Protein AF-0000000084335409 (afdb_homodimer)

Solvent-accessible surface area (backbone atoms only — not comparable to full-atom values): 30725 Å² total; per-residue (Å²): 128,88,89,72,87,45,55,23,45,42,48,82,32,67,42,32,34,40,67,50,47,65,33,80,93,35,37,66,49,40,38,50,54,50,33,44,72,39,67,74,79,45,81,64,87,48,74,41,82,46,79,36,68,43,73,34,49,28,96,52,26,40,71,42,73,46,77,36,30,32,31,35,84,83,51,32,33,39,36,43,38,78,40,65,65,82,55,97,25,49,68,44,44,53,52,40,55,53,17,44,56,52,41,64,69,45,41,42,75,59,68,69,78,70,56,77,71,61,34,40,34,40,39,34,44,26,58,36,74,66,89,85,56,58,86,81,62,26,72,45,47,32,29,34,17,24,73,84,79,66,42,79,70,41,89,46,44,39,36,36,41,32,24,53,70,55,61,75,73,51,83,90,64,53,82,48,71,49,44,48,50,54,45,44,58,74,40,38,33,74,35,88,64,84,57,76,90,53,73,42,72,66,48,46,48,51,51,54,75,30,21,51,87,68,44,51,74,68,52,44,53,50,39,52,50,29,49,49,52,51,50,52,48,52,49,51,50,52,50,51,49,50,51,51,50,49,51,49,35,49,52,50,42,45,54,42,48,74,75,66,54,52,61,69,56,43,20,68,74,55,71,47,52,58,68,62,54,69,70,94,127,89,88,72,87,45,54,22,44,41,46,81,31,69,42,31,34,42,66,48,48,66,32,80,94,36,37,65,50,40,38,51,52,50,32,44,71,39,68,74,79,43,80,65,88,47,74,42,82,46,80,33,68,43,77,34,50,29,96,52,28,38,69,43,75,48,77,36,30,33,30,35,84,83,54,33,32,39,37,42,38,76,40,65,66,82,56,97,24,50,67,43,44,53,51,38,55,53,18,44,56,52,42,65,68,46,41,43,77,59,68,68,78,70,57,77,70,62,34,42,35,41,37,35,46,23,55,36,72,65,88,85,56,58,86,80,63,26,73,44,48,32,29,34,18,25,72,83,77,65,42,80,71,42,88,46,44,41,37,37,42,33,22,52,69,54,60,76,71,49,82,90,64,53,81,47,71,50,44,47,50,54,45,43,58,75,39,37,33,74,35,88,63,84,55,75,88,52,72,42,73,63,48,47,50,51,51,54,74,32,21,51,89,68,44,50,72,68,53,44,52,47,39,52,50,29,48,50,52,50,49,52,48,53,49,51,49,52,48,51,50,49,51,50,49,51,50,49,34,50,52,52,43,45,54,43,48,72,74,66,52,52,61,70,56,42,20,68,74,55,69,46,52,59,69,62,54,70,69,95

pLDDT: mean 91.29, std 9.23, range [48.56, 98.56]

Sequence (560 aa):
MEHKIGRFIDPLSDFGFKHLFGNEPNKDILIDFLNQLFKGQKEIADLVYSPTEHAGDNDELKKVFFDLLCTGVNGEQFIIEMQRAEQRNFRDRAIFYTSRLINEQLPKGASRWNIELQEVYLIAILEFSFKDSNAGSYLHNVALTNTDTHEIFYNKLGFKFLELVKFVKTEAELETDLDRWFYLLKNMSHLEKIPAVLDKRVFQKVFKIGEVSNLSKEEKEMYDSSLKAKWDYENSIAYAEEKAEHKKALAIAAELKKEGLSNEFIAKTTKLTIEEIEKLMEHKIGRFIDPLSDFGFKHLFGNEPNKDILIDFLNQLFKGQKEIADLVYSPTEHAGDNDELKKVFFDLLCTGVNGEQFIIEMQRAEQRNFRDRAIFYTSRLINEQLPKGASRWNIELQEVYLIAILEFSFKDSNAGSYLHNVALTNTDTHEIFYNKLGFKFLELVKFVKTEAELETDLDRWFYLLKNMSHLEKIPAVLDKRVFQKVFKIGEVSNLSKEEKEMYDSSLKAKWDYENSIAYAEEKAEHKKALAIAAELKKEGLSNEFIAKTTKLTIEEIEKL

Organism: NCBI:txid1302689

Radius of gyration: 30.37 Å; Cα contacts (8 Å, |Δi|>4): 876; chains: 2; bounding box: 89×83×61 Å

Foldseek 3Di:
DPDDFFQFFQCLFLLNVCLQCVDPVNVVLVQVLVCQLCVPVDHFPDKDWDAQWDDPPDVPDDIGGASTWIAGPQGEIEGEEEEEDDDPCVVVVVVVVQVSVQVVQADPPPDDPPDDTAAYEYEYEYCDDDPPDDQLDFKDKDACADPVVRHHPDDRYIYIGGNLNRLDDDLVRQDGVNNVVSCCNVCVRPDNDDDPSQPDPSSVVSRQSRGLVNDDPVSNVVSVVSVVVVVVVVVVVVVVVVVVLVVVLLVVLVVVVVVPDDLVVSCVVSVDDSVSSVVD/DPDDFFQFFQCLFLLNVCLQPVDPVNVVLVQVLVCQVCVPVDHFPDKDWDAQWDDPPDVPDDIGGASTWIAGPQGEIEGEEEEEDDDPCVVVVVVVVQVRVQVVQDDPPPPDPPDDTAAYEYEYEYCADDPPDDQLDFKDKDACADPVVRHHPDDRYIYIGGNLNRLDDDLVRQDGVNNVVSVCNVCVRPDNDDDPSQPDPSSVVSRQSRGLVNDDPVSNVVSVVSVVVVVVVVVVVVVVVVVVLVVVLLVVLVVVVVVPDDLVVSCVVSVDDSVSSVVD

InterPro domains:
  IPR010106 Recombination-promoting nuclease RpnA [TIGR01784] (14-280)

Nearest PDB structures (foldseek):
  6ntv-assembly3_C  TM=3.069E-01  e=2.458E-02  Severe fever with thrombocytopenia syndrome virus
  8r6u-assembly1_A  TM=3.081E-01  e=1.067E-01  SFTS virus AH12
  8as7-assembly1_A  TM=3.036E-01  e=1.090E+00  SFTS virus AH12
  6n1d-assembly1_AL13  TM=2.599E-01  e=3.486E+00  Thermus thermophilus HB27
  7lhv-assembly1_B  TM=2.662E-01  e=3.486E+00  Arabidopsis thaliana

Secondary structure (DSSP, 8-state):
------SB--TTSHHHHHHHHS-GGGHHHHHHHHHHHTTTS-----EEEE-SEE--SSTTBPPEE-SEEEEETTS-EEEEEEE-S--TTHHHHHHHHHHHHHHTTSBTT--SS-PPPPPEEEEEEESS--TTSPTT--EEEEEEEETTT--EEEEEEEEEEEEGGG----GGG--SHHHHHHHHHHHGGG-SS--GGG-SHHHHHHHHHHBGGGS-HHHHHHHHHHHHHHHHHHHHHHHHHHHHHHHHHHHHHHHHHHTT--HHHHHHHH---HHHHHT-/------SB--TTSHHHHHHHHS-GGGHHHHHHHHHHHTTTS-----EEEE-SEE--SSTTBPPEE-SEEEEETTS-EEEEEEE-S--TTHHHHHHHHHHHHHHTTSBTT--SS-PPPPPEEEEEEESS--TTSPTT--EEEEEEEETTT--EEEEEEEEEEEEGGG----GGG--SHHHHHHHHHHHGGG-SS--GGG-SHHHHHHHHHHBGGGS-HHHHHHHHHHHHHHHHHHHHHHHHHHHHHHHHHHHHHHHHHHTT--HHHHHHHH---HHHHHT-

Structure (mmCIF, N/CA/C/O backbone):
data_AF-0000000084335409-model_v1
#
loop_
_entity.id
_entity.type
_entity.pdbx_description
1 polymer 'Transposase (putative) YhgA-like domain-containing protein'
#
loop_
_atom_site.group_PDB
_atom_site.id
_atom_site.type_symbol
_atom_site.label_atom_id
_atom_site.label_alt_id
_atom_site.label_comp_id
_atom_site.label_asym_id
_atom_site.label_entity_id
_atom_site.label_seq_id
_atom_site.pdbx_PDB_ins_code
_atom_site.Cartn_x
_atom_site.Cartn_y
_atom_site.Cartn_z
_atom_site.occupancy
_atom_site.B_iso_or_equiv
_atom_site.auth_seq_id
_atom_site.auth_comp_id
_atom_site.auth_asym_id
_atom_site.auth_atom_id
_atom_site.pdbx_PDB_model_num
ATOM 1 N N . MET A 1 1 ? 10.391 -36.062 -17.656 1 49.25 1 MET A N 1
ATOM 2 C CA . MET A 1 1 ? 9.148 -36.469 -17.016 1 49.25 1 MET A CA 1
ATOM 3 C C . MET A 1 1 ? 8.016 -36.562 -18.031 1 49.25 1 MET A C 1
ATOM 5 O O . MET A 1 1 ? 7.867 -35.688 -18.891 1 49.25 1 MET A O 1
ATOM 9 N N . GLU A 1 2 ? 7.605 -37.688 -18.344 1 59.22 2 GLU A N 1
ATOM 10 C CA . GLU A 1 2 ? 6.543 -37.938 -19.328 1 59.22 2 GLU A CA 1
ATOM 11 C C . GLU A 1 2 ? 5.266 -37.188 -18.938 1 59.22 2 GLU A C 1
ATOM 13 O O . GLU A 1 2 ? 4.777 -37.312 -17.812 1 59.22 2 GLU A O 1
ATOM 18 N N . HIS A 1 3 ? 4.875 -36 -19.641 1 72.62 3 HIS A N 1
ATOM 19 C CA . HIS A 1 3 ? 3.664 -35.219 -19.438 1 72.62 3 HIS A CA 1
ATOM 20 C C . HIS A 1 3 ? 2.426 -35.969 -19.891 1 72.62 3 HIS A C 1
ATOM 22 O O . HIS A 1 3 ? 2.389 -36.531 -21 1 72.62 3 HIS A O 1
ATOM 28 N N . LYS A 1 4 ? 1.722 -36.5 -18.922 1 82.25 4 LYS A N 1
ATOM 29 C CA . LYS A 1 4 ? 0.458 -37.188 -19.203 1 82.25 4 LYS A CA 1
ATOM 30 C C . LYS A 1 4 ? -0.731 -36.312 -18.781 1 82.25 4 LYS A C 1
ATOM 32 O O . LYS A 1 4 ? -0.696 -35.656 -17.734 1 82.25 4 LYS A O 1
ATOM 37 N N . ILE A 1 5 ? -1.689 -36.344 -19.781 1 89.38 5 ILE A N 1
ATOM 38 C CA . ILE A 1 5 ? -2.918 -35.625 -19.469 1 89.38 5 ILE A CA 1
ATOM 39 C C . ILE A 1 5 ? -3.797 -36.469 -18.547 1 89.38 5 ILE A C 1
ATOM 41 O O . ILE A 1 5 ? -4.113 -37.625 -18.875 1 89.38 5 ILE A O 1
ATOM 45 N N . GLY A 1 6 ? -4.184 -35.969 -17.406 1 93 6 GLY A N 1
ATOM 46 C CA . GLY A 1 6 ? -4.988 -36.688 -16.422 1 93 6 GLY A CA 1
ATOM 47 C C . GLY A 1 6 ? -6.48 -36.594 -16.703 1 93 6 GLY A C 1
ATOM 48 O O . GLY A 1 6 ? -6.895 -36.062 -17.734 1 93 6 GLY A O 1
ATOM 49 N N . ARG A 1 7 ? -7.211 -37.219 -15.828 1 97.38 7 ARG A N 1
ATOM 50 C CA . ARG A 1 7 ? -8.664 -37.25 -15.938 1 97.38 7 ARG A CA 1
ATOM 51 C C . ARG A 1 7 ? -9.25 -35.844 -15.797 1 97.38 7 ARG A C 1
ATOM 53 O O . ARG A 1 7 ? -10.203 -35.5 -16.5 1 97.38 7 ARG A O 1
ATOM 60 N N . PHE A 1 8 ? -8.664 -35.094 -14.945 1 98.31 8 PHE A N 1
ATOM 61 C CA . PHE A 1 8 ? -9.133 -33.719 -14.688 1 98.31 8 PHE A CA 1
ATOM 62 C C . PHE A 1 8 ? -8.109 -32.688 -15.172 1 98.31 8 PHE A C 1
ATOM 64 O O . PHE A 1 8 ? -6.914 -33 -15.211 1 98.31 8 PHE A O 1
ATOM 71 N N . ILE A 1 9 ? -8.594 -31.562 -15.477 1 98 9 ILE A N 1
ATOM 72 C CA . ILE A 1 9 ? -7.723 -30.5 -15.969 1 98 9 ILE A CA 1
ATOM 73 C C . ILE A 1 9 ? -6.805 -30.016 -14.844 1 98 9 ILE A C 1
ATOM 75 O O . ILE A 1 9 ? -7.078 -30.266 -13.664 1 98 9 ILE A O 1
ATOM 79 N N . ASP A 1 10 ? -5.676 -29.359 -15.219 1 96.81 10 ASP A N 1
ATOM 80 C CA . ASP A 1 10 ? -4.793 -28.656 -14.289 1 96.81 10 ASP A CA 1
ATOM 81 C C . ASP A 1 10 ? -5.293 -27.25 -14 1 96.81 10 ASP A C 1
ATOM 83 O O . ASP A 1 10 ? -5.227 -26.375 -14.859 1 96.81 10 ASP A O 1
ATOM 87 N N . PRO A 1 11 ? -5.77 -27.047 -12.758 1 96.81 11 PRO A N 1
ATOM 88 C CA . PRO A 1 11 ? -6.289 -25.703 -12.453 1 96.81 11 PRO A CA 1
ATOM 89 C C . PRO A 1 11 ? -5.227 -24.609 -12.57 1 96.81 11 PRO A C 1
ATOM 91 O O . PRO A 1 11 ? -5.559 -23.438 -12.648 1 96.81 11 PRO A O 1
ATOM 94 N N . LEU A 1 12 ? -3.973 -25.031 -12.594 1 94.19 12 LEU A N 1
ATOM 95 C CA . LEU A 1 12 ? -2.885 -24.062 -12.555 1 94.19 12 LEU A CA 1
ATOM 96 C C . LEU A 1 12 ? -2.363 -23.781 -13.961 1 94.19 12 LEU A C 1
ATOM 98 O O . LEU A 1 12 ? -1.426 -23 -14.133 1 94.19 12 LEU A O 1
ATOM 102 N N . SER A 1 13 ? -2.938 -24.453 -14.977 1 93.69 13 SER A N 1
ATOM 103 C CA . SER A 1 13 ? -2.705 -24.016 -16.359 1 93.69 13 SER A CA 1
ATOM 104 C C . SER A 1 13 ? -3.529 -22.781 -16.688 1 93.69 13 SER A C 1
ATOM 106 O O . SER A 1 13 ? -4.539 -22.5 -16.047 1 93.69 13 SER A O 1
ATOM 108 N N . ASP A 1 14 ? -3.104 -22.078 -17.719 1 92.81 14 ASP A N 1
ATOM 109 C CA . ASP A 1 14 ? -3.842 -20.891 -18.141 1 92.81 14 ASP A CA 1
ATOM 110 C C . ASP A 1 14 ? -5.293 -21.234 -18.469 1 92.81 14 ASP A C 1
ATOM 112 O O . ASP A 1 14 ? -6.219 -20.578 -17.984 1 92.81 14 ASP A O 1
ATOM 116 N N . PHE A 1 15 ? -5.465 -22.234 -19.203 1 95.12 15 PHE A N 1
ATOM 117 C CA . PHE A 1 15 ? -6.812 -22.672 -19.547 1 95.12 15 PHE A CA 1
ATOM 118 C C . PHE A 1 15 ? -7.59 -23.094 -18.312 1 95.12 15 PHE A C 1
ATOM 120 O O . PHE A 1 15 ? -8.727 -22.656 -18.109 1 95.12 15 PHE A O 1
ATOM 127 N N . GLY A 1 16 ? -6.973 -23.953 -17.531 1 96.25 16 GLY A N 1
ATOM 128 C CA . GLY A 1 16 ? -7.656 -24.484 -16.359 1 96.25 16 GLY A CA 1
ATOM 129 C C . GLY A 1 16 ? -8.117 -23.422 -15.391 1 96.25 16 GLY A C 1
ATOM 130 O O . GLY A 1 16 ? -9.25 -23.453 -14.906 1 96.25 16 GLY A O 1
ATOM 131 N N . PHE A 1 17 ? -7.207 -22.5 -15.133 1 95.94 17 PHE A N 1
ATOM 132 C CA . PHE A 1 17 ? -7.508 -21.406 -14.211 1 95.94 17 PHE A CA 1
ATOM 133 C C . PHE A 1 17 ? -8.695 -20.594 -14.703 1 95.94 17 PHE A C 1
ATOM 135 O O . PHE A 1 17 ? -9.656 -20.375 -13.969 1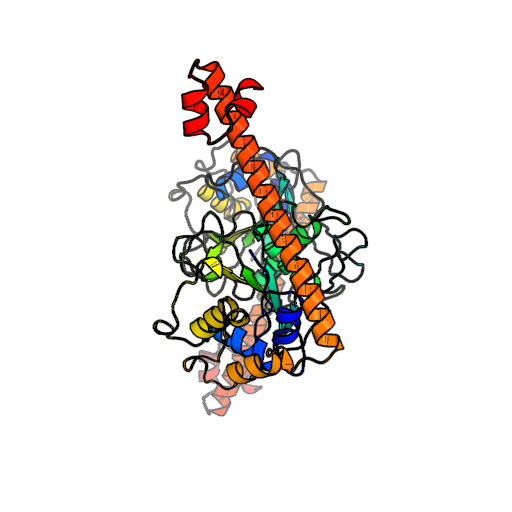 95.94 17 PHE A O 1
ATOM 142 N N . LYS A 1 18 ? -8.68 -20.219 -15.945 1 94.25 18 LYS A N 1
ATOM 143 C CA . LYS A 1 18 ? -9.734 -19.391 -16.531 1 94.25 18 LYS A CA 1
ATOM 144 C C . LYS A 1 18 ? -11.039 -20.172 -16.641 1 94.25 18 LYS A C 1
ATOM 146 O O . LYS A 1 18 ? -12.117 -19.609 -16.453 1 94.25 18 LYS A O 1
ATOM 151 N N . HIS A 1 19 ? -10.898 -21.406 -16.969 1 96.31 19 HIS A N 1
ATOM 152 C CA . HIS A 1 19 ? -12.062 -22.281 -17.141 1 96.31 19 HIS A CA 1
ATOM 153 C C . HIS A 1 19 ? -12.82 -22.438 -15.828 1 96.31 19 HIS A C 1
ATOM 155 O O . HIS A 1 19 ? -14.055 -22.391 -15.812 1 96.31 19 HIS A O 1
ATOM 161 N N . LEU A 1 20 ? -12.078 -22.547 -14.773 1 97.25 20 LEU A N 1
ATOM 162 C CA . LEU A 1 20 ? -12.695 -22.781 -13.469 1 97.25 20 LEU A CA 1
ATOM 163 C C . LEU A 1 20 ? -13.148 -21.469 -12.836 1 97.25 20 LEU A C 1
ATOM 165 O O . LEU A 1 20 ? -14.242 -21.391 -12.273 1 97.25 20 LEU A O 1
ATOM 169 N N . PHE A 1 21 ? -12.305 -20.438 -12.953 1 97.19 21 PHE A N 1
ATOM 170 C CA . PHE A 1 21 ? -12.508 -19.25 -12.109 1 97.19 21 PHE A CA 1
ATOM 171 C C . PHE A 1 21 ? -12.922 -18.062 -12.953 1 97.19 21 PHE A C 1
ATOM 173 O O . PHE A 1 21 ? -13.406 -17.062 -12.422 1 97.19 21 PHE A O 1
ATOM 180 N N . GLY A 1 22 ? -12.828 -18.125 -14.234 1 95 22 GLY A N 1
ATOM 181 C CA . GLY A 1 22 ? -12.867 -16.922 -15.047 1 95 22 GLY A CA 1
ATOM 182 C C . GLY A 1 22 ? -14.148 -16.766 -15.844 1 95 22 GLY A C 1
ATOM 183 O O . GLY A 1 22 ? -14.242 -15.922 -16.734 1 95 22 GLY A O 1
ATOM 184 N N . ASN A 1 23 ? -15.164 -17.625 -15.562 1 92.25 23 ASN A N 1
ATOM 185 C CA . ASN A 1 23 ? -16.375 -17.578 -16.375 1 92.25 23 ASN A CA 1
ATOM 186 C C . ASN A 1 23 ? -17.609 -17.312 -15.508 1 92.25 23 ASN A C 1
ATOM 188 O O . ASN A 1 23 ? -17.719 -17.828 -14.391 1 92.25 23 ASN A O 1
ATOM 192 N N . GLU A 1 24 ? -18.547 -16.578 -16.125 1 93.38 24 GLU A N 1
ATOM 193 C CA . GLU A 1 24 ? -19.75 -16.125 -15.438 1 93.38 24 GLU A CA 1
ATOM 194 C C . GLU A 1 24 ? -20.562 -17.312 -14.93 1 93.38 24 GLU A C 1
ATOM 196 O O . GLU A 1 24 ? -20.984 -17.344 -13.773 1 93.38 24 GLU A O 1
ATOM 201 N N . PRO A 1 25 ? -20.703 -18.328 -15.688 1 94 25 PRO A N 1
ATOM 202 C CA . PRO A 1 25 ? -21.516 -19.453 -15.227 1 94 25 PRO A CA 1
ATOM 203 C C . PRO A 1 25 ? -20.922 -20.156 -14.008 1 94 25 PRO A C 1
ATOM 205 O O . PRO A 1 25 ? -21.641 -20.828 -13.266 1 94 25 PRO A O 1
ATOM 208 N N . ASN A 1 26 ? -19.609 -19.969 -13.875 1 95.06 26 ASN A N 1
ATOM 209 C CA . ASN A 1 26 ? -18.938 -20.688 -12.805 1 95.06 26 ASN A CA 1
ATOM 210 C C . ASN A 1 26 ? -18.422 -19.719 -11.727 1 95.06 26 ASN A C 1
ATOM 212 O O . ASN A 1 26 ? -17.562 -20.078 -10.93 1 95.06 26 ASN A O 1
ATOM 216 N N . LYS A 1 27 ? -18.969 -18.484 -11.688 1 96.5 27 LYS A N 1
ATOM 217 C CA . LYS A 1 27 ? -18.422 -17.469 -10.797 1 96.5 27 LYS A CA 1
ATOM 218 C C . LYS A 1 27 ? -18.594 -17.875 -9.328 1 96.5 27 LYS A C 1
ATOM 220 O O . LYS A 1 27 ? -17.875 -17.375 -8.461 1 96.5 27 LYS A O 1
ATOM 225 N N . ASP A 1 28 ? -19.594 -18.766 -9.047 1 97.19 28 ASP A N 1
ATOM 226 C CA . ASP A 1 28 ? -19.797 -19.25 -7.684 1 97.19 28 ASP A CA 1
ATOM 227 C C . ASP A 1 28 ? -18.562 -20.016 -7.188 1 97.19 28 ASP A C 1
ATOM 229 O O . ASP A 1 28 ? -18.312 -20.078 -5.98 1 97.19 28 ASP A O 1
ATOM 233 N N . ILE A 1 29 ? -17.766 -20.609 -8.102 1 98 29 ILE A N 1
ATOM 234 C CA . ILE A 1 29 ? -16.531 -21.297 -7.746 1 98 29 ILE A CA 1
ATOM 235 C C . ILE A 1 29 ? -15.531 -20.312 -7.156 1 98 29 ILE A C 1
ATOM 237 O O . ILE A 1 29 ? -15.039 -20.516 -6.043 1 98 29 ILE A O 1
ATOM 241 N N . LEU A 1 30 ? -15.32 -19.219 -7.895 1 97.94 30 LEU A N 1
ATOM 242 C CA . LEU A 1 30 ? -14.398 -18.203 -7.395 1 97.94 30 LEU A CA 1
ATOM 243 C C . LEU A 1 30 ? -14.93 -17.562 -6.113 1 97.94 30 LEU A C 1
ATOM 245 O O . LEU A 1 30 ? -14.164 -17.312 -5.18 1 97.94 30 LEU A O 1
ATOM 249 N N . ILE A 1 31 ? -16.203 -17.344 -6.055 1 97.75 31 ILE A N 1
ATOM 250 C CA . ILE A 1 31 ? -16.828 -16.75 -4.875 1 97.75 31 ILE A CA 1
ATOM 251 C C . ILE A 1 31 ? -16.562 -17.625 -3.654 1 97.75 31 ILE A C 1
ATOM 253 O O . ILE A 1 31 ? -16.172 -17.125 -2.594 1 97.75 31 ILE A O 1
ATOM 257 N N . ASP A 1 32 ? -16.75 -18.906 -3.787 1 97.69 32 ASP A N 1
ATOM 258 C CA . ASP A 1 32 ? -16.516 -19.812 -2.666 1 97.69 32 ASP A CA 1
ATOM 259 C C . ASP A 1 32 ? -15.055 -19.812 -2.23 1 97.69 32 ASP A C 1
ATOM 261 O O . ASP A 1 32 ? -14.758 -19.719 -1.036 1 97.69 32 ASP A O 1
ATOM 265 N N . PHE A 1 33 ? -14.164 -19.859 -3.162 1 98.06 33 PHE A N 1
ATOM 266 C CA . PHE A 1 33 ? -12.734 -19.828 -2.863 1 98.06 33 PHE A CA 1
ATOM 267 C C . PHE A 1 33 ? -12.375 -18.562 -2.084 1 98.06 33 PHE A C 1
ATOM 269 O O . PHE A 1 33 ? -11.734 -18.641 -1.034 1 98.06 33 PHE A O 1
ATOM 276 N N . LEU A 1 34 ? -12.812 -17.406 -2.584 1 97.81 34 LEU A N 1
ATOM 277 C CA . LEU A 1 34 ? -12.523 -16.125 -1.949 1 97.81 34 LEU A CA 1
ATOM 278 C C . LEU A 1 34 ? -13.117 -16.062 -0.549 1 97.81 34 LEU A C 1
ATOM 280 O O . LEU A 1 34 ? -12.477 -15.594 0.387 1 97.81 34 LEU A O 1
ATOM 284 N N . ASN A 1 35 ? -14.32 -16.562 -0.432 1 97.44 35 ASN A N 1
ATOM 285 C CA . ASN A 1 35 ? -14.961 -16.516 0.877 1 97.44 35 ASN A CA 1
ATOM 286 C C . ASN A 1 35 ? -14.219 -17.375 1.896 1 97.44 35 ASN A C 1
ATOM 288 O O . ASN A 1 35 ? -14.172 -17.031 3.082 1 97.44 35 ASN A O 1
ATOM 292 N N . GLN A 1 36 ? -13.664 -18.469 1.414 1 96.88 36 GLN A N 1
ATOM 293 C CA . GLN A 1 36 ? -12.852 -19.281 2.314 1 96.88 36 GLN A CA 1
ATOM 294 C C . GLN A 1 36 ? -11.539 -18.578 2.664 1 96.88 36 GLN A C 1
ATOM 296 O O . GLN A 1 36 ? -11.07 -18.656 3.801 1 96.88 36 GLN A O 1
ATOM 301 N N . LEU A 1 37 ? -10.977 -17.906 1.722 1 96.75 37 LEU A N 1
ATOM 302 C CA . LEU A 1 37 ? -9.727 -17.188 1.93 1 96.75 37 LEU A CA 1
ATOM 303 C C . LEU A 1 37 ? -9.906 -16.062 2.939 1 96.75 37 LEU A C 1
ATOM 305 O O . LEU A 1 37 ? -9.039 -15.82 3.777 1 96.75 37 LEU A O 1
ATOM 309 N N . PHE A 1 38 ? -11.008 -15.352 2.861 1 95.31 38 PHE A N 1
ATOM 310 C CA . PHE A 1 38 ? -11.234 -14.172 3.695 1 95.31 38 PHE A CA 1
ATOM 311 C C . PHE A 1 38 ? -11.836 -14.57 5.035 1 95.31 38 PHE A C 1
ATOM 313 O O . PHE A 1 38 ? -11.984 -13.734 5.93 1 95.31 38 PHE A O 1
ATOM 320 N N . LYS A 1 39 ? -12.039 -15.805 5.363 1 84.5 39 LYS A N 1
ATOM 321 C CA . LYS A 1 39 ? -12.406 -16.453 6.625 1 84.5 39 LYS A CA 1
ATOM 322 C C . LYS A 1 39 ? -13.289 -15.531 7.469 1 84.5 39 LYS A C 1
ATOM 324 O O . LYS A 1 39 ? -12.977 -15.25 8.625 1 84.5 39 LYS A O 1
ATOM 329 N N . GLY A 1 40 ? -14.375 -14.977 6.941 1 82.62 40 GLY A N 1
ATOM 330 C CA . GLY A 1 40 ? -15.273 -14.172 7.758 1 82.62 40 GLY A CA 1
ATOM 331 C C . GLY A 1 40 ? -14.945 -12.688 7.719 1 82.62 40 GLY A C 1
ATOM 332 O O . GLY A 1 40 ? -15.773 -11.859 8.102 1 82.62 40 GLY A O 1
ATOM 333 N N . GLN A 1 41 ? -13.711 -12.32 7.367 1 85.88 41 GLN A N 1
ATOM 334 C CA . GLN A 1 41 ? -13.367 -10.914 7.207 1 85.88 41 GLN A CA 1
ATOM 335 C C . GLN A 1 41 ? -14.281 -10.234 6.195 1 85.88 41 GLN A C 1
ATOM 337 O O . GLN A 1 41 ? -14.656 -9.07 6.367 1 85.88 41 GLN A O 1
ATOM 342 N N . LYS A 1 42 ? -14.609 -10.977 5.199 1 88.81 42 LYS A N 1
ATOM 343 C CA . LYS A 1 42 ? -15.492 -10.492 4.141 1 88.81 42 LYS A CA 1
ATOM 344 C C . LYS A 1 42 ? -16.391 -11.617 3.629 1 88.81 42 LYS A C 1
ATOM 346 O O . LYS A 1 42 ? -16.016 -12.789 3.668 1 88.81 42 LYS A O 1
ATOM 351 N N . GLU A 1 43 ? -17.547 -11.195 3.264 1 92.56 43 GLU A N 1
ATOM 352 C CA . GLU A 1 43 ? -18.453 -12.109 2.582 1 92.56 43 GLU A CA 1
ATOM 353 C C . GLU A 1 43 ? -18.797 -11.602 1.185 1 92.56 43 GLU A C 1
ATOM 355 O O . GLU A 1 43 ? -19.516 -10.602 1.038 1 92.56 43 GLU A O 1
ATOM 360 N N . ILE A 1 44 ? -18.297 -12.234 0.235 1 94.81 44 ILE A N 1
ATOM 361 C CA . ILE A 1 44 ? -18.516 -11.859 -1.159 1 94.81 44 ILE A CA 1
ATOM 362 C C . ILE A 1 44 ? -19.781 -12.555 -1.687 1 94.81 44 ILE A C 1
ATOM 364 O O . ILE A 1 44 ? -19.812 -13.781 -1.809 1 94.81 44 ILE A O 1
ATOM 368 N N . ALA A 1 45 ? -20.766 -11.812 -2.01 1 93.81 45 ALA A N 1
ATOM 369 C CA . ALA A 1 45 ? -22.062 -12.359 -2.43 1 93.81 45 ALA A CA 1
ATOM 370 C C . ALA A 1 45 ? -22.094 -12.586 -3.939 1 93.81 45 ALA A C 1
ATOM 372 O O . ALA A 1 45 ? -22.719 -13.531 -4.418 1 93.81 45 ALA A O 1
ATOM 373 N N . ASP A 1 46 ? -21.438 -11.648 -4.641 1 95.06 46 ASP A N 1
ATOM 374 C CA . ASP A 1 46 ? -21.422 -11.703 -6.098 1 95.06 46 ASP A CA 1
ATOM 375 C C . ASP A 1 46 ? -20.188 -10.992 -6.66 1 95.06 46 ASP A C 1
ATOM 377 O O . ASP A 1 46 ? -19.531 -10.242 -5.949 1 95.06 46 ASP A O 1
ATOM 381 N N . LEU A 1 47 ? -19.859 -11.359 -7.922 1 95.81 47 LEU A N 1
ATOM 382 C CA . LEU A 1 47 ? -18.703 -10.789 -8.617 1 95.81 47 LEU A CA 1
ATOM 383 C C . LEU A 1 47 ? -19.062 -10.43 -10.055 1 95.81 47 LEU A C 1
ATOM 385 O O . LEU A 1 47 ? -19.891 -11.102 -10.68 1 95.81 47 LEU A O 1
ATOM 389 N N . VAL A 1 48 ? -18.469 -9.43 -10.492 1 95.75 48 VAL A N 1
ATOM 390 C CA . VAL A 1 48 ? -18.5 -9.086 -11.914 1 95.75 48 VAL A CA 1
ATOM 391 C C . VAL A 1 48 ? -17.078 -9.109 -12.477 1 95.75 48 VAL A C 1
ATOM 393 O O . VAL A 1 48 ? -16.188 -8.461 -11.93 1 95.75 48 VAL A O 1
ATOM 396 N N . TYR A 1 49 ? -16.969 -9.891 -13.516 1 95.25 49 TYR A N 1
ATOM 397 C CA . TYR A 1 49 ? -15.648 -9.961 -14.141 1 95.25 49 TYR A CA 1
ATOM 398 C C . TYR A 1 49 ? -15.328 -8.68 -14.898 1 95.25 49 TYR A C 1
ATOM 400 O O . TYR A 1 49 ? -16.203 -8.109 -15.555 1 95.25 49 TYR A O 1
ATOM 408 N N . SER A 1 50 ? -14.094 -8.234 -14.742 1 92 50 SER A N 1
ATOM 409 C CA . SER A 1 50 ? -13.609 -7.043 -15.43 1 92 50 SER A CA 1
ATOM 410 C C . SER A 1 50 ? -12.547 -7.398 -16.469 1 92 50 SER A C 1
ATOM 412 O O . SER A 1 50 ? -11.945 -8.469 -16.406 1 92 50 SER A O 1
ATOM 414 N N . PRO A 1 51 ? -12.422 -6.504 -17.5 1 86.12 51 PRO A N 1
ATOM 415 C CA . PRO A 1 51 ? -11.297 -6.727 -18.422 1 86.12 51 PRO A CA 1
ATOM 416 C C . PRO A 1 51 ? -9.961 -6.863 -17.703 1 86.12 51 PRO A C 1
ATOM 418 O O . PRO A 1 51 ? -9.719 -6.18 -16.703 1 86.12 51 PRO A O 1
ATOM 421 N N . THR A 1 52 ? -9.117 -7.73 -18.25 1 85.75 52 THR A N 1
ATOM 422 C CA . THR A 1 52 ? -7.848 -8.008 -17.578 1 85.75 52 THR A CA 1
ATOM 423 C C . THR A 1 52 ? -6.762 -7.051 -18.062 1 85.75 52 THR A C 1
ATOM 425 O O . THR A 1 52 ? -5.711 -6.934 -17.422 1 85.75 52 THR A O 1
ATOM 428 N N . GLU A 1 53 ? -7.086 -6.496 -19.172 1 81.12 53 GLU A N 1
ATOM 429 C CA . GLU A 1 53 ? -6.129 -5.523 -19.688 1 81.12 53 GLU A CA 1
ATOM 430 C C . GLU A 1 53 ? -6.398 -4.129 -19.141 1 81.12 53 GLU A C 1
ATOM 432 O O . GLU A 1 53 ? -7.527 -3.641 -19.188 1 81.12 53 GLU A O 1
ATOM 437 N N . HIS A 1 54 ? -5.41 -3.594 -18.531 1 74.81 54 HIS A N 1
ATOM 438 C CA . HIS A 1 54 ? -5.52 -2.238 -18 1 74.81 54 HIS A CA 1
ATOM 439 C C . HIS A 1 54 ? -4.371 -1.362 -18.5 1 74.81 54 HIS A C 1
ATOM 441 O O . HIS A 1 54 ? -3.209 -1.617 -18.188 1 74.81 54 HIS A O 1
ATOM 447 N N . ALA A 1 55 ? -4.812 -0.462 -19.406 1 60.47 55 ALA A N 1
ATOM 448 C CA . ALA A 1 55 ? -3.85 0.424 -20.047 1 60.47 55 ALA A CA 1
ATOM 449 C C . ALA A 1 55 ? -3.344 1.486 -19.078 1 60.47 55 ALA A C 1
ATOM 451 O O . ALA A 1 55 ? -4.016 1.812 -18.109 1 60.47 55 ALA A O 1
ATOM 452 N N . GLY A 1 56 ? -2.018 1.831 -19.156 1 57.56 56 GLY A N 1
ATOM 453 C CA . GLY A 1 56 ? -1.542 2.996 -18.438 1 57.56 56 GLY A CA 1
ATOM 454 C C . GLY A 1 56 ? -2.264 4.273 -18.812 1 57.56 56 GLY A C 1
ATOM 455 O O . GLY A 1 56 ? -3.012 4.301 -19.797 1 57.56 56 GLY A O 1
ATOM 456 N N . ASP A 1 57 ? -2.287 5.25 -17.875 1 54.31 57 ASP A N 1
ATOM 457 C CA . ASP A 1 57 ? -3.006 6.512 -18.047 1 54.31 57 ASP A CA 1
ATOM 458 C C . ASP A 1 57 ? -2.643 7.184 -19.359 1 54.31 57 ASP A C 1
ATOM 460 O O . ASP A 1 57 ? -3.445 7.93 -19.922 1 54.31 57 ASP A O 1
ATOM 464 N N . ASN A 1 58 ? -1.399 7.059 -19.703 1 56.88 58 ASN A N 1
ATOM 465 C CA . ASN A 1 58 ? -0.899 7.598 -20.969 1 56.88 58 ASN A CA 1
ATOM 466 C C . ASN A 1 58 ? -0.129 6.551 -21.75 1 56.88 58 ASN A C 1
ATOM 468 O O . ASN A 1 58 ? 0.239 5.504 -21.219 1 56.88 58 ASN A O 1
ATOM 472 N N . ASP A 1 59 ? -0.192 6.75 -23.047 1 61.56 59 ASP A N 1
ATOM 473 C CA . ASP A 1 59 ? 0.502 5.859 -23.969 1 61.56 59 ASP A CA 1
ATOM 474 C C . ASP A 1 59 ? 1.933 5.594 -23.5 1 61.56 59 ASP A C 1
ATOM 476 O O . ASP A 1 59 ? 2.627 4.746 -24.062 1 61.56 59 ASP A O 1
ATOM 480 N N . GLU A 1 60 ? 2.188 6.293 -22.328 1 64.69 60 GLU A N 1
ATOM 481 C CA . GLU A 1 60 ? 3.584 6.199 -21.906 1 64.69 60 GLU A CA 1
ATOM 482 C C . GLU A 1 60 ? 3.758 5.203 -20.766 1 64.69 60 GLU A C 1
ATOM 484 O O . GLU A 1 60 ? 4.883 4.816 -20.438 1 64.69 60 GLU A O 1
ATOM 489 N N . LEU A 1 61 ? 2.598 4.742 -20.234 1 67.69 61 LEU A N 1
ATOM 490 C CA . LEU A 1 61 ? 2.729 3.869 -19.078 1 67.69 61 LEU A CA 1
AT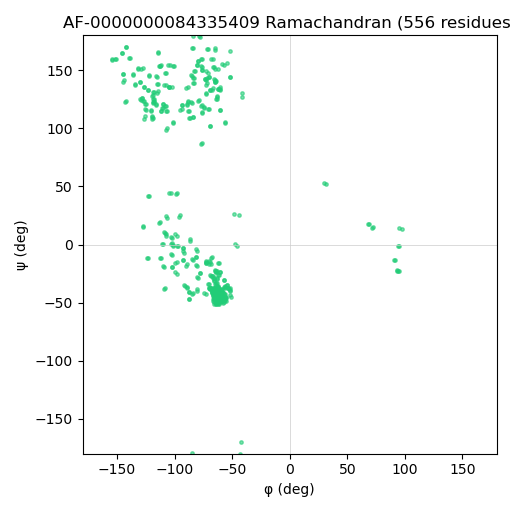OM 491 C C . LEU A 1 61 ? 2.584 2.404 -19.469 1 67.69 61 LEU A C 1
ATOM 493 O O . LEU A 1 61 ? 1.914 2.088 -20.453 1 67.69 61 LEU A O 1
ATOM 497 N N . LYS A 1 62 ? 3.184 1.518 -18.703 1 72.19 62 LYS A N 1
ATOM 498 C CA . LYS A 1 62 ? 3.182 0.08 -18.969 1 72.19 62 LYS A CA 1
ATOM 499 C C . LYS A 1 62 ? 1.767 -0.488 -18.906 1 72.19 62 LYS A C 1
ATOM 501 O O . LYS A 1 62 ? 1.019 -0.197 -17.969 1 72.19 62 LYS A O 1
ATOM 506 N N . LYS A 1 63 ? 1.45 -1.153 -19.953 1 77.44 63 LYS A N 1
ATOM 507 C CA . LYS A 1 63 ? 0.203 -1.913 -19.953 1 77.44 63 LYS A CA 1
ATOM 508 C C . LYS A 1 63 ? 0.291 -3.111 -19 1 77.44 63 LYS A C 1
ATOM 510 O O . LYS A 1 63 ? 1.313 -3.797 -18.953 1 77.44 63 LYS A O 1
ATOM 515 N N . VAL A 1 64 ? -0.838 -3.232 -18.156 1 78.56 64 VAL A N 1
ATOM 516 C CA . VAL A 1 64 ? -0.879 -4.34 -17.203 1 78.56 64 VAL A CA 1
ATOM 517 C C . VAL A 1 64 ? -1.927 -5.359 -17.656 1 78.56 64 VAL A C 1
ATOM 519 O O . VAL A 1 64 ? -2.984 -4.988 -18.156 1 78.56 64 VAL A O 1
ATOM 522 N N . PHE A 1 65 ? -1.554 -6.613 -17.547 1 79.31 65 PHE A N 1
ATOM 523 C CA . PHE A 1 65 ? -2.475 -7.715 -17.797 1 79.31 65 PHE A CA 1
ATOM 524 C C . PHE A 1 65 ? -2.643 -8.578 -16.547 1 79.31 65 PHE A C 1
ATOM 526 O O . PHE A 1 65 ? -1.707 -9.266 -16.125 1 79.31 65 PHE A O 1
ATOM 533 N N . PHE A 1 66 ? -3.852 -8.477 -15.992 1 86 66 PHE A N 1
ATOM 534 C CA . PHE A 1 66 ? -4.164 -9.328 -14.852 1 86 66 PHE A CA 1
ATOM 535 C C . PHE A 1 66 ? -4.609 -10.711 -15.32 1 86 66 PHE A C 1
ATOM 537 O O . PHE A 1 66 ? -5.223 -10.844 -16.391 1 86 66 PHE A O 1
ATOM 544 N N . ASP A 1 67 ? -4.34 -11.711 -14.523 1 91.75 67 ASP A N 1
ATOM 545 C CA . ASP A 1 67 ? -4.938 -13.016 -14.812 1 91.75 67 ASP A CA 1
ATOM 546 C C . ASP A 1 67 ? -6.457 -12.961 -14.695 1 91.75 67 ASP A C 1
ATOM 548 O O . ASP A 1 67 ? -7.168 -13.43 -15.586 1 91.75 67 ASP A O 1
ATOM 552 N N . LEU A 1 68 ? -6.957 -12.469 -13.641 1 95.38 68 LEU A N 1
ATOM 553 C CA . LEU A 1 68 ? -8.383 -12.211 -13.445 1 95.38 68 LEU A CA 1
ATOM 554 C C . LEU A 1 68 ? -8.594 -10.93 -12.633 1 95.38 68 LEU A C 1
ATOM 556 O O . LEU A 1 68 ? -7.82 -10.641 -11.711 1 95.38 68 LEU A O 1
ATOM 560 N N . LEU A 1 69 ? -9.547 -10.172 -12.953 1 96.12 69 LEU A N 1
ATOM 561 C CA . LEU A 1 69 ? -10.016 -9.016 -12.203 1 96.12 69 LEU A CA 1
ATOM 562 C C . LEU A 1 69 ? -11.523 -9.07 -12 1 96.12 69 LEU A C 1
ATOM 564 O O . LEU A 1 69 ? -12.273 -9.25 -12.961 1 96.12 69 LEU A O 1
ATOM 568 N N . CYS A 1 70 ? -11.906 -8.984 -10.781 1 96.62 70 CYS A N 1
ATOM 569 C CA . CYS A 1 70 ? -13.32 -9.055 -10.438 1 96.62 70 CYS A CA 1
ATOM 570 C C . CYS A 1 70 ? -13.711 -7.934 -9.484 1 96.62 70 CYS A C 1
ATOM 572 O O . CYS A 1 70 ? -12.883 -7.453 -8.711 1 96.62 70 CYS A O 1
ATOM 574 N N . THR A 1 71 ? -14.945 -7.547 -9.562 1 96.56 71 THR A N 1
ATOM 575 C CA . THR A 1 71 ? -15.492 -6.531 -8.672 1 96.56 71 THR A CA 1
ATOM 576 C C . THR A 1 71 ? -16.656 -7.094 -7.859 1 96.56 71 THR A C 1
ATOM 578 O O . THR A 1 71 ? -17.562 -7.719 -8.414 1 96.56 71 THR A O 1
ATOM 581 N N . GLY A 1 72 ? -16.562 -6.918 -6.555 1 95.75 72 GLY A N 1
ATOM 582 C CA . GLY A 1 72 ? -17.641 -7.34 -5.676 1 95.75 72 GLY A CA 1
ATOM 583 C C . GLY A 1 72 ? -18.812 -6.379 -5.66 1 95.75 72 GLY A C 1
ATOM 584 O O . GLY A 1 72 ? -18.797 -5.348 -6.34 1 95.75 72 GLY A O 1
ATOM 585 N N . VAL A 1 73 ? -19.859 -6.707 -4.891 1 94 73 VAL A N 1
ATOM 586 C CA . VAL A 1 73 ? -21.125 -5.977 -4.871 1 94 73 VAL A CA 1
ATOM 587 C C . VAL A 1 73 ? -20.906 -4.598 -4.242 1 94 73 VAL A C 1
ATOM 589 O O . VAL A 1 73 ? -21.625 -3.645 -4.57 1 94 73 VAL A O 1
ATOM 592 N N . ASN A 1 74 ? -19.922 -4.484 -3.389 1 91.12 74 ASN A N 1
ATOM 593 C CA . ASN A 1 74 ? -19.656 -3.227 -2.699 1 91.12 74 ASN A CA 1
ATOM 594 C C . ASN A 1 74 ? -18.547 -2.432 -3.369 1 91.12 74 ASN A C 1
ATOM 596 O O . ASN A 1 74 ? -18.016 -1.489 -2.783 1 91.12 74 ASN A O 1
ATOM 600 N N . GLY A 1 75 ? -18.141 -2.918 -4.508 1 93.81 75 GLY A N 1
ATOM 601 C CA . GLY A 1 75 ? -17.141 -2.188 -5.27 1 93.81 75 GLY A CA 1
ATOM 602 C C . GLY A 1 75 ? -15.727 -2.668 -5.012 1 93.81 75 GLY A C 1
ATOM 603 O O . GLY A 1 75 ? -14.773 -2.17 -5.613 1 93.81 75 GLY A O 1
ATOM 604 N N . GLU A 1 76 ? -15.562 -3.672 -4.098 1 96.44 76 GLU A N 1
ATOM 605 C CA . GLU A 1 76 ? -14.234 -4.227 -3.848 1 96.44 76 GLU A CA 1
ATOM 606 C C . GLU A 1 76 ? -13.656 -4.871 -5.105 1 96.44 76 GLU A C 1
ATOM 608 O O . GLU A 1 76 ? -14.359 -5.598 -5.812 1 96.44 76 GLU A O 1
ATOM 613 N N . GLN A 1 77 ? -12.445 -4.59 -5.391 1 97.44 77 GLN A N 1
ATOM 614 C CA . GLN A 1 77 ? -11.789 -5.195 -6.543 1 97.44 77 GLN A CA 1
ATOM 615 C C . GLN A 1 77 ? -10.812 -6.281 -6.109 1 97.44 77 GLN A C 1
ATOM 617 O O . GLN A 1 77 ? -10.094 -6.121 -5.117 1 97.44 77 GLN A O 1
ATOM 622 N N . PHE A 1 78 ? -10.852 -7.41 -6.812 1 97.81 78 PHE A N 1
ATOM 623 C CA . PHE A 1 78 ? -10 -8.562 -6.551 1 97.81 78 PHE A CA 1
ATOM 624 C C . PHE A 1 78 ? -9.148 -8.898 -7.773 1 97.81 78 PHE A C 1
ATOM 626 O O . PHE A 1 78 ? -9.688 -9.195 -8.844 1 97.81 78 PHE A O 1
ATOM 633 N N . ILE A 1 79 ? -7.844 -8.742 -7.621 1 97.75 79 ILE A N 1
ATOM 634 C CA . ILE A 1 79 ? -6.906 -9.273 -8.609 1 97.75 79 ILE A CA 1
ATOM 635 C C . ILE A 1 79 ? -6.535 -10.711 -8.242 1 97.75 79 ILE A C 1
ATOM 637 O O . ILE A 1 79 ? -6.031 -10.969 -7.145 1 97.75 79 ILE A O 1
ATOM 641 N N . ILE A 1 80 ? -6.797 -11.641 -9.094 1 97.5 80 ILE A N 1
ATOM 642 C CA . ILE A 1 80 ? -6.367 -13.023 -8.891 1 97.5 80 ILE A CA 1
ATOM 643 C C . ILE A 1 80 ? -5.219 -13.352 -9.836 1 97.5 80 ILE A C 1
ATOM 645 O O . ILE A 1 80 ? -5.391 -13.336 -11.062 1 97.5 80 ILE A O 1
ATOM 649 N N . GLU A 1 81 ? -4.055 -13.609 -9.242 1 95.5 81 GLU A N 1
ATOM 650 C CA . GLU A 1 81 ? -2.84 -13.883 -10 1 95.5 81 GLU A CA 1
ATOM 651 C C . GLU A 1 81 ? -2.355 -15.312 -9.773 1 95.5 81 GLU A C 1
ATOM 653 O O . GLU A 1 81 ? -2.49 -15.852 -8.672 1 95.5 81 GLU A O 1
ATOM 658 N N . MET A 1 82 ? -1.949 -15.93 -10.812 1 93.44 82 MET A N 1
ATOM 659 C CA . MET A 1 82 ? -1.294 -17.234 -10.727 1 93.44 82 MET A CA 1
ATOM 660 C C . MET A 1 82 ? 0.129 -17.156 -11.273 1 93.44 82 MET A C 1
ATOM 662 O O . MET A 1 82 ? 0.349 -16.688 -12.391 1 93.44 82 MET A O 1
ATOM 666 N N . GLN A 1 83 ? 1.09 -17.531 -10.43 1 89.44 83 GLN A N 1
ATOM 667 C CA . GLN A 1 83 ? 2.494 -17.438 -10.82 1 89.44 83 GLN A CA 1
ATOM 668 C C . GLN A 1 83 ? 3.199 -18.781 -10.648 1 89.44 83 GLN A C 1
ATOM 670 O O . GLN A 1 83 ? 3.344 -19.266 -9.523 1 89.44 83 GLN A O 1
ATOM 675 N N . ARG A 1 84 ? 3.748 -19.312 -11.719 1 87.75 84 ARG A N 1
ATOM 676 C CA . ARG A 1 84 ? 4.348 -20.641 -11.711 1 87.75 84 ARG A CA 1
ATOM 677 C C . ARG A 1 84 ? 5.812 -20.578 -11.297 1 87.75 84 ARG A C 1
ATOM 679 O O . ARG A 1 84 ? 6.258 -21.375 -10.461 1 87.75 84 ARG A O 1
ATOM 686 N N . ALA A 1 85 ? 6.484 -19.641 -11.906 1 84.94 85 ALA A N 1
ATOM 687 C CA . ALA A 1 85 ? 7.918 -19.531 -11.641 1 84.94 85 ALA A CA 1
ATOM 688 C C . ALA A 1 85 ? 8.234 -18.312 -10.789 1 84.94 85 ALA A C 1
ATOM 690 O O . ALA A 1 85 ? 7.559 -17.281 -10.891 1 84.94 85 ALA A O 1
ATOM 691 N N . GLU A 1 86 ? 9.25 -18.578 -10.039 1 84.38 86 GLU A N 1
ATOM 692 C CA . GLU A 1 86 ? 9.703 -17.453 -9.211 1 84.38 86 GLU A CA 1
ATOM 693 C C . GLU A 1 86 ? 10.148 -16.281 -10.078 1 84.38 86 GLU A C 1
ATOM 695 O O . GLU A 1 86 ? 10.812 -16.484 -11.102 1 84.38 86 GLU A O 1
ATOM 700 N N . GLN A 1 87 ? 9.695 -15.164 -9.688 1 81.56 87 GLN A N 1
ATOM 701 C CA . GLN A 1 87 ? 10.125 -13.914 -10.297 1 81.56 87 GLN A CA 1
ATOM 702 C C . GLN A 1 87 ? 10.805 -13.008 -9.273 1 81.56 87 GLN A C 1
ATOM 704 O O . GLN A 1 87 ? 10.344 -12.891 -8.133 1 81.56 87 GLN A O 1
ATOM 709 N N . ARG A 1 88 ? 11.977 -12.438 -9.555 1 80.69 88 ARG A N 1
ATOM 710 C CA . ARG A 1 88 ? 12.82 -11.648 -8.664 1 80.69 88 ARG A CA 1
ATOM 711 C C . ARG A 1 88 ? 12.031 -10.5 -8.039 1 80.69 88 ARG A C 1
ATOM 713 O O . ARG A 1 88 ? 12.18 -10.219 -6.848 1 80.69 88 ARG A O 1
ATOM 720 N N . ASN A 1 89 ? 11.156 -9.836 -8.633 1 88.88 89 ASN A N 1
ATOM 721 C CA . ASN A 1 89 ? 10.469 -8.641 -8.148 1 88.88 89 ASN A CA 1
ATOM 722 C C . ASN A 1 89 ? 8.953 -8.836 -8.133 1 88.88 89 ASN A C 1
ATOM 724 O O . ASN A 1 89 ? 8.203 -7.918 -8.469 1 88.88 89 ASN A O 1
ATOM 728 N N . PHE A 1 90 ? 8.617 -10.055 -7.672 1 91.88 90 PHE A N 1
ATOM 729 C CA . PHE A 1 90 ? 7.191 -10.336 -7.723 1 91.88 90 PHE A CA 1
ATOM 730 C C . PHE A 1 90 ? 6.426 -9.422 -6.77 1 91.88 90 PHE A C 1
ATOM 732 O O . PHE A 1 90 ? 5.305 -9 -7.074 1 91.88 90 PHE A O 1
ATOM 739 N N . ARG A 1 91 ? 6.992 -9.117 -5.574 1 94.69 91 ARG A N 1
ATOM 740 C CA . ARG A 1 91 ? 6.332 -8.219 -4.641 1 94.69 91 ARG A CA 1
ATOM 741 C C . ARG A 1 91 ? 6.164 -6.828 -5.246 1 94.69 91 ARG A C 1
ATOM 743 O O . ARG A 1 91 ? 5.105 -6.211 -5.109 1 94.69 91 ARG A O 1
ATOM 750 N N . ASP A 1 92 ? 7.18 -6.367 -5.941 1 94.81 92 ASP A N 1
ATOM 751 C CA . ASP A 1 92 ? 7.082 -5.09 -6.641 1 94.81 92 ASP A CA 1
ATOM 752 C C . ASP A 1 92 ? 5.934 -5.098 -7.645 1 94.81 92 ASP A C 1
ATOM 754 O O . ASP A 1 92 ? 5.172 -4.133 -7.734 1 94.81 92 ASP A O 1
ATOM 758 N N . ARG A 1 93 ? 5.777 -6.191 -8.328 1 92.44 93 ARG A N 1
ATOM 759 C CA . ARG A 1 93 ? 4.707 -6.324 -9.312 1 92.44 93 ARG A CA 1
ATOM 760 C C . ARG A 1 93 ? 3.338 -6.27 -8.641 1 92.44 93 ARG A C 1
ATOM 762 O O . ARG A 1 93 ? 2.432 -5.59 -9.125 1 92.44 93 ARG A O 1
ATOM 769 N N . ALA A 1 94 ? 3.252 -6.984 -7.566 1 95.31 94 ALA A N 1
ATOM 770 C CA . ALA A 1 94 ? 1.99 -6.992 -6.832 1 95.31 94 ALA A CA 1
ATOM 771 C C . ALA A 1 94 ? 1.607 -5.582 -6.387 1 95.31 94 ALA A C 1
ATOM 773 O O . ALA A 1 94 ? 0.453 -5.172 -6.531 1 95.31 94 ALA A O 1
ATOM 774 N N . ILE A 1 95 ? 2.582 -4.848 -5.891 1 96.88 95 ILE A N 1
ATOM 775 C CA . ILE A 1 95 ? 2.348 -3.484 -5.426 1 96.88 95 ILE A CA 1
ATOM 776 C C . ILE A 1 95 ? 1.988 -2.588 -6.609 1 96.88 95 ILE A C 1
ATOM 778 O O . ILE A 1 95 ? 1.066 -1.773 -6.523 1 96.88 95 ILE A O 1
ATOM 782 N N . PHE A 1 96 ? 2.623 -2.76 -7.699 1 94.75 96 PHE A N 1
ATOM 783 C CA . PHE A 1 96 ? 2.332 -1.979 -8.898 1 94.75 96 PHE A CA 1
ATOM 784 C C . PHE A 1 96 ? 0.91 -2.236 -9.383 1 94.75 96 PHE A C 1
ATOM 786 O O . PHE A 1 96 ? 0.18 -1.299 -9.703 1 94.75 96 PHE A O 1
ATOM 793 N N . TYR A 1 97 ? 0.546 -3.508 -9.414 1 94.81 97 TYR A N 1
ATOM 794 C CA . TYR A 1 97 ? -0.775 -3.898 -9.898 1 94.81 97 TYR A CA 1
ATOM 795 C C . TYR A 1 97 ? -1.873 -3.242 -9.07 1 94.81 97 TYR A C 1
ATOM 797 O O . TYR A 1 97 ? -2.805 -2.648 -9.617 1 94.81 97 TYR A O 1
ATOM 805 N N . THR A 1 98 ? -1.754 -3.318 -7.781 1 97.38 98 THR A N 1
ATOM 806 C CA . THR A 1 98 ? -2.773 -2.73 -6.918 1 97.38 98 THR A CA 1
ATOM 807 C C . THR A 1 98 ? -2.756 -1.208 -7.016 1 97.38 98 THR A C 1
ATOM 809 O O . THR A 1 98 ? -3.809 -0.567 -6.988 1 97.38 98 THR A O 1
ATOM 812 N N . SER A 1 99 ? -1.568 -0.596 -7.133 1 95.62 99 SER A N 1
ATOM 813 C CA . SER A 1 99 ? -1.448 0.853 -7.262 1 95.62 99 SER A CA 1
ATOM 814 C C . SER A 1 99 ? -2.123 1.351 -8.539 1 95.62 99 SER A C 1
ATOM 816 O O . SER A 1 99 ? -2.721 2.43 -8.547 1 95.62 99 SER A O 1
ATOM 818 N N . ARG A 1 100 ? -1.998 0.58 -9.617 1 92.69 100 ARG A N 1
ATOM 819 C CA . ARG A 1 100 ? -2.662 0.921 -10.867 1 92.69 100 ARG A CA 1
ATOM 820 C C . ARG A 1 100 ? -4.172 1.011 -10.68 1 92.69 100 ARG A C 1
ATOM 822 O O . ARG A 1 100 ? -4.801 1.982 -11.109 1 92.69 100 ARG A O 1
ATOM 829 N N . LEU A 1 101 ? -4.758 0.042 -10.039 1 94.38 101 LEU A N 1
ATOM 830 C CA . LEU A 1 101 ? -6.203 0.027 -9.836 1 94.38 101 LEU A CA 1
ATOM 831 C C . LEU A 1 101 ? -6.637 1.176 -8.93 1 94.38 101 LEU A C 1
ATOM 833 O O . LEU A 1 101 ? -7.652 1.825 -9.188 1 94.38 101 LEU A O 1
ATOM 837 N N . ILE A 1 102 ? -5.883 1.4 -7.871 1 95.19 102 ILE A N 1
ATOM 838 C CA . ILE A 1 102 ? -6.203 2.48 -6.945 1 95.19 102 ILE A CA 1
ATOM 839 C C . ILE A 1 102 ? -6.141 3.82 -7.676 1 95.19 102 ILE A C 1
ATOM 841 O O . ILE A 1 102 ? -7.035 4.656 -7.531 1 95.19 102 ILE A O 1
ATOM 845 N N . ASN A 1 103 ? -5.094 4.004 -8.438 1 91.06 103 ASN A N 1
ATOM 846 C CA . ASN A 1 103 ? -4.914 5.23 -9.203 1 91.06 103 ASN A CA 1
ATOM 847 C C . ASN A 1 103 ? -6.094 5.484 -10.141 1 91.06 103 ASN A C 1
ATOM 849 O O . ASN A 1 103 ? -6.477 6.637 -10.367 1 91.06 103 ASN A O 1
ATOM 853 N N . GLU A 1 104 ? -6.723 4.484 -10.617 1 89.25 104 GLU A N 1
ATOM 854 C CA . GLU A 1 104 ? -7.801 4.578 -11.594 1 89.25 104 GLU A CA 1
ATOM 855 C C . GLU A 1 104 ? -9.125 4.922 -10.922 1 89.25 104 GLU A C 1
ATOM 857 O O . GLU A 1 104 ? -10.109 5.246 -11.602 1 89.25 104 GLU A O 1
ATOM 862 N N . GLN A 1 105 ? -9.211 4.887 -9.625 1 89.94 105 GLN A N 1
ATOM 863 C CA . GLN A 1 105 ? -10.484 5.039 -8.93 1 89.94 105 GLN A CA 1
ATOM 864 C C . GLN A 1 105 ? -10.914 6.504 -8.883 1 89.94 105 GLN A C 1
ATOM 866 O O . GLN A 1 105 ? -12.078 6.809 -8.617 1 89.94 105 GLN A O 1
ATOM 871 N N . LEU A 1 106 ? -9.984 7.461 -8.977 1 83.06 106 LEU A N 1
ATOM 872 C CA . LEU A 1 106 ? -10.375 8.867 -8.891 1 83.06 106 LEU A CA 1
ATOM 873 C C . LEU A 1 106 ? -10.273 9.539 -10.258 1 83.06 106 LEU A C 1
ATOM 875 O O . LEU A 1 106 ? -9.18 9.867 -10.711 1 83.06 106 LEU A O 1
ATOM 879 N N . PRO A 1 107 ? -11.406 9.641 -10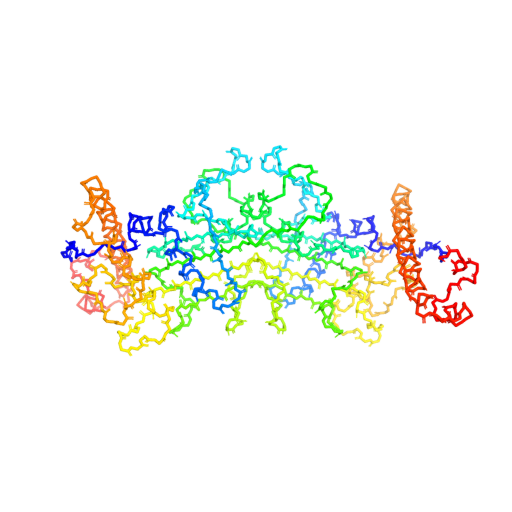.898 1 72.12 107 PRO A N 1
ATOM 880 C CA . PRO A 1 107 ? -11.414 10.289 -12.211 1 72.12 107 PRO A CA 1
ATOM 881 C C . PRO A 1 107 ? -11.188 11.797 -12.125 1 72.12 107 PRO A C 1
ATOM 883 O O . PRO A 1 107 ? -11.305 12.391 -11.047 1 72.12 107 PRO A O 1
ATOM 886 N N . LYS A 1 108 ? -10.953 12.266 -13.375 1 68.5 108 LYS A N 1
ATOM 887 C CA . LYS A 1 108 ? -10.781 13.711 -13.508 1 68.5 108 LYS A CA 1
ATOM 888 C C . LYS A 1 108 ? -12.031 14.461 -13.047 1 68.5 108 LYS A C 1
ATOM 890 O O . LYS A 1 108 ? -13.156 14.047 -13.352 1 68.5 108 LYS A O 1
ATOM 895 N N . GLY A 1 109 ? -11.828 15.469 -12.281 1 62.34 109 GLY A N 1
ATOM 896 C CA . GLY A 1 109 ? -12.938 16.312 -11.867 1 62.34 109 GLY A CA 1
ATOM 897 C C . GLY A 1 109 ? -13.516 15.93 -10.523 1 62.34 109 GLY A C 1
ATOM 898 O O . GLY A 1 109 ? -14.375 16.625 -9.984 1 62.34 109 GLY A O 1
ATOM 899 N N . ALA A 1 110 ? -13.227 14.57 -10.219 1 60.91 110 ALA A N 1
ATOM 900 C CA . ALA A 1 110 ? -13.742 14.227 -8.898 1 60.91 110 ALA A CA 1
ATOM 901 C C . ALA A 1 110 ? -13.492 15.352 -7.898 1 60.91 110 ALA A C 1
ATOM 903 O O . ALA A 1 110 ? -12.469 16.031 -7.965 1 60.91 110 ALA A O 1
ATOM 904 N N . SER A 1 111 ? -14.633 15.711 -7.285 1 57.94 111 SER A N 1
ATOM 905 C CA . SER A 1 111 ? -14.578 16.766 -6.277 1 57.94 111 SER A CA 1
ATOM 906 C C . SER A 1 111 ? -13.367 16.594 -5.363 1 57.94 111 SER A C 1
ATOM 908 O O . SER A 1 111 ? -12.711 15.547 -5.387 1 57.94 111 SER A O 1
ATOM 910 N N . ARG A 1 112 ? -13.352 17.344 -4.348 1 59.56 112 ARG A N 1
ATOM 911 C CA . ARG A 1 112 ? -12.281 17.5 -3.369 1 59.56 112 ARG A CA 1
ATOM 912 C C . ARG A 1 112 ? -11.883 16.141 -2.766 1 59.56 112 ARG A C 1
ATOM 914 O O . ARG A 1 112 ? -12.539 15.133 -3.021 1 59.56 112 ARG A O 1
ATOM 921 N N . TRP A 1 113 ? -10.828 15.961 -2.301 1 63.12 113 TRP A N 1
ATOM 922 C CA . TRP A 1 113 ? -10.102 14.859 -1.663 1 63.12 113 TRP A CA 1
ATOM 923 C C . TRP A 1 113 ? -10.992 14.141 -0.656 1 63.12 113 TRP A C 1
ATOM 925 O O . TRP A 1 113 ? -10.523 13.258 0.068 1 63.12 113 TRP A O 1
ATOM 935 N N . ASN A 1 114 ? -12.32 14.242 -0.905 1 69.5 114 ASN A N 1
ATOM 936 C CA . ASN A 1 114 ? -13.156 13.547 0.064 1 69.5 114 ASN A CA 1
ATOM 937 C C . ASN A 1 114 ? -13.75 12.266 -0.524 1 69.5 114 ASN A C 1
ATOM 939 O O . ASN A 1 114 ? -14.797 11.797 -0.078 1 69.5 114 ASN A O 1
ATOM 943 N N . ILE A 1 115 ? -13.117 11.797 -1.487 1 74.19 115 ILE A N 1
ATOM 944 C CA . ILE A 1 115 ? -13.641 10.57 -2.074 1 74.19 115 ILE A CA 1
ATOM 945 C C . ILE A 1 115 ? -13.062 9.359 -1.35 1 74.19 115 ILE A C 1
ATOM 947 O O . ILE A 1 115 ? -11.859 9.328 -1.053 1 74.19 115 ILE A O 1
ATOM 951 N N . GLU A 1 116 ? -13.977 8.398 -1.055 1 88.5 116 GLU A N 1
ATOM 952 C CA . GLU A 1 116 ? -13.633 7.137 -0.4 1 88.5 116 GLU A CA 1
ATOM 953 C C . GLU A 1 116 ? -13.164 6.098 -1.412 1 88.5 116 GLU A C 1
ATOM 955 O O . GLU A 1 116 ? -13.867 5.801 -2.379 1 88.5 116 GLU A O 1
ATOM 960 N N . LEU A 1 117 ? -11.969 5.586 -1.248 1 93.69 117 LEU A N 1
ATOM 961 C CA . LEU A 1 117 ? -11.445 4.543 -2.123 1 93.69 117 LEU A CA 1
ATOM 962 C C . LEU A 1 117 ? -12.172 3.223 -1.885 1 93.69 117 LEU A C 1
ATOM 964 O O . LEU A 1 117 ? -12.562 2.92 -0.755 1 93.69 117 LEU A O 1
ATOM 968 N N . GLN A 1 118 ? -12.352 2.498 -2.951 1 94.94 118 GLN A N 1
ATOM 969 C CA . GLN A 1 118 ? -12.844 1.129 -2.84 1 94.94 118 GLN A CA 1
ATOM 970 C C . GLN A 1 118 ? -11.719 0.168 -2.463 1 94.94 118 GLN A C 1
ATOM 972 O O . GLN A 1 118 ? -10.547 0.448 -2.717 1 94.94 118 GLN A O 1
ATOM 977 N N . GLU A 1 119 ? -12.164 -0.955 -1.815 1 97.38 119 GLU A N 1
ATOM 978 C CA . GLU A 1 119 ? -11.18 -1.954 -1.403 1 97.38 119 GLU A CA 1
ATOM 979 C C . GLU A 1 119 ? -10.5 -2.59 -2.613 1 97.38 119 GLU A C 1
ATOM 981 O O . GLU A 1 119 ? -11.148 -2.838 -3.635 1 97.38 119 GLU A O 1
ATOM 986 N N . VAL A 1 120 ? -9.234 -2.83 -2.527 1 98.31 120 VAL A N 1
ATOM 987 C CA . VAL A 1 120 ? -8.469 -3.541 -3.543 1 98.31 120 VAL A CA 1
ATOM 988 C C . VAL A 1 120 ? -7.676 -4.672 -2.893 1 98.31 120 VAL A C 1
ATOM 990 O O . VAL A 1 120 ? -6.902 -4.438 -1.958 1 98.31 120 VAL A O 1
ATOM 993 N N . TYR A 1 121 ? -7.82 -5.902 -3.379 1 98.19 121 TYR A N 1
ATOM 994 C CA . TYR A 1 121 ? -7.098 -7.07 -2.893 1 98.19 121 TYR A CA 1
ATOM 995 C C . TYR A 1 121 ? -6.391 -7.789 -4.035 1 98.19 121 TYR A C 1
ATOM 997 O O . TYR A 1 121 ? -6.949 -7.93 -5.129 1 98.19 121 TYR A O 1
ATOM 1005 N N . LEU A 1 122 ? -5.191 -8.156 -3.801 1 98.56 122 LEU A N 1
ATOM 1006 C CA . LEU A 1 122 ? -4.5 -9.055 -4.719 1 98.56 122 LEU A CA 1
ATOM 1007 C C . LEU A 1 122 ? -4.305 -10.43 -4.086 1 98.56 122 LEU A C 1
ATOM 1009 O O . LEU A 1 122 ? -3.752 -10.539 -2.988 1 98.56 122 LEU A O 1
ATOM 1013 N N . ILE A 1 123 ? -4.82 -11.406 -4.695 1 98.31 123 ILE A N 1
ATOM 1014 C CA . ILE A 1 123 ? -4.664 -12.805 -4.301 1 98.31 123 ILE A CA 1
ATOM 1015 C C . ILE A 1 123 ? -3.744 -13.516 -5.289 1 98.31 123 ILE A C 1
ATOM 1017 O O . ILE A 1 123 ? -4.035 -13.578 -6.484 1 98.31 123 ILE A O 1
ATOM 1021 N N . ALA A 1 124 ? -2.658 -14.016 -4.789 1 97.75 124 ALA A N 1
ATOM 1022 C CA . ALA A 1 124 ? -1.695 -14.688 -5.664 1 97.75 124 ALA A CA 1
ATOM 1023 C C . ALA A 1 124 ? -1.524 -16.156 -5.27 1 97.75 124 ALA A C 1
ATOM 1025 O O . ALA A 1 124 ? -1.279 -16.453 -4.102 1 97.75 124 ALA A O 1
ATOM 1026 N N . ILE A 1 125 ? -1.756 -17.031 -6.215 1 97.25 125 ILE A N 1
ATOM 1027 C CA . ILE A 1 125 ? -1.453 -18.438 -6.078 1 97.25 125 ILE A CA 1
ATOM 1028 C C . ILE A 1 125 ? -0.079 -18.734 -6.676 1 97.25 125 ILE A C 1
ATOM 1030 O O . ILE A 1 125 ? 0.118 -18.609 -7.887 1 97.25 125 ILE A O 1
ATOM 1034 N N . LEU A 1 126 ? 0.835 -19.156 -5.848 1 95.94 126 LEU A N 1
ATOM 1035 C CA . LEU A 1 126 ? 2.236 -19.266 -6.242 1 95.94 126 LEU A CA 1
ATOM 1036 C C . LEU A 1 126 ? 2.693 -20.719 -6.246 1 95.94 126 LEU A C 1
ATOM 1038 O O . LEU A 1 126 ? 2.488 -21.438 -5.27 1 95.94 126 LEU A O 1
ATOM 1042 N N . GLU A 1 127 ? 3.355 -21.125 -7.336 1 93.25 127 GLU A N 1
ATOM 1043 C CA . GLU A 1 127 ? 3.98 -22.453 -7.406 1 93.25 127 GLU A CA 1
ATOM 1044 C C . GLU A 1 127 ? 5.465 -22.375 -7.051 1 93.25 127 GLU A C 1
ATOM 1046 O O . GLU A 1 127 ? 6.273 -23.141 -7.594 1 93.25 127 GLU A O 1
ATOM 1051 N N . PHE A 1 128 ? 5.824 -21.359 -6.305 1 91.06 128 PHE A N 1
ATOM 1052 C CA . PHE A 1 128 ? 7.148 -21.172 -5.723 1 91.06 128 PHE A CA 1
ATOM 1053 C C . PHE A 1 128 ? 7.043 -20.578 -4.32 1 91.06 128 PHE A C 1
ATOM 1055 O O . PHE A 1 128 ? 5.949 -20.25 -3.865 1 91.06 128 PHE A O 1
ATOM 1062 N N . SER A 1 129 ? 8.133 -20.562 -3.662 1 92.31 129 SER A N 1
ATOM 1063 C CA . SER A 1 129 ? 8.156 -19.984 -2.32 1 92.31 129 SER A CA 1
ATOM 1064 C C . SER A 1 129 ? 9.039 -18.75 -2.264 1 92.31 129 SER A C 1
ATOM 1066 O O . SER A 1 129 ? 10.047 -18.672 -2.965 1 92.31 129 SER A O 1
ATOM 1068 N N . PHE A 1 130 ? 8.617 -17.781 -1.453 1 90.94 130 PHE A N 1
ATOM 1069 C CA . PHE A 1 130 ? 9.508 -16.656 -1.147 1 90.94 130 PHE A CA 1
ATOM 1070 C C . PHE A 1 130 ? 10.727 -17.125 -0.363 1 90.94 130 PHE A C 1
ATOM 1072 O O . PHE A 1 130 ? 10.602 -17.969 0.529 1 90.94 130 PHE A O 1
ATOM 1079 N N . LYS A 1 131 ? 11.805 -16.562 -0.667 1 86.69 131 LYS A N 1
ATOM 1080 C CA . LYS A 1 131 ? 13.047 -16.969 -0.032 1 86.69 131 LYS A CA 1
ATOM 1081 C C . LYS A 1 131 ? 13.039 -16.656 1.46 1 86.69 131 LYS A C 1
ATOM 1083 O O . LYS A 1 131 ? 13.625 -17.391 2.262 1 86.69 131 LYS A O 1
ATOM 1088 N N . ASP A 1 132 ? 12.328 -15.656 1.849 1 87.88 132 ASP A N 1
ATOM 1089 C CA . ASP A 1 132 ? 12.391 -15.18 3.227 1 87.88 132 ASP A CA 1
ATOM 1090 C C . ASP A 1 132 ? 11.172 -15.641 4.023 1 87.88 132 ASP A C 1
ATOM 1092 O O . ASP A 1 132 ? 10.961 -15.195 5.152 1 87.88 132 ASP A O 1
ATOM 1096 N N . SER A 1 133 ? 10.359 -16.469 3.416 1 87.88 133 SER A N 1
ATOM 1097 C CA . SER A 1 133 ? 9.188 -16.938 4.152 1 87.88 133 SER A CA 1
ATOM 1098 C C . SER A 1 133 ? 9.523 -18.141 5.023 1 87.88 133 SER A C 1
ATOM 1100 O O . SER A 1 133 ? 10.406 -18.938 4.684 1 87.88 133 SER A O 1
ATOM 1102 N N . ASN A 1 134 ? 8.906 -18.219 6.145 1 85.38 134 ASN A N 1
ATOM 1103 C CA . ASN A 1 134 ? 9.133 -19.312 7.09 1 85.38 134 ASN A CA 1
ATOM 1104 C C . ASN A 1 134 ? 8.656 -20.656 6.527 1 85.38 134 ASN A C 1
ATOM 1106 O O . ASN A 1 134 ? 7.699 -20.703 5.758 1 85.38 134 ASN A O 1
ATOM 1110 N N . ALA A 1 135 ? 9.391 -21.609 7.094 1 80.62 135 ALA A N 1
ATOM 1111 C CA . ALA A 1 135 ? 9 -22.953 6.691 1 80.62 135 ALA A CA 1
ATOM 1112 C C . ALA A 1 135 ? 7.602 -23.297 7.203 1 80.62 135 ALA A C 1
ATOM 1114 O O . ALA A 1 135 ? 7.242 -22.953 8.328 1 80.62 135 ALA A O 1
ATOM 1115 N N . GLY A 1 136 ? 6.828 -23.812 6.484 1 83.25 136 GLY A N 1
ATOM 1116 C CA . GLY A 1 136 ? 5.508 -24.266 6.883 1 83.25 136 GLY A CA 1
ATOM 1117 C C . GLY A 1 136 ? 4.43 -23.219 6.711 1 83.25 136 GLY A C 1
ATOM 1118 O O . GLY A 1 136 ? 3.242 -23.5 6.879 1 83.25 136 GLY A O 1
ATOM 1119 N N . SER A 1 137 ? 4.855 -21.969 6.496 1 90.31 137 SER A N 1
ATOM 1120 C CA . SER A 1 137 ? 3.896 -20.891 6.242 1 90.31 137 SER A CA 1
ATOM 1121 C C . SER A 1 137 ? 3.557 -20.797 4.758 1 90.31 137 SER A C 1
ATOM 1123 O O . SER A 1 137 ? 4.41 -20.438 3.945 1 90.31 137 SER A O 1
ATOM 1125 N N . TYR A 1 138 ? 2.311 -21.203 4.488 1 95.38 138 TYR A N 1
ATOM 1126 C CA . TYR A 1 138 ? 1.991 -21.219 3.064 1 95.38 138 TYR A CA 1
ATOM 1127 C C . TYR A 1 138 ? 0.998 -20.125 2.709 1 95.38 138 TYR A C 1
ATOM 1129 O O . TYR A 1 138 ? 0.821 -19.797 1.534 1 95.38 138 TYR A O 1
ATOM 1137 N N . LEU A 1 139 ? 0.301 -19.594 3.668 1 96.69 139 LEU A N 1
ATOM 1138 C CA . LEU A 1 139 ? -0.624 -18.5 3.396 1 96.69 139 LEU A CA 1
ATOM 1139 C C . LEU A 1 139 ? -0.186 -17.219 4.113 1 96.69 139 LEU A C 1
ATOM 1141 O O . LEU A 1 139 ? -0.036 -17.219 5.336 1 96.69 139 LEU A O 1
ATOM 1145 N N . HIS A 1 140 ? 0.068 -16.172 3.375 1 97.12 140 HIS A N 1
ATOM 1146 C CA . HIS A 1 140 ? 0.488 -14.875 3.912 1 97.12 140 HIS A CA 1
ATOM 1147 C C . HIS A 1 140 ? -0.596 -13.82 3.723 1 97.12 140 HIS A C 1
ATOM 1149 O O . HIS A 1 140 ? -0.979 -13.516 2.59 1 97.12 140 HIS A O 1
ATOM 1155 N N . ASN A 1 141 ? -1.147 -13.336 4.84 1 97.12 141 ASN A N 1
ATOM 1156 C CA . ASN A 1 141 ? -2.049 -12.188 4.832 1 97.12 141 ASN A CA 1
ATOM 1157 C C . ASN A 1 141 ? -1.299 -10.891 5.094 1 97.12 141 ASN A C 1
ATOM 1159 O O . ASN A 1 141 ? -0.636 -10.742 6.125 1 97.12 141 ASN A O 1
ATOM 1163 N N . VAL A 1 142 ? -1.374 -9.992 4.141 1 98.12 142 VAL A N 1
ATOM 1164 C CA . VAL A 1 142 ? -0.579 -8.766 4.227 1 98.12 142 VAL A CA 1
ATOM 1165 C C . VAL A 1 142 ? -1.495 -7.547 4.164 1 98.12 142 VAL A C 1
ATOM 1167 O O . VAL A 1 142 ? -2.42 -7.5 3.35 1 98.12 142 VAL A O 1
ATOM 1170 N N . ALA A 1 143 ? -1.345 -6.566 5.027 1 98.25 143 ALA A N 1
ATOM 1171 C CA . ALA A 1 143 ? -2.08 -5.305 5.078 1 98.25 143 ALA A CA 1
ATOM 1172 C C . ALA A 1 143 ? -1.188 -4.168 5.566 1 98.25 143 ALA A C 1
ATOM 1174 O O . ALA A 1 143 ? -0.07 -4.406 6.031 1 98.25 143 ALA A O 1
ATOM 1175 N N . LEU A 1 144 ? -1.617 -2.967 5.363 1 98.56 144 LEU A N 1
ATOM 1176 C CA . LEU A 1 144 ? -0.958 -1.817 5.977 1 98.56 144 LEU A CA 1
ATOM 1177 C C . LEU A 1 144 ? -1.202 -1.788 7.48 1 98.56 144 LEU A C 1
ATOM 1179 O O . LEU A 1 144 ? -2.346 -1.675 7.926 1 98.56 144 LEU A O 1
ATOM 1183 N N . THR A 1 145 ? -0.109 -1.917 8.219 1 98.19 145 THR A N 1
ATOM 1184 C CA . THR A 1 145 ? -0.174 -2.064 9.664 1 98.19 145 THR A CA 1
ATOM 1185 C C . THR A 1 145 ? 0.772 -1.084 10.352 1 98.19 145 THR A C 1
ATOM 1187 O O . THR A 1 145 ? 1.842 -0.772 9.828 1 98.19 145 THR A O 1
ATOM 1190 N N . ASN A 1 146 ? 0.254 -0.504 11.484 1 97.19 146 ASN A N 1
ATOM 1191 C CA . ASN A 1 146 ? 1.188 0.203 12.352 1 97.19 146 ASN A CA 1
ATOM 1192 C C . ASN A 1 146 ? 2.27 -0.729 12.891 1 97.19 146 ASN A C 1
ATOM 1194 O O . ASN A 1 146 ? 1.971 -1.689 13.602 1 97.19 146 ASN A O 1
ATOM 1198 N N . THR A 1 147 ? 3.512 -0.488 12.516 1 96 147 THR A N 1
ATOM 1199 C CA . THR A 1 147 ? 4.578 -1.441 12.797 1 96 147 THR A CA 1
ATOM 1200 C C . THR A 1 147 ? 4.938 -1.431 14.281 1 96 147 THR A C 1
ATOM 1202 O O . THR A 1 147 ? 5.57 -2.365 14.781 1 96 147 THR A O 1
ATOM 1205 N N . ASP A 1 148 ? 4.477 -0.392 15.031 1 93.38 148 ASP A N 1
ATOM 1206 C CA . ASP A 1 148 ? 4.746 -0.307 16.469 1 93.38 148 ASP A CA 1
ATOM 1207 C C . ASP A 1 148 ? 3.686 -1.054 17.266 1 93.38 148 ASP A C 1
ATOM 1209 O O . ASP A 1 148 ? 4.008 -1.788 18.203 1 93.38 148 ASP A O 1
ATOM 1213 N N . THR A 1 149 ? 2.428 -0.933 16.859 1 94.25 149 THR A N 1
ATOM 1214 C CA . THR A 1 149 ? 1.333 -1.496 17.641 1 94.25 149 THR A CA 1
ATOM 1215 C C . THR A 1 149 ? 0.835 -2.797 17.016 1 94.25 149 THR A C 1
ATOM 1217 O O . THR A 1 149 ? 0.107 -3.559 17.656 1 94.25 149 THR A O 1
ATOM 1220 N N . HIS A 1 150 ? 1.125 -3.025 15.727 1 95.81 150 HIS A N 1
ATOM 1221 C CA . HIS A 1 150 ? 0.735 -4.199 14.953 1 95.81 150 HIS A CA 1
ATOM 1222 C C . HIS A 1 150 ? -0.758 -4.188 14.648 1 95.81 150 HIS A C 1
ATOM 1224 O O . HIS A 1 150 ? -1.317 -5.199 14.219 1 95.81 150 HIS A O 1
ATOM 1230 N N . GLU A 1 151 ? -1.36 -3.008 14.852 1 95.31 151 GLU A N 1
ATOM 1231 C CA . GLU A 1 151 ? -2.764 -2.85 14.484 1 95.31 151 GLU A CA 1
ATOM 1232 C C . GLU A 1 151 ? -2.91 -2.51 13 1 95.31 151 GLU A C 1
ATOM 1234 O O . GLU A 1 151 ? -2.094 -1.772 12.445 1 95.31 151 GLU A O 1
ATOM 1239 N N . ILE A 1 152 ? -3.975 -3.086 12.43 1 96.25 152 ILE A N 1
ATOM 1240 C CA . ILE A 1 152 ? -4.25 -2.748 11.039 1 96.25 152 ILE A CA 1
ATOM 1241 C C . ILE A 1 152 ? -4.57 -1.26 10.922 1 96.25 152 ILE A C 1
ATOM 1243 O O . ILE A 1 152 ? -5.43 -0.745 11.641 1 96.25 152 ILE A O 1
ATOM 1247 N N . PHE A 1 153 ? -3.844 -0.541 10.07 1 96.12 153 PHE A N 1
ATOM 1248 C CA . PHE A 1 153 ? -3.99 0.898 9.883 1 96.12 153 PHE A CA 1
ATOM 1249 C C . PHE A 1 153 ? -4.988 1.202 8.773 1 96.12 153 PHE A C 1
ATOM 1251 O O . PHE A 1 153 ? -5.719 2.193 8.836 1 96.12 153 PHE A O 1
ATOM 1258 N N . TYR A 1 154 ? -5 0.388 7.785 1 96 154 TYR A N 1
ATOM 1259 C CA . TYR A 1 154 ? -5.824 0.556 6.598 1 96 154 TYR A CA 1
ATOM 1260 C C . TYR A 1 154 ? -6.344 -0.788 6.098 1 96 154 TYR A C 1
ATOM 1262 O O . TYR A 1 154 ? -5.559 -1.69 5.797 1 96 154 TYR A O 1
ATOM 1270 N N . ASN A 1 155 ? -7.641 -0.89 6.016 1 94.12 155 ASN A N 1
ATOM 1271 C CA . ASN A 1 155 ? -8.227 -2.207 5.777 1 94.12 155 ASN A CA 1
ATOM 1272 C C . ASN A 1 155 ? -8.773 -2.33 4.355 1 94.12 155 ASN A C 1
ATOM 1274 O O . ASN A 1 155 ? -9.391 -3.338 4.012 1 94.12 155 ASN A O 1
ATOM 1278 N N . LYS A 1 156 ? -8.5 -1.344 3.49 1 96.94 156 LYS A N 1
ATOM 1279 C CA . LYS A 1 156 ? -9.07 -1.397 2.146 1 96.94 156 LYS A CA 1
ATOM 1280 C C . LYS A 1 156 ? -8.023 -1.832 1.124 1 96.94 156 LYS A C 1
ATOM 1282 O O . LYS A 1 156 ? -8.297 -1.86 -0.078 1 96.94 156 LYS A O 1
ATOM 1287 N N . LEU A 1 157 ? -6.84 -2.098 1.536 1 98.38 157 LEU A N 1
ATOM 1288 C CA . LEU A 1 157 ? -5.773 -2.646 0.703 1 98.38 157 LEU A CA 1
ATOM 1289 C C . LEU A 1 157 ? -5.184 -3.904 1.333 1 98.38 157 LEU A C 1
ATOM 1291 O O . LEU A 1 157 ? -4.707 -3.867 2.469 1 98.38 157 LEU A O 1
ATOM 1295 N N . GLY A 1 158 ? -5.223 -4.953 0.589 1 97.94 158 GLY A N 1
ATOM 1296 C CA . GLY A 1 158 ? -4.723 -6.195 1.154 1 97.94 158 GLY A CA 1
ATOM 1297 C C . GLY A 1 158 ? -4.156 -7.141 0.112 1 97.94 158 GLY A C 1
ATOM 1298 O O . GLY A 1 158 ? -4.43 -6.992 -1.081 1 97.94 158 GLY A O 1
ATOM 1299 N N . PHE A 1 159 ? -3.336 -8.047 0.608 1 98.5 159 PHE A N 1
ATOM 1300 C CA . PHE A 1 159 ? -2.709 -9.07 -0.221 1 98.5 159 PHE A CA 1
ATOM 1301 C C . PHE A 1 159 ? -2.803 -10.438 0.445 1 98.5 159 PHE A C 1
ATOM 1303 O O . PHE A 1 159 ? -2.637 -10.555 1.661 1 98.5 159 PHE A O 1
ATOM 1310 N N . LYS A 1 160 ? -3.082 -11.375 -0.313 1 98.06 160 LYS A N 1
ATOM 1311 C CA . LYS A 1 160 ? -3.01 -12.773 0.103 1 98.06 160 LYS A CA 1
ATOM 1312 C C . LYS A 1 160 ? -2.125 -13.586 -0.84 1 98.06 160 LYS A C 1
ATOM 1314 O O . LYS A 1 160 ? -2.418 -13.695 -2.031 1 98.06 160 LYS A O 1
ATOM 1319 N N . PHE A 1 161 ? -1.042 -14.102 -0.309 1 97.69 161 PHE A N 1
ATOM 1320 C CA . PHE A 1 161 ? -0.11 -14.914 -1.077 1 97.69 161 PHE A CA 1
ATOM 1321 C C . PHE A 1 161 ? -0.158 -16.375 -0.617 1 97.69 161 PHE A C 1
ATOM 1323 O O . PHE A 1 161 ? 0.143 -16.672 0.541 1 97.69 161 PHE A O 1
ATOM 1330 N N . LEU A 1 162 ? -0.553 -17.219 -1.521 1 97.44 162 LEU A N 1
ATOM 1331 C CA . LEU A 1 162 ? -0.549 -18.656 -1.243 1 97.44 162 LEU A CA 1
ATOM 1332 C C . LEU A 1 162 ? 0.662 -19.328 -1.881 1 97.44 162 LEU A C 1
ATOM 1334 O O . LEU A 1 162 ? 0.708 -19.5 -3.102 1 97.44 162 LEU A O 1
ATOM 1338 N N . GLU A 1 163 ? 1.637 -19.656 -1.092 1 96.94 163 GLU A N 1
ATOM 1339 C CA . GLU A 1 163 ? 2.715 -20.531 -1.559 1 96.94 163 GLU A CA 1
ATOM 1340 C C . GLU A 1 163 ? 2.266 -21.984 -1.624 1 96.94 163 GLU A C 1
ATOM 1342 O O . GLU A 1 163 ? 2.553 -22.766 -0.719 1 96.94 163 GLU A O 1
ATOM 1347 N N . LEU A 1 164 ? 1.69 -22.359 -2.73 1 96.56 164 LEU A N 1
ATOM 1348 C CA . LEU A 1 164 ? 1.035 -23.656 -2.861 1 96.56 164 LEU A CA 1
ATOM 1349 C C . LEU A 1 164 ? 2.039 -24.781 -2.697 1 96.56 164 LEU A C 1
ATOM 1351 O O . LEU A 1 164 ? 1.701 -25.844 -2.17 1 96.56 164 LEU A O 1
ATOM 1355 N N . VAL A 1 165 ? 3.277 -24.547 -3.049 1 93.25 165 VAL A N 1
ATOM 1356 C CA . VAL A 1 165 ? 4.324 -25.562 -2.982 1 93.25 165 VAL A CA 1
ATOM 1357 C C . VAL A 1 165 ? 4.555 -25.969 -1.53 1 93.25 165 VAL A C 1
ATOM 1359 O O . VAL A 1 165 ? 4.957 -27.109 -1.257 1 93.25 165 VAL A O 1
ATOM 1362 N N . LYS A 1 166 ? 4.211 -25.156 -0.627 1 95.12 166 LYS A N 1
ATOM 1363 C CA . LYS A 1 166 ? 4.477 -25.406 0.785 1 95.12 166 LYS A CA 1
ATOM 1364 C C . LYS A 1 166 ? 3.289 -26.094 1.452 1 95.12 166 LYS A C 1
ATOM 1366 O O . LYS A 1 166 ? 3.391 -26.562 2.588 1 95.12 166 LYS A O 1
ATOM 1371 N N . PHE A 1 167 ? 2.182 -26.109 0.798 1 96.38 167 PHE A N 1
ATOM 1372 C CA . PHE A 1 167 ? 1.038 -26.859 1.319 1 96.38 167 PHE A CA 1
ATOM 1373 C C . PHE A 1 167 ? 1.217 -28.344 1.103 1 96.38 167 PHE A C 1
ATOM 1375 O O . PHE A 1 167 ? 1.149 -28.828 -0.03 1 96.38 167 PHE A O 1
ATOM 1382 N N . VAL A 1 168 ? 1.364 -29.125 2.189 1 95.25 168 VAL A N 1
ATOM 1383 C CA . VAL A 1 168 ? 1.743 -30.531 2.02 1 95.25 168 VAL A CA 1
ATOM 1384 C C . VAL A 1 168 ? 0.761 -31.422 2.771 1 95.25 168 VAL A C 1
ATOM 1386 O O . VAL A 1 168 ? 1.064 -32.594 3.057 1 95.25 168 VAL A O 1
ATOM 1389 N N . LYS A 1 169 ? -0.377 -30.906 3.141 1 95.56 169 LYS A N 1
ATOM 1390 C CA . LYS A 1 169 ? -1.361 -31.719 3.846 1 95.56 169 LYS A CA 1
ATOM 1391 C C . LYS A 1 169 ? -1.889 -32.844 2.953 1 95.56 169 LYS A C 1
ATOM 1393 O O . LYS A 1 169 ? -2.133 -32.625 1.764 1 95.56 169 LYS A O 1
ATOM 1398 N N . THR A 1 170 ? -2.043 -33.969 3.557 1 96.06 170 THR A N 1
ATOM 1399 C CA . THR A 1 170 ? -2.68 -35.094 2.887 1 96.06 170 THR A CA 1
ATOM 1400 C C . THR A 1 170 ? -4.199 -35 2.994 1 96.06 170 THR A C 1
ATOM 1402 O O . THR A 1 170 ? -4.723 -34.156 3.721 1 96.06 170 THR A O 1
ATOM 1405 N N . GLU A 1 171 ? -4.855 -35.844 2.225 1 96.25 171 GLU A N 1
ATOM 1406 C CA . GLU A 1 171 ? -6.312 -35.875 2.264 1 96.25 171 GLU A CA 1
ATOM 1407 C C . GLU A 1 171 ? -6.824 -36.031 3.693 1 96.25 171 GLU A C 1
ATOM 1409 O O . GLU A 1 171 ? -7.797 -35.375 4.078 1 96.25 171 GLU A O 1
ATOM 1414 N N . ALA A 1 172 ? -6.18 -36.812 4.508 1 95.94 172 ALA A N 1
ATOM 1415 C CA . ALA A 1 172 ? -6.609 -37.125 5.871 1 95.94 172 ALA A CA 1
ATOM 1416 C C . ALA A 1 172 ? -6.406 -35.938 6.801 1 95.94 172 ALA A C 1
ATOM 1418 O O . ALA A 1 172 ? -6.98 -35.875 7.887 1 95.94 172 ALA A O 1
ATOM 1419 N N . GLU A 1 173 ? -5.617 -34.969 6.383 1 97.19 173 GLU A N 1
ATOM 1420 C CA . GLU A 1 173 ? -5.238 -33.844 7.246 1 97.19 173 GLU A CA 1
ATOM 1421 C C . GLU A 1 173 ? -6.055 -32.594 6.926 1 97.19 173 GLU A C 1
ATOM 1423 O O . GLU A 1 173 ? -5.887 -31.547 7.57 1 97.19 173 GLU A O 1
ATOM 1428 N N . LEU A 1 174 ? -6.953 -32.75 5.926 1 97.38 174 LEU A N 1
ATOM 1429 C CA . LEU A 1 174 ? -7.762 -31.594 5.535 1 97.38 174 LEU A CA 1
ATOM 1430 C C . LEU A 1 174 ? -8.844 -31.312 6.574 1 97.38 174 LEU A C 1
ATOM 1432 O O . LEU A 1 174 ? -9.727 -32.156 6.793 1 97.38 174 LEU A O 1
ATOM 1436 N N . GLU A 1 175 ? -8.805 -30.109 7.215 1 95.44 175 GLU A N 1
ATOM 1437 C CA . GLU A 1 175 ? -9.734 -29.766 8.289 1 95.44 175 GLU A CA 1
ATOM 1438 C C . GLU A 1 175 ? -10.742 -28.719 7.84 1 95.44 175 GLU A C 1
ATOM 1440 O O . GLU A 1 175 ? -11.898 -28.734 8.266 1 95.44 175 GLU A O 1
ATOM 1445 N N . THR A 1 176 ? -10.352 -27.781 7.066 1 95.56 176 THR A N 1
ATOM 1446 C CA . THR A 1 176 ? -11.195 -26.656 6.664 1 95.56 176 THR A CA 1
ATOM 1447 C C . THR A 1 176 ? -11.477 -26.703 5.164 1 95.56 176 THR A C 1
ATOM 1449 O O . THR A 1 176 ? -10.812 -27.438 4.426 1 95.56 176 THR A O 1
ATOM 1452 N N . ASP A 1 177 ? -12.422 -25.969 4.727 1 96.38 177 ASP A N 1
ATOM 1453 C CA . ASP A 1 177 ? -12.703 -25.859 3.297 1 96.38 177 ASP A CA 1
ATOM 1454 C C . ASP A 1 177 ? -11.562 -25.156 2.568 1 96.38 177 ASP A C 1
ATOM 1456 O O . ASP A 1 177 ? -11.312 -25.422 1.388 1 96.38 177 ASP A O 1
ATOM 1460 N N . LEU A 1 178 ? -10.914 -24.344 3.324 1 97.12 178 LEU A N 1
ATOM 1461 C CA . LEU A 1 178 ? -9.742 -23.719 2.727 1 97.12 178 LEU A CA 1
ATOM 1462 C C . LEU A 1 178 ? -8.656 -24.75 2.441 1 97.12 178 LEU A C 1
ATOM 1464 O O . LEU A 1 178 ? -8.055 -24.734 1.368 1 97.12 178 LEU A O 1
ATOM 1468 N N . ASP A 1 179 ? -8.469 -25.672 3.33 1 97.12 179 ASP A N 1
ATOM 1469 C CA . ASP A 1 179 ? -7.57 -26.797 3.086 1 97.12 179 ASP A CA 1
ATOM 1470 C C . ASP A 1 179 ? -7.957 -27.531 1.812 1 97.12 179 ASP A C 1
ATOM 1472 O O . ASP A 1 179 ? -7.094 -27.875 1.002 1 97.12 179 ASP A O 1
ATOM 1476 N N . ARG A 1 180 ? -9.172 -27.797 1.736 1 98.12 180 ARG A N 1
ATOM 1477 C CA . ARG A 1 180 ? -9.688 -28.562 0.612 1 98.12 180 ARG A CA 1
ATOM 1478 C C . ARG A 1 180 ? -9.438 -27.844 -0.709 1 98.12 180 ARG A C 1
ATOM 1480 O O . ARG A 1 180 ? -9.062 -28.484 -1.703 1 98.12 180 ARG A O 1
ATOM 1487 N N . TRP A 1 181 ? -9.586 -26.562 -0.689 1 98.25 181 TRP A N 1
ATOM 1488 C CA . TRP A 1 181 ? -9.289 -25.766 -1.883 1 98.25 181 TRP A CA 1
ATOM 1489 C C . TRP A 1 181 ? -7.816 -25.891 -2.264 1 98.25 181 TRP A C 1
ATOM 1491 O O . TRP A 1 181 ? -7.488 -26.125 -3.43 1 98.25 181 TRP A O 1
ATOM 1501 N N . PHE A 1 182 ? -6.98 -25.734 -1.246 1 98 182 PHE A N 1
ATOM 1502 C CA . PHE A 1 182 ? -5.551 -25.797 -1.523 1 98 182 PHE A CA 1
ATOM 1503 C C . PHE A 1 182 ? -5.152 -27.172 -2.033 1 98 182 PHE A C 1
ATOM 1505 O O . PHE A 1 182 ? -4.371 -27.297 -2.979 1 98 182 PHE A O 1
ATOM 1512 N N . TYR A 1 183 ? -5.734 -28.172 -1.465 1 98.06 183 TYR A N 1
ATOM 1513 C CA . TYR A 1 183 ? -5.488 -29.547 -1.894 1 98.06 183 TYR A CA 1
ATOM 1514 C C . TYR A 1 183 ? -5.945 -29.75 -3.332 1 98.06 183 TYR A C 1
ATOM 1516 O O . TYR A 1 183 ? -5.215 -30.328 -4.145 1 98.06 183 TYR A O 1
ATOM 1524 N N . LEU A 1 184 ? -7.109 -29.312 -3.609 1 98.25 184 LEU A N 1
ATOM 1525 C CA . LEU A 1 184 ? -7.68 -29.438 -4.945 1 98.25 184 LEU A CA 1
ATOM 1526 C C . LEU A 1 184 ? -6.801 -28.734 -5.98 1 98.25 184 LEU A C 1
ATOM 1528 O O . LEU A 1 184 ? -6.438 -29.344 -6.996 1 98.25 184 LEU A O 1
ATOM 1532 N N . LEU A 1 185 ? -6.41 -27.531 -5.719 1 97.88 185 LEU A N 1
ATOM 1533 C CA . LEU A 1 185 ? -5.59 -26.75 -6.648 1 97.88 185 LEU A CA 1
ATOM 1534 C C . LEU A 1 185 ? -4.273 -27.469 -6.93 1 97.88 185 LEU A C 1
ATOM 1536 O O . LEU A 1 185 ? -3.822 -27.516 -8.078 1 97.88 185 LEU A O 1
ATOM 1540 N N . LYS A 1 186 ? -3.766 -28.047 -5.926 1 96.25 186 LYS A N 1
ATOM 1541 C CA . LYS A 1 186 ? -2.439 -28.641 -6.023 1 96.25 186 LYS A CA 1
ATOM 1542 C C . LYS A 1 186 ? -2.502 -30.016 -6.699 1 96.25 186 LYS A C 1
ATOM 1544 O O . LYS A 1 186 ? -1.575 -30.406 -7.414 1 96.25 186 LYS A O 1
ATOM 1549 N N . ASN A 1 187 ? -3.645 -30.75 -6.586 1 96.69 187 ASN A N 1
ATOM 1550 C CA . ASN A 1 187 ? -3.584 -32.188 -6.871 1 96.69 187 ASN A CA 1
ATOM 1551 C C . ASN A 1 187 ? -4.582 -32.594 -7.957 1 96.69 187 ASN A C 1
ATOM 1553 O O . ASN A 1 187 ? -4.516 -33.688 -8.492 1 96.69 187 ASN A O 1
ATOM 1557 N N . MET A 1 188 ? -5.461 -31.719 -8.289 1 97.06 188 MET A N 1
ATOM 1558 C CA . MET A 1 188 ? -6.598 -32.062 -9.133 1 97.06 188 MET A CA 1
ATOM 1559 C C . MET A 1 188 ? -6.137 -32.781 -10.406 1 97.06 188 MET A C 1
ATOM 1561 O O . MET A 1 188 ? -6.699 -33.812 -10.789 1 97.06 188 MET A O 1
ATOM 1565 N N . SER A 1 189 ? -5.121 -32.281 -11.047 1 95.88 189 SER A N 1
ATOM 1566 C CA . SER A 1 189 ? -4.691 -32.812 -12.352 1 95.88 189 SER A CA 1
ATOM 1567 C C . SER A 1 189 ? -4.137 -34.219 -12.234 1 95.88 189 SER A C 1
ATOM 1569 O O . SER A 1 189 ? -3.971 -34.906 -13.242 1 95.88 189 SER A O 1
ATOM 1571 N N . HIS A 1 190 ? -3.908 -34.656 -10.984 1 95.19 190 HIS A N 1
ATOM 1572 C CA . HIS A 1 190 ? -3.32 -35.969 -10.781 1 95.19 190 HIS A CA 1
ATOM 1573 C C . HIS A 1 190 ? -4.332 -36.938 -10.172 1 95.19 190 HIS A C 1
ATOM 1575 O O . HIS A 1 190 ? -4.027 -38.125 -9.969 1 95.19 190 HIS A O 1
ATOM 1581 N N . LEU A 1 191 ? -5.484 -36.469 -9.961 1 96.38 191 LEU A N 1
ATOM 1582 C CA . LEU A 1 191 ? -6.5 -37.312 -9.336 1 96.38 191 LEU A CA 1
ATOM 1583 C C . LEU A 1 191 ? -7.188 -38.188 -10.375 1 96.38 191 LEU A C 1
ATOM 1585 O O . LEU A 1 191 ? -7.477 -37.719 -11.484 1 96.38 191 LEU A O 1
ATOM 1589 N N . GLU A 1 192 ? -7.426 -39.406 -10.016 1 95.81 192 GLU A N 1
ATOM 1590 C CA . GLU A 1 192 ? -8.156 -40.344 -10.875 1 95.81 192 GLU A CA 1
ATOM 1591 C C . GLU A 1 192 ? -9.625 -40.438 -10.477 1 95.81 192 GLU A C 1
ATOM 1593 O O . GLU A 1 192 ? -10.461 -40.875 -11.258 1 95.81 192 GLU A O 1
ATOM 1598 N N . LYS A 1 193 ? -9.828 -40.125 -9.219 1 95.75 193 LYS A N 1
ATOM 1599 C CA . LYS A 1 193 ? -11.188 -40.062 -8.68 1 95.75 193 LYS A CA 1
ATOM 1600 C C . LYS A 1 193 ? -11.375 -38.875 -7.742 1 95.75 193 LYS A C 1
ATOM 1602 O O . LYS A 1 193 ? -10.398 -38.312 -7.262 1 95.75 193 LYS A O 1
ATOM 1607 N N . ILE A 1 194 ? -12.562 -38.531 -7.551 1 96.38 194 ILE A N 1
ATOM 1608 C CA . ILE A 1 194 ? -12.867 -37.469 -6.629 1 96.38 194 ILE A CA 1
ATOM 1609 C C . ILE A 1 194 ? -12.75 -37.969 -5.188 1 96.38 194 ILE A C 1
ATOM 1611 O O . ILE A 1 194 ? -13.492 -38.844 -4.77 1 96.38 194 ILE A O 1
ATOM 1615 N N . PRO A 1 195 ? -11.867 -37.344 -4.449 1 96.25 195 PRO A N 1
ATOM 1616 C CA . PRO A 1 195 ? -11.758 -37.781 -3.047 1 96.25 195 PRO A CA 1
ATOM 1617 C C . PRO A 1 195 ? -13.039 -37.5 -2.258 1 96.25 195 PRO A C 1
ATOM 1619 O O . PRO A 1 195 ? -13.711 -36.5 -2.471 1 96.25 195 PRO A O 1
ATOM 1622 N N . ALA A 1 196 ? -13.297 -38.312 -1.256 1 95.31 196 ALA A N 1
ATOM 1623 C CA . ALA A 1 196 ? -14.5 -38.219 -0.44 1 95.31 196 ALA A CA 1
ATOM 1624 C C . ALA A 1 196 ? -14.508 -36.906 0.35 1 95.31 196 ALA A C 1
ATOM 1626 O O . ALA A 1 196 ? -15.57 -36.312 0.59 1 95.31 196 ALA A O 1
ATOM 1627 N N . VAL A 1 197 ? -13.344 -36.469 0.676 1 95.5 197 VAL A N 1
ATOM 1628 C CA . VAL A 1 197 ? -13.211 -35.281 1.498 1 95.5 197 VAL A CA 1
ATOM 1629 C C . VAL A 1 197 ? -13.625 -34.062 0.693 1 95.5 197 VAL A C 1
ATOM 1631 O O . VAL A 1 197 ? -13.906 -33 1.262 1 95.5 197 VAL A O 1
ATOM 1634 N N . LEU A 1 198 ? -13.742 -34.188 -0.647 1 96.56 198 LEU A N 1
ATOM 1635 C CA . LEU A 1 198 ? -14.172 -33.125 -1.524 1 96.56 198 LEU A CA 1
ATOM 1636 C C . LEU A 1 198 ? -15.609 -33.312 -1.976 1 96.56 198 LEU A C 1
ATOM 1638 O O . LEU A 1 198 ? -15.922 -33.156 -3.158 1 96.56 198 LEU A O 1
ATOM 1642 N N . ASP A 1 199 ? -16.391 -33.656 -1.003 1 91.12 199 ASP A N 1
ATOM 1643 C CA . ASP A 1 199 ? -17.781 -34 -1.324 1 91.12 199 ASP A CA 1
ATOM 1644 C C . ASP A 1 199 ? -18.703 -32.812 -1.044 1 91.12 199 ASP A C 1
ATOM 1646 O O . ASP A 1 199 ? -19.672 -32.938 -0.303 1 91.12 199 ASP A O 1
ATOM 1650 N N . LYS A 1 200 ? -18.359 -31.609 -1.396 1 94.38 200 LYS A N 1
ATOM 1651 C CA . LYS A 1 200 ? -19.188 -30.422 -1.365 1 94.38 200 LYS A CA 1
ATOM 1652 C C . LYS A 1 200 ? -19.656 -30.031 -2.768 1 94.38 200 LYS A C 1
ATOM 1654 O O . LYS A 1 200 ? -18.984 -30.344 -3.754 1 94.38 200 LYS A O 1
ATOM 1659 N N . ARG A 1 201 ? -20.703 -29.391 -2.758 1 96.19 201 ARG A N 1
ATOM 1660 C CA . ARG A 1 201 ? -21.344 -29.047 -4.023 1 96.19 201 ARG A CA 1
ATOM 1661 C C . ARG A 1 201 ? -20.375 -28.281 -4.926 1 96.19 201 ARG A C 1
ATOM 1663 O O . ARG A 1 201 ? -20.266 -28.578 -6.117 1 96.19 201 ARG A O 1
ATOM 1670 N N . VAL A 1 202 ? -19.703 -27.344 -4.371 1 97.5 202 VAL A N 1
ATOM 1671 C CA . VAL A 1 202 ? -18.828 -26.5 -5.18 1 97.5 202 VAL A CA 1
ATOM 1672 C C . VAL A 1 202 ? -17.688 -27.344 -5.75 1 97.5 202 VAL A C 1
ATOM 1674 O O . VAL A 1 202 ? -17.297 -27.156 -6.906 1 97.5 202 VAL A O 1
ATOM 1677 N N . PHE A 1 203 ? -17.156 -28.25 -5 1 98 203 PHE A N 1
ATOM 1678 C CA . PHE A 1 203 ? -16.078 -29.094 -5.492 1 98 203 PHE A CA 1
ATOM 1679 C C . PHE A 1 203 ? -16.578 -30.062 -6.547 1 98 203 PHE A C 1
ATOM 1681 O O . PHE A 1 203 ? -15.891 -30.344 -7.527 1 98 203 PHE A O 1
ATOM 1688 N N . GLN A 1 204 ? -17.766 -30.547 -6.352 1 96.81 204 GLN A N 1
ATOM 1689 C CA . GLN A 1 204 ? -18.359 -31.406 -7.367 1 96.81 204 GLN A CA 1
ATOM 1690 C C . GLN A 1 204 ? -18.5 -30.672 -8.703 1 96.81 204 GLN A C 1
ATOM 1692 O O . GLN A 1 204 ? -18.234 -31.25 -9.758 1 96.81 204 GLN A O 1
ATOM 1697 N N . LYS A 1 205 ? -18.906 -29.531 -8.562 1 97.81 205 LYS A N 1
ATOM 1698 C CA . LYS A 1 205 ? -19 -28.719 -9.773 1 97.81 205 LYS A CA 1
ATOM 1699 C C . LYS A 1 205 ? -17.641 -28.547 -10.438 1 97.81 205 LYS A C 1
ATOM 1701 O O . LYS A 1 205 ? -17.516 -28.703 -11.656 1 97.81 205 LYS A O 1
ATOM 1706 N N . VAL A 1 206 ? -16.641 -28.25 -9.656 1 98.5 206 VAL A N 1
ATOM 1707 C CA . VAL A 1 206 ? -15.273 -28.062 -10.164 1 98.5 206 VAL A CA 1
ATOM 1708 C C . VAL A 1 206 ? -14.836 -29.312 -10.914 1 98.5 206 VAL A C 1
ATOM 1710 O O . VAL A 1 206 ? -14.328 -29.234 -12.039 1 98.5 206 VAL A O 1
ATOM 1713 N N . PHE A 1 207 ? -15.07 -30.469 -10.328 1 98.12 207 PHE A N 1
ATOM 1714 C CA . PHE A 1 207 ? -14.641 -31.719 -10.945 1 98.12 207 PHE A CA 1
ATOM 1715 C C . PHE A 1 207 ? -15.461 -32.031 -12.195 1 98.12 207 PHE A C 1
ATOM 1717 O O . PHE A 1 207 ? -14.938 -32.562 -13.172 1 98.12 207 PHE A O 1
ATOM 1724 N N . LYS A 1 208 ? -16.703 -31.656 -12.141 1 97.44 208 LYS A N 1
ATOM 1725 C CA . LYS A 1 208 ? -17.547 -31.906 -13.305 1 97.44 208 LYS A CA 1
ATOM 1726 C C . LYS A 1 208 ? -17.094 -31.078 -14.508 1 97.44 208 LYS A C 1
ATOM 1728 O O . LYS A 1 208 ? -16.859 -31.625 -15.586 1 97.44 208 LYS A O 1
ATOM 1733 N N . ILE A 1 209 ? -16.875 -29.844 -14.344 1 97.06 209 ILE A N 1
ATOM 1734 C CA . ILE A 1 209 ? -16.547 -28.984 -15.477 1 97.06 209 ILE A CA 1
ATOM 1735 C C . ILE A 1 209 ? -15.062 -29.125 -15.812 1 97.06 209 ILE A C 1
ATOM 1737 O O . ILE A 1 209 ? -14.625 -28.719 -16.891 1 97.06 209 ILE A O 1
ATOM 1741 N N . GLY A 1 210 ? -14.312 -29.672 -14.797 1 97.69 210 GLY A N 1
ATOM 1742 C CA . GLY A 1 210 ? -12.883 -29.844 -14.984 1 97.69 210 GLY A CA 1
ATOM 1743 C C . GLY A 1 210 ? -12.508 -31.219 -15.516 1 97.69 210 GLY A C 1
ATOM 1744 O O . GLY A 1 210 ? -11.328 -31.516 -15.719 1 97.69 210 GLY A O 1
ATOM 1745 N N . GLU A 1 211 ? -13.477 -32.062 -15.68 1 98.12 211 GLU A N 1
ATOM 1746 C CA . GLU A 1 211 ? -13.172 -33.344 -16.266 1 98.12 211 GLU A CA 1
ATOM 1747 C C . GLU A 1 211 ? -12.891 -33.219 -17.75 1 98.12 211 GLU A C 1
ATOM 1749 O O . GLU A 1 211 ? -13.703 -32.688 -18.516 1 98.12 211 GLU A O 1
ATOM 1754 N N . VAL A 1 212 ? -11.805 -33.781 -18.188 1 97.5 212 VAL A N 1
ATOM 1755 C CA . VAL A 1 212 ? -11.289 -33.594 -19.547 1 97.5 212 VAL A CA 1
ATOM 1756 C C . VAL A 1 212 ? -12.297 -34.125 -20.562 1 97.5 212 VAL A C 1
ATOM 1758 O O . VAL A 1 212 ? -12.508 -33.531 -21.609 1 97.5 212 VAL A O 1
ATOM 1761 N N . SER A 1 213 ? -12.984 -35.188 -20.25 1 97.06 213 SER A N 1
ATOM 1762 C CA . SER A 1 213 ? -13.93 -35.844 -21.172 1 97.06 213 SER A CA 1
ATOM 1763 C C . SER A 1 213 ? -15.164 -34.969 -21.375 1 97.06 213 SER A C 1
ATOM 1765 O O . SER A 1 213 ? -15.93 -35.156 -22.312 1 97.06 213 SER A O 1
ATOM 1767 N N . ASN A 1 214 ? -15.375 -33.969 -20.469 1 97.19 214 ASN A N 1
ATOM 1768 C CA . ASN A 1 214 ? -16.547 -33.094 -20.562 1 97.19 214 ASN A CA 1
ATOM 1769 C C . ASN A 1 214 ? -16.25 -31.844 -21.375 1 97.19 214 ASN A C 1
ATOM 1771 O O . ASN A 1 214 ? -17.141 -31.062 -21.656 1 97.19 214 ASN A O 1
ATOM 1775 N N . LEU A 1 215 ? -15.031 -31.625 -21.75 1 97.19 215 LEU A N 1
ATOM 1776 C CA . LEU A 1 215 ? -14.656 -30.453 -22.547 1 97.19 215 LEU A CA 1
ATOM 1777 C C . LEU A 1 215 ? -15.125 -30.594 -23.984 1 97.19 215 LEU A C 1
ATOM 1779 O O . LEU A 1 215 ? -15.086 -31.703 -24.547 1 97.19 215 LEU A O 1
ATOM 1783 N N . SER A 1 216 ? -15.555 -29.5 -24.531 1 97.12 216 SER A N 1
ATOM 1784 C CA . SER A 1 216 ? -15.805 -29.5 -25.969 1 97.12 216 SER A CA 1
ATOM 1785 C C . SER A 1 216 ? -14.508 -29.703 -26.75 1 97.12 216 SER A C 1
ATOM 1787 O O . SER A 1 216 ? -13.414 -29.594 -26.203 1 97.12 216 SER A O 1
ATOM 1789 N N . LYS A 1 217 ? -14.664 -29.969 -28.016 1 96.62 217 LYS A N 1
ATOM 1790 C CA . LYS A 1 217 ? -13.484 -30.125 -28.875 1 96.62 217 LYS A CA 1
ATOM 1791 C C . LYS A 1 217 ? -12.617 -28.875 -28.859 1 96.62 217 LYS A C 1
ATOM 1793 O O . LYS A 1 217 ? -11.391 -28.969 -28.719 1 96.62 217 LYS A O 1
ATOM 1798 N N . GLU A 1 218 ? -13.258 -27.812 -28.922 1 96.69 218 GLU A N 1
ATOM 1799 C CA . GLU A 1 218 ? -12.547 -26.531 -28.906 1 96.69 218 GLU A CA 1
ATOM 1800 C C . GLU A 1 218 ? -11.844 -26.312 -27.562 1 96.69 218 GLU A C 1
ATOM 1802 O O . GLU A 1 218 ? -10.68 -25.906 -27.531 1 96.69 218 GLU A O 1
ATOM 1807 N N . GLU A 1 219 ? -12.523 -26.578 -26.516 1 95.94 219 GLU A N 1
ATOM 1808 C CA . GLU A 1 219 ? -11.953 -26.422 -25.172 1 95.94 219 GLU A CA 1
ATOM 1809 C C . GLU A 1 219 ? -10.758 -27.344 -24.969 1 95.94 219 GLU A C 1
ATOM 1811 O O . GLU A 1 219 ? -9.758 -26.953 -24.359 1 95.94 219 GLU A O 1
ATOM 1816 N N . LYS A 1 220 ? -10.906 -28.531 -25.453 1 96.5 220 LYS A N 1
ATOM 1817 C CA . LYS A 1 220 ? -9.828 -29.516 -25.328 1 96.5 220 LYS A CA 1
ATOM 1818 C C . LYS A 1 220 ? -8.57 -29.047 -26.078 1 96.5 220 LYS A C 1
ATOM 1820 O O . LYS A 1 220 ? -7.457 -29.188 -25.562 1 96.5 220 LYS A O 1
ATOM 1825 N N . GLU A 1 221 ? -8.758 -28.531 -27.219 1 95.88 221 GLU A N 1
ATOM 1826 C CA . GLU A 1 221 ? -7.633 -28 -27.984 1 95.88 221 GLU A CA 1
ATOM 1827 C C . GLU A 1 221 ? -6.945 -26.859 -27.234 1 95.88 221 GLU A C 1
ATOM 1829 O O . GLU A 1 221 ? -5.715 -26.797 -27.188 1 95.88 221 GLU A O 1
ATOM 1834 N N . MET A 1 222 ? -7.762 -26.016 -26.688 1 96.31 222 MET A N 1
ATOM 1835 C CA . MET A 1 222 ? -7.223 -24.906 -25.922 1 96.31 222 MET A CA 1
ATOM 1836 C C . MET A 1 222 ? -6.477 -25.406 -24.688 1 96.31 222 MET A C 1
ATOM 1838 O O . MET A 1 222 ? -5.414 -24.891 -24.344 1 96.31 222 MET A O 1
ATOM 1842 N N . TYR A 1 223 ? -7.055 -26.391 -24.078 1 95.81 223 TYR A N 1
ATOM 1843 C CA . TYR A 1 223 ? -6.422 -26.984 -22.906 1 95.81 223 TYR A CA 1
ATOM 1844 C C . TYR A 1 223 ? -5.082 -27.609 -23.266 1 95.81 223 TYR A C 1
ATOM 1846 O O . TYR A 1 223 ? -4.074 -27.359 -22.609 1 95.81 223 TYR A O 1
ATOM 1854 N N . ASP A 1 224 ? -5.066 -28.375 -24.328 1 94.75 2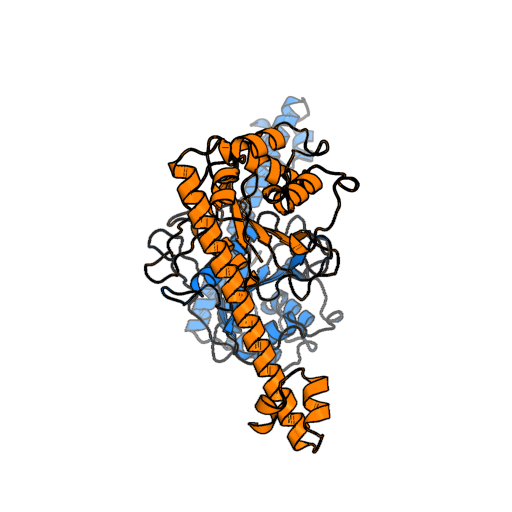24 ASP A N 1
ATOM 1855 C CA . ASP A 1 224 ? -3.842 -29.016 -24.781 1 94.75 224 ASP A CA 1
ATOM 1856 C C . ASP A 1 224 ? -2.75 -27.984 -25.062 1 94.75 224 ASP A C 1
ATOM 1858 O O . ASP A 1 224 ? -1.596 -28.188 -24.672 1 94.75 224 ASP A O 1
ATOM 1862 N N . SER A 1 225 ? -3.125 -26.984 -25.688 1 93.62 225 SER A N 1
ATOM 1863 C CA . SER A 1 225 ? -2.186 -25.906 -26 1 93.62 225 SER A CA 1
ATOM 1864 C C . SER A 1 225 ? -1.641 -25.281 -24.719 1 93.62 225 SER A C 1
ATOM 1866 O O . SER A 1 225 ? -0.445 -25 -24.625 1 93.62 225 SER A O 1
ATOM 1868 N N . SER A 1 226 ? -2.516 -25.047 -23.828 1 93.25 226 SER A N 1
ATOM 1869 C CA . SER A 1 226 ? -2.127 -24.453 -22.562 1 93.25 226 SER A CA 1
ATOM 1870 C C . SER A 1 226 ? -1.16 -25.344 -21.797 1 93.25 226 SER A C 1
ATOM 1872 O O . SER A 1 226 ? -0.203 -24.859 -21.188 1 93.25 226 SER A O 1
ATOM 1874 N N . LEU A 1 227 ? -1.385 -26.609 -21.844 1 92.88 227 LEU A N 1
ATOM 1875 C CA . LEU A 1 227 ? -0.503 -27.562 -21.172 1 92.88 227 LEU A CA 1
ATOM 1876 C C . LEU A 1 227 ? 0.874 -27.578 -21.828 1 92.88 227 LEU A C 1
ATOM 1878 O O . LEU A 1 227 ? 1.895 -27.625 -21.141 1 92.88 227 LEU A O 1
ATOM 1882 N N . LYS A 1 228 ? 0.846 -27.562 -23.109 1 90.56 228 LYS A N 1
ATOM 1883 C CA . LYS A 1 228 ? 2.115 -27.547 -23.828 1 90.56 228 LYS A CA 1
ATOM 1884 C C . LYS A 1 228 ? 2.928 -26.297 -23.469 1 90.56 228 LYS A C 1
ATOM 1886 O O . LYS A 1 228 ? 4.133 -26.391 -23.219 1 90.56 228 LYS A O 1
ATOM 1891 N N . ALA A 1 229 ? 2.246 -25.25 -23.469 1 88.75 229 ALA A N 1
ATOM 1892 C CA . ALA A 1 229 ? 2.904 -24 -23.078 1 88.75 229 ALA A CA 1
ATOM 1893 C C . ALA A 1 229 ? 3.475 -24.094 -21.656 1 88.75 229 ALA A C 1
ATOM 1895 O O . ALA A 1 229 ? 4.602 -23.656 -21.406 1 88.75 229 ALA A O 1
ATOM 1896 N N . LYS A 1 230 ? 2.717 -24.594 -20.828 1 87.62 230 LYS A N 1
ATOM 1897 C CA . LYS A 1 230 ? 3.146 -24.781 -19.453 1 87.62 230 LYS A CA 1
ATOM 1898 C C . LYS A 1 230 ? 4.379 -25.672 -19.375 1 87.62 230 LYS A C 1
ATOM 1900 O O . LYS A 1 230 ? 5.355 -25.344 -18.688 1 87.62 230 LYS A O 1
ATOM 1905 N N . TRP A 1 231 ? 4.379 -26.75 -20.062 1 87.94 231 TRP A N 1
ATOM 1906 C CA . TRP A 1 231 ? 5.484 -27.703 -20.062 1 87.94 231 TRP A CA 1
ATOM 1907 C C . TRP A 1 231 ? 6.734 -27.094 -20.688 1 87.94 231 TRP A C 1
ATOM 1909 O O . TRP A 1 231 ? 7.848 -27.297 -20.188 1 87.94 231 TRP A O 1
ATOM 1919 N N . ASP A 1 232 ? 6.531 -26.406 -21.734 1 86.75 232 ASP A N 1
ATOM 1920 C CA . ASP A 1 232 ? 7.648 -25.719 -22.359 1 86.75 232 ASP A CA 1
ATOM 1921 C C . ASP A 1 232 ? 8.297 -24.734 -21.391 1 86.75 232 ASP A C 1
ATOM 1923 O O . ASP A 1 232 ? 9.531 -24.641 -21.328 1 86.75 232 ASP A O 1
ATOM 1927 N N . TYR A 1 233 ? 7.414 -24.094 -20.797 1 84.81 233 TYR A N 1
ATOM 1928 C CA . TYR A 1 233 ? 7.906 -23.125 -19.812 1 84.81 233 TYR A CA 1
ATOM 1929 C C . TYR A 1 233 ? 8.68 -23.828 -18.703 1 84.81 233 TYR A C 1
ATOM 1931 O O . TYR A 1 233 ? 9.797 -23.422 -18.375 1 84.81 233 TYR A O 1
ATOM 1939 N N . GLU A 1 234 ? 8.125 -24.812 -18.125 1 84.75 234 GLU A N 1
ATOM 1940 C CA . GLU A 1 234 ? 8.766 -25.578 -17.062 1 84.75 234 GLU A CA 1
ATOM 1941 C C . GLU A 1 234 ? 10.109 -26.141 -17.5 1 84.75 234 GLU A C 1
ATOM 1943 O O . GLU A 1 234 ? 11.078 -26.125 -16.75 1 84.75 234 GLU A O 1
ATOM 1948 N N . ASN A 1 235 ? 10.141 -26.625 -18.656 1 85.56 235 ASN A N 1
ATOM 1949 C CA . ASN A 1 235 ? 11.375 -27.156 -19.219 1 85.56 235 ASN A CA 1
ATOM 1950 C C . ASN A 1 235 ? 12.422 -26.062 -19.391 1 85.56 235 ASN A C 1
ATOM 1952 O O . ASN A 1 235 ? 13.609 -26.281 -19.141 1 85.56 235 ASN A O 1
ATOM 1956 N N . SER A 1 236 ? 11.953 -24.984 -19.859 1 86.06 236 SER A N 1
ATOM 1957 C CA . SER A 1 236 ? 12.859 -23.844 -20.031 1 86.06 236 SER A CA 1
ATOM 1958 C C . SER A 1 236 ? 13.484 -23.438 -18.688 1 86.06 236 SER A C 1
ATOM 1960 O O . SER A 1 236 ? 14.672 -23.141 -18.625 1 86.06 236 SER A O 1
ATOM 1962 N N . ILE A 1 237 ? 12.727 -23.438 -17.719 1 85 237 ILE A N 1
ATOM 1963 C CA . ILE A 1 237 ? 13.211 -23.078 -16.391 1 85 237 ILE A CA 1
ATOM 1964 C C . ILE A 1 237 ? 14.211 -24.141 -15.914 1 85 237 ILE A C 1
ATOM 1966 O O . ILE A 1 237 ? 15.289 -23.797 -15.422 1 85 237 ILE A O 1
ATOM 1970 N N . ALA A 1 238 ? 13.867 -25.391 -16.062 1 81.44 238 ALA A N 1
ATOM 1971 C CA . ALA A 1 238 ? 14.758 -26.484 -15.672 1 81.44 238 ALA A CA 1
ATOM 1972 C C . ALA A 1 238 ? 16.094 -26.375 -16.406 1 81.44 238 ALA A C 1
ATOM 1974 O O . ALA A 1 238 ? 17.156 -26.547 -15.789 1 81.44 238 ALA A O 1
ATOM 1975 N N . TYR A 1 239 ? 16.016 -26.094 -17.562 1 85.12 239 TYR A N 1
ATOM 1976 C CA . TYR A 1 239 ? 17.219 -25.953 -18.375 1 85.12 239 TYR A CA 1
ATOM 1977 C C . TYR A 1 239 ? 18.078 -24.781 -17.875 1 85.12 239 TYR A C 1
ATOM 1979 O O . TYR A 1 239 ? 19.297 -24.906 -17.75 1 85.12 239 TYR A O 1
ATOM 1987 N N . ALA A 1 240 ? 17.406 -23.703 -17.656 1 84.88 240 ALA A N 1
ATOM 1988 C CA . ALA A 1 240 ? 18.094 -22.531 -17.156 1 84.88 240 ALA A CA 1
ATOM 1989 C C . ALA A 1 240 ? 18.766 -22.812 -15.812 1 84.88 240 ALA A C 1
ATOM 1991 O O . ALA A 1 240 ? 19.891 -22.375 -15.562 1 84.88 240 ALA A O 1
ATOM 1992 N N . GLU A 1 241 ? 18.125 -23.469 -14.977 1 85.38 241 GLU A N 1
ATOM 1993 C CA . GLU A 1 241 ? 18.672 -23.844 -13.68 1 85.38 241 GLU A CA 1
ATOM 1994 C C . GLU A 1 241 ? 19.875 -24.766 -13.844 1 85.38 241 GLU A C 1
ATOM 1996 O O . GLU A 1 241 ? 20.891 -24.594 -13.172 1 85.38 241 GLU A O 1
ATOM 2001 N N . GLU A 1 242 ? 19.688 -25.734 -14.648 1 85.12 242 GLU A N 1
ATOM 2002 C CA . GLU A 1 242 ? 20.781 -26.641 -14.93 1 85.12 242 GLU A CA 1
ATOM 2003 C C . GLU A 1 242 ? 22 -25.891 -15.477 1 85.12 242 GLU A C 1
ATOM 2005 O O . GLU A 1 242 ? 23.125 -26.125 -15.039 1 85.12 242 GLU A O 1
ATOM 2010 N N . LYS A 1 243 ? 21.734 -25.078 -16.359 1 87.06 243 LYS A N 1
ATOM 2011 C CA . LYS A 1 243 ? 22.812 -24.281 -16.922 1 87.06 243 LYS A CA 1
ATOM 2012 C C . LYS A 1 243 ? 23.484 -23.422 -15.852 1 87.06 243 LYS A C 1
ATOM 2014 O O . LYS A 1 243 ? 24.703 -23.312 -15.82 1 87.06 243 LYS A O 1
ATOM 2019 N N . ALA A 1 244 ? 22.688 -22.828 -15.023 1 87.62 244 ALA A N 1
ATOM 2020 C CA . ALA A 1 244 ? 23.219 -22 -13.938 1 87.62 244 ALA A CA 1
ATOM 2021 C C . ALA A 1 244 ? 24.047 -22.844 -12.961 1 87.62 244 ALA A C 1
ATOM 2023 O O . ALA A 1 244 ? 25.109 -22.422 -12.523 1 87.62 244 ALA A O 1
ATOM 2024 N N . GLU A 1 245 ? 23.562 -23.953 -12.633 1 88.38 245 GLU A N 1
ATOM 2025 C CA . GLU A 1 245 ? 24.281 -24.875 -11.758 1 88.38 245 GLU A CA 1
ATOM 2026 C C . GLU A 1 245 ? 25.594 -25.328 -12.398 1 88.38 245 GLU A C 1
ATOM 2028 O O . GLU A 1 245 ? 26.625 -25.406 -11.727 1 88.38 245 GLU A O 1
ATOM 2033 N N . HIS A 1 246 ? 25.484 -25.656 -13.617 1 90.12 246 HIS A N 1
ATOM 2034 C CA . HIS A 1 246 ? 26.672 -26.062 -14.344 1 90.12 246 HIS A CA 1
ATOM 2035 C C . HIS A 1 246 ? 27.703 -24.953 -14.391 1 90.12 246 HIS A C 1
ATOM 2037 O O . HIS A 1 246 ? 28.891 -25.188 -14.156 1 90.12 246 HIS A O 1
ATOM 2043 N N . LYS A 1 247 ? 27.297 -23.812 -14.641 1 90.06 247 LYS A N 1
ATOM 2044 C CA . LYS A 1 247 ? 28.188 -22.656 -14.664 1 90.06 247 LYS A CA 1
ATOM 2045 C C . LYS A 1 247 ? 28.812 -22.422 -13.297 1 90.06 247 LYS A C 1
ATOM 2047 O O . LYS A 1 247 ? 30.016 -22.125 -13.195 1 90.06 247 LYS A O 1
ATOM 2052 N N . LYS A 1 248 ? 28 -22.578 -12.328 1 90.81 248 LYS A N 1
ATOM 2053 C CA . LYS A 1 248 ? 28.516 -22.422 -10.977 1 90.81 248 LYS A CA 1
ATOM 2054 C C . LYS A 1 248 ? 29.547 -23.5 -10.656 1 90.81 248 LYS A C 1
ATOM 2056 O O . LYS A 1 248 ? 30.578 -23.219 -10.031 1 90.81 248 LYS A O 1
ATOM 2061 N N . ALA A 1 249 ? 29.188 -24.656 -11.094 1 91.06 249 ALA A N 1
ATOM 2062 C CA . ALA A 1 249 ? 30.109 -25.766 -10.891 1 91.06 249 ALA A CA 1
ATOM 2063 C C . ALA A 1 249 ? 31.438 -25.516 -11.609 1 91.06 249 ALA A C 1
ATOM 2065 O O . ALA A 1 249 ? 32.5 -25.766 -11.062 1 91.06 249 ALA A O 1
ATOM 2066 N N . LEU A 1 250 ? 31.312 -25.047 -12.711 1 92.69 250 LEU A N 1
ATOM 2067 C CA . LEU A 1 250 ? 32.5 -24.719 -13.477 1 92.69 250 LEU A CA 1
ATOM 2068 C C . LEU A 1 250 ? 33.312 -23.625 -12.781 1 92.69 250 LEU A C 1
ATOM 2070 O O . LEU A 1 250 ? 34.562 -23.719 -12.711 1 92.69 250 LEU A O 1
ATOM 2074 N N . ALA A 1 251 ? 32.719 -22.688 -12.305 1 92.81 251 ALA A N 1
ATOM 2075 C CA . ALA A 1 251 ? 33.406 -21.609 -11.602 1 92.81 251 ALA A CA 1
ATOM 2076 C C . ALA A 1 251 ? 34.094 -22.109 -10.336 1 92.81 251 ALA A C 1
ATOM 2078 O O . ALA A 1 251 ? 35.219 -21.75 -10.055 1 92.81 251 ALA A O 1
ATOM 2079 N N . ILE A 1 252 ? 33.406 -22.984 -9.625 1 93.38 252 ILE A N 1
ATOM 2080 C CA . ILE A 1 252 ? 33.969 -23.578 -8.414 1 93.38 252 ILE A CA 1
ATOM 2081 C C . ILE A 1 252 ? 35.156 -24.453 -8.781 1 93.38 252 ILE A C 1
ATOM 2083 O O . ILE A 1 252 ? 36.219 -24.375 -8.133 1 93.38 252 ILE A O 1
ATOM 2087 N N . ALA A 1 253 ? 35 -25.203 -9.82 1 92.94 253 ALA A N 1
ATOM 2088 C CA . ALA A 1 253 ? 36.062 -26.078 -10.289 1 92.94 253 ALA A CA 1
ATOM 2089 C C . ALA A 1 253 ? 37.312 -25.281 -10.664 1 92.94 253 ALA A C 1
ATOM 2091 O O . ALA A 1 253 ? 38.406 -25.672 -10.32 1 92.94 253 ALA A O 1
ATOM 2092 N N . ALA A 1 254 ? 37.062 -24.219 -11.258 1 94.69 254 ALA A N 1
ATOM 2093 C CA . ALA A 1 254 ? 38.156 -23.344 -11.656 1 94.69 254 ALA A CA 1
ATOM 2094 C C . ALA A 1 254 ? 38.906 -22.797 -10.438 1 94.69 254 ALA A C 1
ATOM 2096 O O . ALA A 1 254 ? 40.125 -22.75 -10.422 1 94.69 254 ALA A O 1
ATOM 2097 N N . GLU A 1 255 ? 38.188 -22.453 -9.492 1 94.88 255 GLU A N 1
ATOM 2098 C CA . GLU A 1 255 ? 38.781 -21.938 -8.266 1 94.88 255 GLU A CA 1
ATOM 2099 C C . GLU A 1 255 ? 39.562 -23.031 -7.535 1 94.88 255 GLU A C 1
ATOM 2101 O O . GLU A 1 255 ? 40.656 -22.797 -7 1 94.88 255 GLU A O 1
ATOM 2106 N N . LEU A 1 256 ? 38.969 -24.203 -7.508 1 94.38 256 LEU A N 1
ATOM 2107 C CA . LEU A 1 256 ? 39.625 -25.328 -6.859 1 94.38 256 LEU A CA 1
ATOM 2108 C C . LEU A 1 256 ? 40.875 -25.734 -7.609 1 94.38 256 LEU A C 1
ATOM 2110 O O . LEU A 1 256 ? 41.906 -26.078 -6.992 1 94.38 256 LEU A O 1
ATOM 2114 N N . LYS A 1 257 ? 40.875 -25.734 -8.883 1 93.56 257 LYS A N 1
ATOM 2115 C CA . LYS A 1 257 ? 42.031 -26.031 -9.711 1 93.56 257 LYS A CA 1
ATOM 2116 C C . LYS A 1 257 ? 43.188 -25.047 -9.445 1 93.56 257 LYS A C 1
ATOM 2118 O O . LYS A 1 257 ? 44.344 -25.438 -9.359 1 93.56 257 LYS A O 1
ATOM 2123 N N . LYS A 1 258 ? 42.812 -23.844 -9.266 1 94.06 258 LYS A N 1
ATOM 2124 C CA . LYS A 1 258 ? 43.781 -22.812 -8.953 1 94.06 258 LYS A CA 1
ATOM 2125 C C . LYS A 1 258 ? 44.469 -23.078 -7.621 1 94.06 258 LYS A C 1
ATOM 2127 O O . LYS A 1 258 ? 45.625 -22.719 -7.43 1 94.06 258 LYS A O 1
ATOM 2132 N N . GLU A 1 259 ? 43.719 -23.672 -6.699 1 94.56 259 GLU A N 1
ATOM 2133 C CA . GLU A 1 259 ? 44.25 -23.984 -5.375 1 94.56 259 GLU A CA 1
ATOM 2134 C C . GLU A 1 259 ? 45.062 -25.281 -5.395 1 94.56 259 GLU A C 1
ATOM 2136 O O . GLU A 1 259 ? 45.594 -25.703 -4.363 1 94.56 259 GLU A O 1
ATOM 2141 N N . GLY A 1 260 ? 45.125 -26.016 -6.566 1 92.81 260 GLY A N 1
ATOM 2142 C CA . GLY A 1 260 ? 46.031 -27.141 -6.754 1 92.81 260 GLY A CA 1
ATOM 2143 C C . GLY A 1 260 ? 45.406 -28.484 -6.461 1 92.81 260 GLY A C 1
ATOM 2144 O O . GLY A 1 260 ? 46.094 -29.484 -6.301 1 92.81 260 GLY A O 1
ATOM 2145 N N . LEU A 1 261 ? 44.125 -28.562 -6.352 1 93.88 261 LEU A N 1
ATOM 2146 C CA . LEU A 1 261 ? 43.438 -29.812 -6.078 1 93.88 261 LEU A CA 1
ATOM 2147 C C . LEU A 1 261 ? 43.375 -30.688 -7.328 1 93.88 261 LEU A C 1
ATOM 2149 O O . LEU A 1 261 ? 43.406 -30.172 -8.453 1 93.88 261 LEU A O 1
ATOM 2153 N N . SER A 1 262 ? 43.312 -31.953 -7.098 1 94.19 262 SER A N 1
ATOM 2154 C CA . SER A 1 262 ? 43.344 -32.875 -8.219 1 94.19 262 SER A CA 1
ATOM 2155 C C . SER A 1 262 ? 42.031 -32.844 -9 1 94.19 262 SER A C 1
ATOM 2157 O O . SER A 1 262 ? 40.969 -32.562 -8.43 1 94.19 262 SER A O 1
ATOM 2159 N N . ASN A 1 263 ? 42.094 -33.094 -10.336 1 94.56 263 ASN A N 1
ATOM 2160 C CA . ASN A 1 263 ? 40.906 -33.125 -11.188 1 94.56 263 ASN A CA 1
ATOM 2161 C C . ASN A 1 263 ? 39.906 -34.156 -10.68 1 94.56 263 ASN A C 1
ATOM 2163 O O . ASN A 1 263 ? 38.688 -33.969 -10.781 1 94.56 263 ASN A O 1
ATOM 2167 N N . GLU A 1 264 ? 40.469 -35.281 -10.164 1 94 264 GLU A N 1
ATOM 2168 C CA . GLU A 1 264 ? 39.594 -36.344 -9.641 1 94 264 GLU A CA 1
ATOM 2169 C C . GLU A 1 264 ? 38.781 -35.844 -8.445 1 94 264 GLU A C 1
ATOM 2171 O O . GLU A 1 264 ? 37.594 -36.094 -8.344 1 94 264 GLU A O 1
ATOM 2176 N N . PHE A 1 265 ? 39.469 -35.125 -7.594 1 94 265 PHE A N 1
ATOM 2177 C CA . PHE A 1 265 ? 38.781 -34.594 -6.426 1 94 265 PHE A CA 1
ATOM 2178 C C . PHE A 1 265 ? 37.719 -33.562 -6.84 1 94 265 PHE A C 1
ATOM 2180 O O . PHE A 1 265 ? 36.625 -33.562 -6.312 1 94 265 PHE A O 1
ATOM 2187 N N . ILE A 1 266 ? 38.125 -32.656 -7.738 1 95.5 266 ILE A N 1
ATOM 2188 C CA . ILE A 1 266 ? 37.25 -31.594 -8.211 1 95.5 266 ILE A CA 1
ATOM 2189 C C . ILE A 1 266 ? 36 -32.219 -8.875 1 95.5 266 ILE A C 1
ATOM 2191 O O . ILE A 1 266 ? 34.875 -31.797 -8.641 1 95.5 266 ILE A O 1
ATOM 2195 N N . ALA A 1 267 ? 36.219 -33.219 -9.695 1 93.62 267 ALA A N 1
ATOM 2196 C CA . ALA A 1 267 ? 35.125 -33.906 -10.367 1 93.62 267 ALA A CA 1
ATOM 2197 C C . ALA A 1 267 ? 34.156 -34.531 -9.359 1 93.62 267 ALA A C 1
ATOM 2199 O O . ALA A 1 267 ? 32.938 -34.469 -9.523 1 93.62 267 ALA A O 1
ATOM 2200 N N . LYS A 1 268 ? 34.75 -35.125 -8.367 1 92.38 268 LYS A N 1
ATOM 2201 C CA . LYS A 1 268 ? 33.938 -35.781 -7.328 1 92.38 268 LYS A CA 1
ATOM 2202 C C . LYS A 1 268 ? 33.125 -34.75 -6.562 1 92.38 268 LYS A C 1
ATOM 2204 O O . LYS A 1 268 ? 31.953 -35 -6.227 1 92.38 268 LYS A O 1
ATOM 2209 N N . THR A 1 269 ? 33.719 -33.625 -6.348 1 90.19 269 THR A N 1
ATOM 2210 C CA . THR A 1 269 ? 33.094 -32.594 -5.52 1 90.19 269 THR A CA 1
ATOM 2211 C C . THR A 1 269 ? 32.062 -31.797 -6.316 1 90.19 269 THR A C 1
ATOM 2213 O O . THR A 1 269 ? 30.984 -31.469 -5.793 1 90.19 269 THR A O 1
ATOM 2216 N N . THR A 1 270 ? 32.406 -31.547 -7.59 1 92.69 270 THR A N 1
ATOM 2217 C CA . THR A 1 270 ? 31.578 -30.656 -8.383 1 92.69 270 THR A CA 1
ATOM 2218 C C . THR A 1 270 ? 30.641 -31.453 -9.289 1 92.69 270 THR A C 1
ATOM 2220 O O . THR A 1 270 ? 29.703 -30.906 -9.859 1 92.69 270 THR A O 1
ATOM 2223 N N . LYS A 1 271 ? 30.891 -32.75 -9.5 1 91.19 271 LYS A N 1
ATOM 2224 C CA . LYS A 1 271 ? 30.141 -33.688 -10.328 1 91.19 271 LYS A CA 1
ATOM 2225 C C . LYS A 1 271 ? 30.281 -33.344 -11.812 1 91.19 271 LYS A C 1
ATOM 2227 O O . LYS A 1 271 ? 29.438 -33.719 -12.625 1 91.19 271 LYS A O 1
ATOM 2232 N N . LEU A 1 272 ? 31.281 -32.562 -12.07 1 93.06 272 LEU A N 1
ATOM 2233 C CA . LEU A 1 272 ? 31.672 -32.312 -13.453 1 93.06 272 LEU A CA 1
ATOM 2234 C C . LEU A 1 272 ? 32.5 -33.469 -14.016 1 93.06 272 LEU A C 1
ATOM 2236 O O . LEU A 1 272 ? 33.094 -34.25 -13.25 1 93.06 272 LEU A O 1
ATOM 2240 N N . THR A 1 273 ? 32.5 -33.531 -15.297 1 92.56 273 THR A N 1
ATOM 2241 C CA . THR A 1 273 ? 33.375 -34.5 -15.906 1 92.56 273 THR A CA 1
ATOM 2242 C C . THR A 1 273 ? 34.812 -34.031 -15.883 1 92.56 273 THR A C 1
ATOM 2244 O O . THR A 1 273 ? 35.094 -32.844 -15.828 1 92.56 273 THR A O 1
ATOM 2247 N N . ILE A 1 274 ? 35.719 -35.094 -15.812 1 92.94 274 ILE A N 1
ATOM 2248 C CA . ILE A 1 274 ? 37.125 -34.781 -15.844 1 92.94 274 ILE A CA 1
ATOM 2249 C C . ILE A 1 274 ? 37.469 -33.938 -17.078 1 92.94 274 ILE A C 1
ATOM 2251 O O . ILE A 1 274 ? 38.281 -33.031 -17 1 92.94 274 ILE A O 1
ATOM 2255 N N . GLU A 1 275 ? 36.75 -34.25 -18.141 1 93.75 275 GLU A N 1
ATOM 2256 C CA . GLU A 1 275 ? 36.969 -33.531 -19.391 1 93.75 275 GLU A CA 1
ATOM 2257 C C . GLU A 1 275 ? 36.656 -32.062 -19.234 1 93.75 275 GLU A C 1
ATOM 2259 O O . GLU A 1 275 ? 37.375 -31.188 -19.719 1 93.75 275 GLU A O 1
ATOM 2264 N N . GLU A 1 276 ? 35.562 -31.703 -18.609 1 94.44 276 GLU A N 1
ATOM 2265 C CA . GLU A 1 276 ? 35.125 -30.328 -18.375 1 94.44 276 GLU A CA 1
ATOM 2266 C C . GLU A 1 276 ? 36.125 -29.578 -17.516 1 94.44 276 GLU A C 1
ATOM 2268 O O . GLU A 1 276 ? 36.406 -28.391 -17.75 1 94.44 276 GLU A O 1
ATOM 2273 N N . ILE A 1 277 ? 36.688 -30.297 -16.578 1 93.19 277 ILE A N 1
ATOM 2274 C CA . ILE A 1 277 ? 37.625 -29.703 -15.641 1 93.19 277 ILE A CA 1
ATOM 2275 C C . ILE A 1 277 ? 38.938 -29.422 -16.344 1 93.19 277 ILE A C 1
ATOM 2277 O O . ILE A 1 277 ? 39.562 -28.375 -16.125 1 93.19 277 ILE A O 1
ATOM 2281 N N . GLU A 1 278 ? 39.375 -30.359 -17.156 1 92.56 278 GLU A N 1
ATOM 2282 C CA . GLU A 1 278 ? 40.656 -30.203 -17.875 1 92.56 278 GLU A CA 1
ATOM 2283 C C . GLU A 1 278 ? 40.625 -28.984 -18.781 1 92.56 278 GLU A C 1
ATOM 2285 O O . GLU A 1 278 ? 41.656 -28.359 -19.047 1 92.56 278 GLU A O 1
ATOM 2290 N N . LYS A 1 279 ? 39.438 -28.625 -19.125 1 92.75 279 LYS A N 1
ATOM 2291 C CA . LYS A 1 279 ? 39.281 -27.5 -20.047 1 92.75 279 LYS A CA 1
ATOM 2292 C C . LYS A 1 279 ? 39.312 -26.172 -19.297 1 92.75 279 LYS A C 1
ATOM 2294 O O . LYS A 1 279 ? 39.375 -25.109 -19.922 1 92.75 279 LYS A O 1
ATOM 2299 N N . LEU A 1 280 ? 39.219 -26.172 -18.125 1 90.88 280 LEU A N 1
ATOM 2300 C CA . LEU A 1 280 ? 39.188 -24.953 -17.297 1 90.88 280 LEU A CA 1
ATOM 2301 C C . LEU A 1 280 ? 40.594 -24.422 -17.094 1 90.88 280 LEU A C 1
ATOM 2303 O O . LEU A 1 280 ? 41.562 -25.203 -16.953 1 90.88 280 LEU A O 1
ATOM 2307 N N . MET B 1 1 ? -9.961 35.125 18.891 1 48.56 1 MET B N 1
ATOM 2308 C CA . MET B 1 1 ? -8.562 35.062 19.297 1 48.56 1 MET B CA 1
ATOM 2309 C C . MET B 1 1 ? -7.703 36 18.469 1 48.56 1 MET B C 1
ATOM 2311 O O . MET B 1 1 ? -7.867 36.062 17.25 1 48.56 1 MET B O 1
ATOM 2315 N N . GLU B 1 2 ? -7.262 37.031 19.016 1 59.03 2 GLU B N 1
ATOM 2316 C CA . GLU B 1 2 ? -6.438 38.031 18.312 1 59.03 2 GLU B CA 1
ATOM 2317 C C . GLU B 1 2 ? -5.199 37.375 17.703 1 59.03 2 GLU B C 1
ATOM 2319 O O . GLU B 1 2 ? -4.449 36.688 18.391 1 59.03 2 GLU B O 1
ATOM 2324 N N . HIS B 1 3 ? -5.141 37.156 16.297 1 72.12 3 HIS B N 1
ATOM 2325 C CA . HIS B 1 3 ? -4.012 36.594 15.555 1 72.12 3 HIS B CA 1
ATOM 2326 C C . HIS B 1 3 ? -2.838 37.562 15.547 1 72.12 3 HIS B C 1
ATOM 2328 O O . HIS B 1 3 ? -3.002 38.75 15.234 1 72.12 3 HIS B O 1
ATOM 2334 N N . LYS B 1 4 ? -1.869 37.281 16.391 1 81.69 4 LYS B N 1
ATOM 2335 C CA . LYS B 1 4 ? -0.643 38.062 16.406 1 81.69 4 LYS B CA 1
ATOM 2336 C C . LYS B 1 4 ? 0.497 37.312 15.703 1 81.69 4 LYS B C 1
ATOM 2338 O O . LYS B 1 4 ? 0.642 36.125 15.859 1 81.69 4 LYS B O 1
ATOM 2343 N N . ILE B 1 5 ? 1.178 38.188 14.883 1 89.19 5 ILE B N 1
ATOM 2344 C CA . ILE B 1 5 ? 2.346 37.625 14.211 1 89.19 5 ILE B CA 1
ATOM 2345 C C . ILE B 1 5 ? 3.525 37.594 15.18 1 89.19 5 ILE B C 1
ATOM 2347 O O . ILE B 1 5 ? 3.887 38.625 15.773 1 89.19 5 ILE B O 1
ATOM 2351 N N . GLY B 1 6 ? 4.125 36.469 15.422 1 92.88 6 GLY B N 1
ATOM 2352 C CA . GLY B 1 6 ? 5.23 36.281 16.344 1 92.88 6 GLY B CA 1
ATOM 2353 C C . GLY B 1 6 ? 6.578 36.594 15.734 1 92.88 6 GLY B C 1
ATOM 2354 O O . GLY B 1 6 ? 6.656 37.094 14.602 1 92.88 6 GLY B O 1
ATOM 2355 N N . ARG B 1 7 ? 7.582 36.438 16.547 1 97.31 7 ARG B N 1
ATOM 2356 C CA . ARG B 1 7 ? 8.953 36.719 16.125 1 97.31 7 ARG B CA 1
ATOM 2357 C C . ARG B 1 7 ? 9.383 35.781 15 1 97.31 7 ARG B C 1
ATOM 2359 O O . ARG B 1 7 ? 10.086 36.188 14.078 1 97.31 7 ARG B O 1
ATOM 2366 N N . PHE B 1 8 ? 8.945 34.562 15.086 1 98.25 8 PHE B N 1
ATOM 2367 C CA . PHE B 1 8 ? 9.297 33.562 14.102 1 98.25 8 PHE B CA 1
ATOM 2368 C C . PHE B 1 8 ? 8.078 33.125 13.289 1 98.25 8 PHE B C 1
ATOM 2370 O O . PHE B 1 8 ? 6.949 33.219 13.789 1 98.25 8 PHE B O 1
ATOM 2377 N N . ILE B 1 9 ? 8.32 32.688 12.117 1 97.94 9 ILE B N 1
ATOM 2378 C CA . ILE B 1 9 ? 7.234 32.25 11.234 1 97.94 9 ILE B CA 1
ATOM 2379 C C . ILE B 1 9 ? 6.582 31 11.789 1 97.94 9 ILE B C 1
ATOM 2381 O O . ILE B 1 9 ? 7.172 30.297 12.617 1 97.94 9 ILE B O 1
ATOM 2385 N N . ASP B 1 10 ? 5.328 30.719 11.344 1 96.69 10 ASP B N 1
ATOM 2386 C CA . ASP B 1 10 ? 4.629 29.469 11.609 1 96.69 10 ASP B CA 1
ATOM 2387 C C . ASP B 1 10 ? 5.02 28.391 10.594 1 96.69 10 ASP B C 1
ATOM 2389 O O . ASP B 1 10 ? 4.625 28.469 9.43 1 96.69 10 ASP B O 1
ATOM 2393 N N . PRO B 1 11 ? 5.758 27.391 11.062 1 96.69 11 PRO B N 1
ATOM 2394 C CA . PRO B 1 11 ? 6.176 26.359 10.109 1 96.69 11 PRO B CA 1
ATOM 2395 C C . PRO B 1 11 ? 4.996 25.609 9.484 1 96.69 11 PRO B C 1
ATOM 2397 O O . PRO B 1 11 ? 5.152 24.953 8.453 1 96.69 11 PRO B O 1
ATOM 2400 N N . LEU B 1 12 ? 3.838 25.75 10.117 1 94 12 LEU B N 1
ATOM 2401 C CA . LEU B 1 12 ? 2.688 24.969 9.68 1 94 12 LEU B CA 1
ATOM 2402 C C . LEU B 1 12 ? 1.8 25.781 8.742 1 94 12 LEU B C 1
ATOM 2404 O O . LEU B 1 12 ? 0.766 25.297 8.281 1 94 12 LEU B O 1
ATOM 2408 N N . SER B 1 13 ? 2.18 27.047 8.5 1 93.25 13 SER B N 1
ATOM 2409 C CA . SER B 1 13 ? 1.555 27.781 7.402 1 93.25 13 SER B CA 1
ATOM 2410 C C . SER B 1 13 ? 2.111 27.344 6.055 1 93.25 13 SER B C 1
ATOM 2412 O O . SER B 1 13 ? 3.211 26.797 5.98 1 93.25 13 SER B O 1
ATOM 2414 N N . ASP B 1 14 ? 1.352 27.609 5.004 1 92.38 14 ASP B N 1
ATOM 2415 C CA . ASP B 1 14 ? 1.811 27.25 3.664 1 92.38 14 ASP B CA 1
ATOM 2416 C C . ASP B 1 14 ? 3.16 27.891 3.357 1 92.38 14 ASP B C 1
ATOM 2418 O O . ASP B 1 14 ? 4.094 27.219 2.924 1 92.38 14 ASP B O 1
ATOM 2422 N N . PHE B 1 15 ? 3.264 29.125 3.627 1 94.62 15 PHE B N 1
ATOM 2423 C CA . PHE B 1 15 ? 4.52 29.828 3.396 1 94.62 15 PHE B CA 1
ATOM 2424 C C . PHE B 1 15 ? 5.629 29.25 4.266 1 94.62 15 PHE B C 1
ATOM 2426 O O . PHE B 1 15 ? 6.723 28.953 3.773 1 94.62 15 PHE B O 1
ATOM 2433 N N . GLY B 1 16 ? 5.34 29.125 5.555 1 96 16 GLY B N 1
ATOM 2434 C CA . GLY B 1 16 ? 6.355 28.688 6.492 1 96 16 GLY B CA 1
ATOM 2435 C C . GLY B 1 16 ? 6.918 27.312 6.148 1 96 16 GLY B C 1
ATOM 2436 O O . GLY B 1 16 ? 8.133 27.109 6.184 1 96 16 GLY B O 1
ATOM 2437 N N . PHE B 1 17 ? 6 26.406 5.836 1 95.5 17 PHE B N 1
ATOM 2438 C CA . PHE B 1 17 ? 6.391 25.047 5.492 1 95.5 17 PHE B CA 1
ATOM 2439 C C . PHE B 1 17 ? 7.309 25.047 4.273 1 95.5 17 PHE B C 1
ATOM 2441 O O . PHE B 1 17 ? 8.391 24.453 4.305 1 95.5 17 PHE B O 1
ATOM 2448 N N . LYS B 1 18 ? 6.934 25.734 3.246 1 93.88 18 LYS B N 1
ATOM 2449 C CA . LYS B 1 18 ? 7.699 25.766 2.002 1 93.88 18 LYS B CA 1
ATOM 2450 C C . LYS B 1 18 ? 9.016 26.516 2.191 1 93.88 18 LYS B C 1
ATOM 2452 O O . LYS B 1 18 ? 10.039 26.141 1.619 1 93.88 18 LYS B O 1
ATOM 2457 N N . HIS B 1 19 ? 8.953 27.562 2.977 1 96.06 19 HIS B N 1
ATOM 2458 C CA . HIS B 1 19 ? 10.125 28.391 3.234 1 96.06 19 HIS B CA 1
ATOM 2459 C C . HIS B 1 19 ? 11.211 27.594 3.949 1 96.06 19 HIS B C 1
ATOM 2461 O O . HIS B 1 19 ? 12.391 27.703 3.613 1 96.06 19 HIS B O 1
ATOM 2467 N N . LEU B 1 20 ? 10.781 26.766 4.852 1 97.12 20 LEU B N 1
ATOM 2468 C CA . LEU B 1 20 ? 11.727 26 5.66 1 97.12 20 LEU B CA 1
ATOM 2469 C C . LEU B 1 20 ? 12.164 24.734 4.934 1 97.12 20 LEU B C 1
ATOM 2471 O O . LEU B 1 20 ? 13.352 24.391 4.938 1 97.12 20 LEU B O 1
ATOM 2475 N N . PHE B 1 21 ? 11.203 24.047 4.301 1 97.06 21 PHE B N 1
ATOM 2476 C CA . PHE B 1 21 ? 11.469 22.688 3.869 1 97.06 21 PHE B CA 1
ATOM 2477 C C . PHE B 1 21 ? 11.516 22.594 2.35 1 97.06 21 PHE B C 1
ATOM 2479 O O . PHE B 1 21 ? 11.992 21.609 1.793 1 97.06 21 PHE B O 1
ATOM 2486 N N . GLY B 1 22 ? 11.109 23.594 1.646 1 94.69 22 GLY B N 1
ATOM 2487 C CA . GLY B 1 22 ? 10.797 23.422 0.235 1 94.69 22 GLY B CA 1
ATOM 2488 C C . GLY B 1 22 ? 11.812 24.094 -0.678 1 94.69 22 GLY B C 1
ATOM 2489 O O . GLY B 1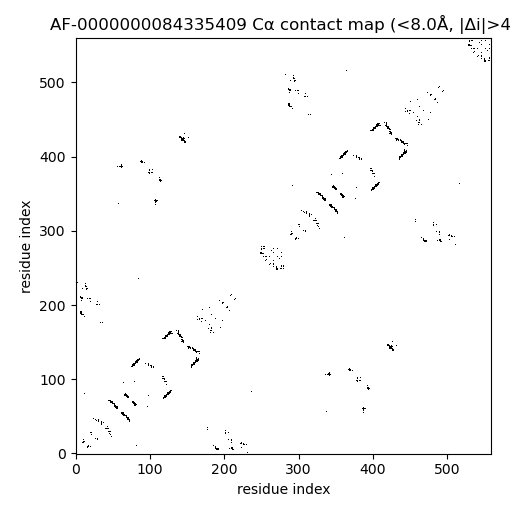 22 ? 11.57 24.234 -1.88 1 94.69 22 GLY B O 1
ATOM 2490 N N . ASN B 1 23 ? 12.953 24.547 -0.129 1 91.94 23 ASN B N 1
ATOM 2491 C CA . ASN B 1 23 ? 13.914 25.281 -0.956 1 91.94 23 ASN B CA 1
ATOM 2492 C C . ASN B 1 23 ? 15.289 24.609 -0.944 1 91.94 23 ASN B C 1
ATOM 2494 O O . ASN B 1 23 ? 15.727 24.109 0.09 1 91.94 23 ASN B O 1
ATOM 2498 N N . GLU B 1 24 ? 15.922 24.719 -2.123 1 93 24 GLU B N 1
ATOM 2499 C CA . GLU B 1 24 ? 17.203 24.047 -2.34 1 93 24 GLU B CA 1
ATOM 2500 C C . GLU B 1 24 ? 18.25 24.531 -1.341 1 93 24 GLU B C 1
ATOM 2502 O O . GLU B 1 24 ? 18.969 23.734 -0.745 1 93 24 GLU B O 1
ATOM 2507 N N . PRO B 1 25 ? 18.328 25.766 -1.071 1 93.69 25 PRO B N 1
ATOM 2508 C CA . PRO B 1 25 ? 19.359 26.25 -0.149 1 93.69 25 PRO B CA 1
ATOM 2509 C C . PRO B 1 25 ? 19.172 25.719 1.27 1 93.69 25 PRO B C 1
ATOM 2511 O O . PRO B 1 25 ? 20.141 25.656 2.041 1 93.69 25 PRO B O 1
ATOM 2514 N N . ASN B 1 26 ? 17.938 25.328 1.537 1 94.81 26 ASN B N 1
ATOM 2515 C CA . ASN B 1 26 ? 17.641 24.891 2.898 1 94.81 26 ASN B CA 1
ATOM 2516 C C . ASN B 1 26 ? 17.312 23.406 2.955 1 94.81 26 ASN B C 1
ATOM 2518 O O . ASN B 1 26 ? 16.719 22.938 3.926 1 94.81 26 ASN B O 1
ATOM 2522 N N . LYS B 1 27 ? 17.703 22.641 1.908 1 96.31 27 LYS B N 1
ATOM 2523 C CA . LYS B 1 27 ? 17.297 21.25 1.812 1 96.31 27 LYS B CA 1
ATOM 2524 C C . LYS B 1 27 ? 17.875 20.422 2.957 1 96.31 27 LYS B C 1
ATOM 2526 O O . LYS B 1 27 ? 17.344 19.359 3.295 1 96.31 27 LYS B O 1
ATOM 2531 N N . ASP B 1 28 ? 19.016 20.906 3.559 1 97.12 28 ASP B N 1
ATOM 2532 C CA . ASP B 1 28 ? 19.609 20.219 4.699 1 97.12 28 ASP B CA 1
ATOM 2533 C C . ASP B 1 28 ? 18.641 20.172 5.883 1 97.12 28 ASP B C 1
ATOM 2535 O O . ASP B 1 28 ? 18.719 19.266 6.723 1 97.12 28 ASP B O 1
ATOM 2539 N N . ILE B 1 29 ? 17.703 21.141 5.98 1 97.88 29 ILE B N 1
ATOM 2540 C CA . ILE B 1 29 ? 16.703 21.188 7.035 1 97.88 29 ILE B CA 1
ATOM 2541 C C . ILE B 1 29 ? 15.766 19.984 6.898 1 97.88 29 ILE B C 1
ATOM 2543 O O . ILE B 1 29 ? 15.602 19.203 7.844 1 97.88 29 ILE B O 1
ATOM 2547 N N . LEU B 1 30 ? 15.242 19.797 5.68 1 97.88 30 LEU B N 1
ATOM 2548 C CA . LEU B 1 30 ? 14.367 18.656 5.441 1 97.88 30 LEU B CA 1
ATOM 2549 C C . LEU B 1 30 ? 15.125 17.344 5.609 1 97.88 30 LEU B C 1
ATOM 2551 O O . LEU B 1 30 ? 14.602 16.391 6.172 1 97.88 30 LEU B O 1
ATOM 2555 N N . ILE B 1 31 ? 16.328 17.312 5.141 1 97.69 31 ILE B N 1
ATOM 2556 C CA . ILE B 1 31 ? 17.156 16.109 5.242 1 97.69 31 ILE B CA 1
ATOM 2557 C C . ILE B 1 31 ? 17.328 15.727 6.711 1 97.69 31 ILE B C 1
ATOM 2559 O O . ILE B 1 31 ? 17.172 14.555 7.07 1 97.69 31 ILE B O 1
ATOM 2563 N N . ASP B 1 32 ? 17.625 16.672 7.57 1 97.62 32 ASP B N 1
ATOM 2564 C CA . ASP B 1 32 ? 17.797 16.391 8.992 1 97.62 32 ASP B CA 1
ATOM 2565 C C . ASP B 1 32 ? 16.5 15.867 9.609 1 97.62 32 ASP B C 1
ATOM 2567 O O . ASP B 1 32 ? 16.516 14.883 10.344 1 97.62 32 ASP B O 1
ATOM 2571 N N . PHE B 1 33 ? 15.406 16.5 9.32 1 98 33 PHE B N 1
ATOM 2572 C CA . PHE B 1 33 ? 14.109 16.078 9.836 1 98 33 PHE B CA 1
ATOM 2573 C C . PHE B 1 33 ? 13.812 14.641 9.445 1 98 33 PHE B C 1
ATOM 2575 O O . PHE B 1 33 ? 13.477 13.812 10.297 1 98 33 PHE B O 1
ATOM 2582 N N . LEU B 1 34 ? 13.977 14.328 8.156 1 97.69 34 LEU B N 1
ATOM 2583 C CA . LEU B 1 34 ? 13.703 12.992 7.648 1 97.69 34 LEU B CA 1
ATOM 2584 C C . LEU B 1 34 ? 14.625 11.961 8.297 1 97.69 34 LEU B C 1
ATOM 2586 O O . LEU B 1 34 ? 14.188 10.875 8.672 1 97.69 34 LEU B O 1
ATOM 2590 N N . ASN B 1 35 ? 15.867 12.336 8.422 1 97.31 35 ASN B N 1
ATOM 2591 C CA . ASN B 1 35 ? 16.812 11.398 9.023 1 97.31 35 ASN B CA 1
ATOM 2592 C C . ASN B 1 35 ? 16.453 11.094 10.469 1 97.31 35 ASN B C 1
ATOM 2594 O O . ASN B 1 35 ? 16.672 9.977 10.945 1 97.31 35 ASN B O 1
ATOM 2598 N N . GLN B 1 36 ? 15.93 12.094 11.164 1 96.81 36 GLN B N 1
ATOM 2599 C CA . GLN B 1 36 ? 15.477 11.844 12.523 1 96.81 36 GLN B CA 1
ATOM 2600 C C . GLN B 1 36 ? 14.227 10.961 12.531 1 96.81 36 GLN B C 1
ATOM 2602 O O . GLN B 1 36 ? 14.078 10.094 13.398 1 96.81 36 GLN B O 1
ATOM 2607 N N . LEU B 1 37 ? 13.367 11.172 11.602 1 96.69 37 LEU B N 1
ATOM 2608 C CA . LEU B 1 37 ? 12.133 10.398 11.5 1 96.69 37 LEU B CA 1
ATOM 2609 C C . LEU B 1 37 ? 12.438 8.93 11.211 1 96.69 37 LEU B C 1
ATOM 2611 O O . LEU B 1 37 ? 11.781 8.039 11.758 1 96.69 37 LEU B O 1
ATOM 2615 N N . PHE B 1 38 ? 13.391 8.672 10.344 1 95.25 38 PHE B N 1
ATOM 2616 C CA . PHE B 1 38 ? 13.68 7.312 9.906 1 95.25 38 PHE B CA 1
ATOM 2617 C C . PHE B 1 38 ? 14.656 6.633 10.859 1 95.25 38 PHE B C 1
ATOM 2619 O O . PHE B 1 38 ? 14.938 5.441 10.719 1 95.25 38 PHE B O 1
ATOM 2626 N N . LYS B 1 39 ? 15.062 7.184 11.938 1 84.56 39 LYS B N 1
ATOM 2627 C CA . LYS B 1 39 ? 15.82 6.691 13.086 1 84.56 39 LYS B CA 1
ATOM 2628 C C . LYS B 1 39 ? 16.766 5.562 12.68 1 84.56 39 LYS B C 1
ATOM 2630 O O . LYS B 1 39 ? 16.703 4.465 13.242 1 84.56 39 LYS B O 1
ATOM 2635 N N . GLY B 1 40 ? 17.609 5.727 11.68 1 82.44 40 GLY B N 1
ATOM 2636 C CA . GLY B 1 40 ? 18.562 4.684 11.344 1 82.44 40 GLY B CA 1
ATOM 2637 C C . GLY B 1 40 ? 18.062 3.732 10.273 1 82.44 40 GLY B C 1
ATOM 2638 O O . GLY B 1 40 ? 18.844 3.01 9.664 1 82.44 40 GLY B O 1
ATOM 2639 N N . GLN B 1 41 ? 16.75 3.617 10.094 1 85.75 41 GLN B N 1
ATOM 2640 C CA . GLN B 1 41 ? 16.203 2.799 9.016 1 85.75 41 GLN B CA 1
ATOM 2641 C C . GLN B 1 41 ? 16.75 3.24 7.66 1 85.75 41 GLN B C 1
ATOM 2643 O O . GLN B 1 41 ? 17.016 2.408 6.793 1 85.75 41 GLN B O 1
ATOM 2648 N N . LYS B 1 42 ? 16.906 4.512 7.535 1 88.62 42 LYS B N 1
ATOM 2649 C CA . LYS B 1 42 ? 17.422 5.113 6.312 1 88.62 42 LYS B CA 1
ATOM 2650 C C . LYS B 1 42 ? 18.297 6.332 6.625 1 88.62 42 LYS B C 1
ATOM 2652 O O . LYS B 1 42 ? 18.062 7.02 7.621 1 88.62 42 LYS B O 1
ATOM 2657 N N . GLU B 1 43 ? 19.25 6.484 5.805 1 92.38 43 GLU B N 1
ATOM 2658 C CA . GLU B 1 43 ? 20.062 7.695 5.852 1 92.38 43 GLU B CA 1
ATOM 2659 C C . GLU B 1 43 ? 19.984 8.461 4.535 1 92.38 43 GLU B C 1
ATOM 2661 O O . GLU B 1 43 ? 20.516 8.016 3.514 1 92.38 43 GLU B O 1
ATOM 2666 N N . ILE B 1 44 ? 19.328 9.523 4.559 1 94.62 44 ILE B N 1
ATOM 2667 C CA . ILE B 1 44 ? 19.141 10.367 3.381 1 94.62 44 ILE B CA 1
ATOM 2668 C C . ILE B 1 44 ? 20.297 11.359 3.266 1 94.62 44 ILE B C 1
ATOM 2670 O O . ILE B 1 44 ? 20.453 12.242 4.109 1 94.62 44 ILE B O 1
ATOM 2674 N N . ALA B 1 45 ? 21.078 11.25 2.258 1 93.56 45 ALA B N 1
ATOM 2675 C CA . ALA B 1 45 ? 22.281 12.07 2.092 1 93.56 45 ALA B CA 1
ATOM 2676 C C . ALA B 1 45 ? 21.953 13.359 1.339 1 93.56 45 ALA B C 1
ATOM 2678 O O . ALA B 1 45 ? 22.562 14.406 1.598 1 93.56 45 ALA B O 1
ATOM 2679 N N . ASP B 1 46 ? 21.047 13.203 0.37 1 94.81 46 ASP B N 1
ATOM 2680 C CA . ASP B 1 46 ? 20.672 14.336 -0.466 1 94.81 46 ASP B CA 1
ATOM 2681 C C . ASP B 1 46 ? 19.266 14.156 -1.03 1 94.81 46 ASP B C 1
ATOM 2683 O O . ASP B 1 46 ? 18.719 13.055 -0.997 1 94.81 46 ASP B O 1
ATOM 2687 N N . LEU B 1 47 ? 18.656 15.312 -1.431 1 95.56 47 LEU B N 1
ATOM 2688 C CA . LEU B 1 47 ? 17.312 15.328 -1.99 1 95.56 47 LEU B CA 1
ATOM 2689 C C . LEU B 1 47 ? 17.25 16.234 -3.219 1 95.56 47 LEU B C 1
ATOM 2691 O O . LEU B 1 47 ? 17.969 17.234 -3.303 1 95.56 47 LEU B O 1
ATOM 2695 N N . VAL B 1 48 ? 16.469 15.844 -4.09 1 95.38 48 VAL B N 1
ATOM 2696 C CA . VAL B 1 48 ? 16.094 16.703 -5.215 1 95.38 48 VAL B CA 1
ATOM 2697 C C . VAL B 1 48 ? 14.586 16.969 -5.18 1 95.38 48 VAL B C 1
ATOM 2699 O O . VAL B 1 48 ? 13.781 16.031 -5.113 1 95.38 48 VAL B O 1
ATOM 2702 N N . TYR B 1 49 ? 14.305 18.25 -5.184 1 94.69 49 TYR B N 1
ATOM 2703 C CA . TYR B 1 49 ? 12.891 18.609 -5.176 1 94.69 49 TYR B CA 1
ATOM 2704 C C . TYR B 1 49 ? 12.242 18.312 -6.523 1 94.69 49 TYR B C 1
ATOM 2706 O O . TYR B 1 49 ? 12.852 18.562 -7.574 1 94.69 49 TYR B O 1
ATOM 2714 N N . SER B 1 50 ? 11.039 17.781 -6.457 1 91.44 50 SER B N 1
ATOM 2715 C CA . SER B 1 50 ? 10.258 17.484 -7.652 1 91.44 50 SER B CA 1
ATOM 2716 C C . SER B 1 50 ? 9.016 18.375 -7.73 1 91.44 50 SER B C 1
ATOM 2718 O O . SER B 1 50 ? 8.586 18.938 -6.723 1 91.44 50 SER B O 1
ATOM 2720 N N . PRO B 1 51 ? 8.539 18.594 -9 1 84.88 51 PRO B N 1
ATOM 2721 C CA . PRO B 1 51 ? 7.262 19.312 -9.102 1 84.88 51 PRO B CA 1
ATOM 2722 C C . PRO B 1 51 ? 6.172 18.672 -8.234 1 84.88 51 PRO B C 1
ATOM 2724 O O . PRO B 1 51 ? 6.113 17.453 -8.102 1 84.88 51 PRO B O 1
ATOM 2727 N N . THR B 1 52 ? 5.336 19.562 -7.672 1 84.25 52 THR B N 1
ATOM 2728 C CA . THR B 1 52 ? 4.32 19.062 -6.746 1 84.25 52 THR B CA 1
ATOM 2729 C C . THR B 1 52 ? 3.041 18.703 -7.492 1 84.25 52 THR B C 1
ATOM 2731 O O . THR B 1 52 ? 2.168 18.016 -6.941 1 84.25 52 THR B O 1
ATOM 2734 N N . GLU B 1 53 ? 3.025 19.234 -8.672 1 79.19 53 GLU B N 1
ATOM 2735 C CA . GLU B 1 53 ? 1.865 18.891 -9.492 1 79.19 53 GLU B CA 1
ATOM 2736 C C . GLU B 1 53 ? 2.107 17.609 -10.281 1 79.19 53 GLU B C 1
ATOM 2738 O O . GLU B 1 53 ? 3.121 17.484 -10.969 1 79.19 53 GLU B O 1
ATOM 2743 N N . HIS B 1 54 ? 1.26 16.688 -10.078 1 72.62 54 HIS B N 1
ATOM 2744 C CA . HIS B 1 54 ? 1.351 15.43 -10.812 1 72.62 54 HIS B CA 1
ATOM 2745 C C . HIS B 1 54 ? 0.035 15.109 -11.516 1 72.62 54 HIS B C 1
ATOM 2747 O O . HIS B 1 54 ? -0.99 14.906 -10.859 1 72.62 54 HIS B O 1
ATOM 2753 N N . ALA B 1 55 ? 0.158 15.219 -12.883 1 58.81 55 ALA B N 1
ATOM 2754 C CA . ALA B 1 55 ? -1.015 15.016 -13.734 1 58.81 55 ALA B CA 1
ATOM 2755 C C . ALA B 1 55 ? -1.417 13.547 -13.773 1 58.81 55 ALA B C 1
ATOM 2757 O O . ALA B 1 55 ? -0.59 12.656 -13.531 1 58.81 55 ALA B O 1
ATOM 2758 N N . GLY B 1 56 ? -2.75 13.242 -13.805 1 55.97 56 GLY B N 1
ATOM 2759 C CA . GLY B 1 56 ? -3.193 11.883 -14.078 1 55.97 56 GLY B CA 1
ATOM 2760 C C . GLY B 1 56 ? -2.709 11.359 -15.414 1 55.97 56 GLY B C 1
ATOM 2761 O O . GLY B 1 56 ? -2.191 12.117 -16.234 1 55.97 56 GLY B O 1
ATOM 2762 N N . ASP B 1 57 ? -2.617 10.023 -15.531 1 53.75 57 ASP B N 1
ATOM 2763 C CA . ASP B 1 57 ? -2.113 9.352 -16.719 1 53.75 57 ASP B CA 1
ATOM 2764 C C . ASP B 1 57 ? -2.832 9.852 -17.969 1 53.75 57 ASP B C 1
ATOM 2766 O O . ASP B 1 57 ? -2.25 9.891 -19.062 1 53.75 57 ASP B O 1
ATOM 2770 N N . ASN B 1 58 ? -4.117 10.047 -17.828 1 55.59 58 ASN B N 1
ATOM 2771 C CA . ASN B 1 58 ? -4.953 10.594 -18.891 1 55.59 58 ASN B CA 1
ATOM 2772 C C . ASN B 1 58 ? -5.762 11.797 -18.391 1 55.59 58 ASN B C 1
ATOM 2774 O O . ASN B 1 58 ? -5.879 12.016 -17.188 1 55.59 58 ASN B O 1
ATOM 2778 N N . ASP B 1 59 ? -6.023 12.641 -19.375 1 59.91 59 ASP B N 1
ATOM 2779 C CA . ASP B 1 59 ? -6.793 13.852 -19.094 1 59.91 59 ASP B CA 1
ATOM 2780 C C . ASP B 1 59 ? -8.031 13.531 -18.266 1 59.91 59 ASP B C 1
ATOM 2782 O O . ASP B 1 59 ? -8.742 14.438 -17.812 1 59.91 59 ASP B O 1
ATOM 2786 N N . GLU B 1 60 ? -8.094 12.148 -17.984 1 62.59 60 GLU B N 1
ATOM 2787 C CA . GLU B 1 60 ? -9.336 11.758 -17.328 1 62.59 60 GLU B CA 1
ATOM 2788 C C . GLU B 1 60 ? -9.109 11.523 -15.828 1 62.59 60 GLU B C 1
ATOM 2790 O O . GLU B 1 60 ? -10.07 11.406 -15.062 1 62.59 60 GLU B O 1
ATOM 2795 N N . LEU B 1 61 ? -7.816 11.555 -15.445 1 67.38 61 LEU B N 1
ATOM 2796 C CA . LEU B 1 61 ? -7.562 11.227 -14.047 1 67.38 61 LEU B CA 1
ATOM 2797 C C . LEU B 1 61 ? -7.332 12.492 -13.227 1 67.38 61 LEU B C 1
ATOM 2799 O O . LEU B 1 61 ? -6.867 13.5 -13.758 1 67.38 61 LEU B O 1
ATOM 2803 N N . LYS B 1 62 ? -7.633 12.43 -11.914 1 70.56 62 LYS B N 1
ATOM 2804 C CA . LYS B 1 62 ? -7.523 13.562 -10.992 1 70.56 62 LYS B CA 1
ATOM 2805 C C . LYS B 1 62 ? -6.078 14.031 -10.867 1 70.56 62 LYS B C 1
ATOM 2807 O O . LYS B 1 62 ? -5.168 13.211 -10.695 1 70.56 62 LYS B O 1
ATOM 2812 N N . LYS B 1 63 ? -5.93 15.281 -11.07 1 76.06 63 LYS B N 1
ATOM 2813 C CA . LYS B 1 63 ? -4.637 15.898 -10.797 1 76.06 63 LYS B CA 1
ATOM 2814 C C . LYS B 1 63 ? -4.352 15.938 -9.297 1 76.06 63 LYS B C 1
ATOM 2816 O O . LYS B 1 63 ? -5.246 16.234 -8.5 1 76.06 63 LYS B O 1
ATOM 2821 N N . VAL B 1 64 ? -3.072 15.508 -8.961 1 77.12 64 VAL B N 1
ATOM 2822 C CA . VAL B 1 64 ? -2.67 15.5 -7.555 1 77.12 64 VAL B CA 1
ATOM 2823 C C . VAL B 1 64 ? -1.669 16.625 -7.301 1 77.12 64 VAL B C 1
ATOM 2825 O O . VAL B 1 64 ? -0.825 16.922 -8.156 1 77.12 64 VAL B O 1
ATOM 2828 N N . PHE B 1 65 ? -1.874 17.297 -6.191 1 78.56 65 PHE B N 1
ATOM 2829 C CA . PHE B 1 65 ? -0.941 18.328 -5.742 1 78.56 65 PHE B CA 1
ATOM 2830 C C . PHE B 1 65 ? -0.356 17.969 -4.379 1 78.56 65 PHE B C 1
ATOM 2832 O O . PHE B 1 65 ? -1.064 17.984 -3.371 1 78.56 65 PHE B O 1
ATOM 2839 N N . PHE B 1 66 ? 0.934 17.641 -4.445 1 85.06 66 PHE B N 1
ATOM 2840 C CA . PHE B 1 66 ? 1.632 17.375 -3.195 1 85.06 66 PHE B CA 1
ATOM 2841 C C . PHE B 1 66 ? 2.094 18.672 -2.539 1 85.06 66 PHE B C 1
ATOM 2843 O O . PHE B 1 66 ? 2.438 19.625 -3.229 1 85.06 66 PHE B O 1
ATOM 2850 N N . ASP B 1 67 ? 2.145 18.672 -1.22 1 91.19 67 ASP B N 1
ATOM 2851 C CA . ASP B 1 67 ? 2.795 19.797 -0.553 1 91.19 67 ASP B CA 1
ATOM 2852 C C . ASP B 1 67 ? 4.281 19.859 -0.902 1 91.19 67 ASP B C 1
ATOM 2854 O O . ASP B 1 67 ? 4.801 20.922 -1.245 1 91.19 67 ASP B O 1
ATOM 2858 N N . LEU B 1 68 ? 4.957 18.797 -0.772 1 94.94 68 LEU B N 1
ATOM 2859 C CA . LEU B 1 68 ? 6.348 18.656 -1.194 1 94.94 68 LEU B CA 1
ATOM 2860 C C . LEU B 1 68 ? 6.605 17.25 -1.722 1 94.94 68 LEU B C 1
ATOM 2862 O O . LEU B 1 68 ? 6.07 16.266 -1.193 1 94.94 68 LEU B O 1
ATOM 2866 N N . LEU B 1 69 ? 7.352 17.125 -2.762 1 95.81 69 LEU B N 1
ATOM 2867 C CA . LEU B 1 69 ? 7.848 15.859 -3.303 1 95.81 69 LEU B CA 1
ATOM 2868 C C . LEU B 1 69 ? 9.359 15.922 -3.523 1 95.81 69 LEU B C 1
ATOM 2870 O O . LEU B 1 69 ? 9.859 16.844 -4.16 1 95.81 69 LEU B O 1
ATOM 2874 N N . CYS B 1 70 ? 10.023 14.984 -2.928 1 96.38 70 CYS B N 1
ATOM 2875 C CA . CYS B 1 70 ? 11.477 14.945 -3.021 1 96.38 70 CYS B CA 1
ATOM 2876 C C . CYS B 1 70 ? 11.961 13.547 -3.395 1 96.38 70 CYS B C 1
ATOM 2878 O O . CYS B 1 70 ? 11.297 12.555 -3.092 1 96.38 70 CYS B O 1
ATOM 2880 N N . THR B 1 71 ? 13.078 13.508 -4.059 1 96.38 71 THR B N 1
ATOM 2881 C CA . THR B 1 71 ? 13.711 12.242 -4.43 1 96.38 71 THR B CA 1
ATOM 2882 C C . THR B 1 71 ? 15.094 12.133 -3.805 1 96.38 71 THR B C 1
ATOM 2884 O O . THR B 1 71 ? 15.898 13.07 -3.893 1 96.38 71 THR B O 1
ATOM 2887 N N . GLY B 1 72 ? 15.312 11.023 -3.137 1 95.5 72 GLY B N 1
ATOM 2888 C CA . GLY B 1 72 ? 16.625 10.758 -2.557 1 95.5 72 GLY B CA 1
ATOM 2889 C C . GLY B 1 72 ? 17.641 10.273 -3.572 1 95.5 72 GLY B C 1
ATOM 2890 O O . GLY B 1 72 ? 17.312 10.125 -4.754 1 95.5 72 GLY B O 1
ATOM 2891 N N . VAL B 1 73 ? 18.875 10.023 -3.113 1 93.81 73 VAL B N 1
ATOM 2892 C CA . VAL B 1 73 ? 20.016 9.695 -3.971 1 93.81 73 VAL B CA 1
ATOM 2893 C C . VAL B 1 73 ? 19.812 8.305 -4.586 1 93.81 73 VAL B C 1
ATOM 2895 O O . VAL B 1 73 ? 20.297 8.031 -5.684 1 93.81 73 VAL B O 1
ATOM 2898 N N . ASN B 1 74 ? 19.047 7.473 -3.906 1 90.94 74 ASN B N 1
ATOM 2899 C CA . ASN B 1 74 ? 18.844 6.109 -4.383 1 90.94 74 ASN B CA 1
ATOM 2900 C C . ASN B 1 74 ? 17.5 5.973 -5.109 1 90.94 74 ASN B C 1
ATOM 2902 O O . ASN B 1 74 ? 17.031 4.859 -5.336 1 90.94 74 ASN B O 1
ATOM 2906 N N . GLY B 1 75 ? 16.891 7.094 -5.332 1 93.69 75 GLY B N 1
ATOM 2907 C CA . GLY B 1 75 ? 15.648 7.082 -6.086 1 93.69 75 GLY B CA 1
ATOM 2908 C C . GLY B 1 75 ? 14.422 7.023 -5.207 1 93.69 75 GLY B C 1
ATOM 2909 O O . GLY B 1 75 ? 13.289 7.043 -5.707 1 93.69 75 GLY B O 1
ATOM 2910 N N . GLU B 1 76 ? 14.602 6.965 -3.857 1 96.44 76 GLU B N 1
ATOM 2911 C CA . GLU B 1 76 ? 13.461 6.969 -2.945 1 96.44 76 GLU B CA 1
ATOM 2912 C C . GLU B 1 76 ? 12.664 8.266 -3.07 1 96.44 76 GLU B C 1
ATOM 2914 O O . GLU B 1 76 ? 13.242 9.352 -3.125 1 96.44 76 GLU B O 1
ATOM 2919 N N . GLN B 1 77 ? 11.391 8.148 -3.143 1 97.31 77 GLN B N 1
ATOM 2920 C CA . GLN B 1 77 ? 10.539 9.328 -3.213 1 97.31 77 GLN B CA 1
ATOM 2921 C C . GLN B 1 77 ? 9.836 9.586 -1.881 1 97.31 77 GLN B C 1
ATOM 2923 O O . GLN B 1 77 ? 9.391 8.641 -1.222 1 97.31 77 GLN B O 1
ATOM 2928 N N . PHE B 1 78 ? 9.836 10.844 -1.465 1 97.75 78 PHE B N 1
ATOM 2929 C CA . PHE B 1 78 ? 9.219 11.281 -0.222 1 97.75 78 PHE B CA 1
ATOM 2930 C C . PHE B 1 78 ? 8.133 12.32 -0.495 1 97.75 78 PHE B C 1
ATOM 2932 O O . PHE B 1 78 ? 8.414 13.383 -1.056 1 97.75 78 PHE B O 1
ATOM 2939 N N . ILE B 1 79 ? 6.895 11.961 -0.18 1 97.62 79 ILE B N 1
ATOM 2940 C CA . ILE B 1 79 ? 5.812 12.938 -0.137 1 97.62 79 ILE B CA 1
ATOM 2941 C C . ILE B 1 79 ? 5.715 13.539 1.262 1 97.62 79 ILE B C 1
ATOM 2943 O O . ILE B 1 79 ? 5.547 12.82 2.246 1 97.62 79 ILE B O 1
ATOM 2947 N N . ILE B 1 80 ? 5.859 14.828 1.383 1 97.31 80 ILE B N 1
ATOM 2948 C CA . ILE B 1 80 ? 5.66 15.508 2.656 1 97.31 80 ILE B CA 1
ATOM 2949 C C . ILE B 1 80 ? 4.355 16.297 2.621 1 97.31 80 ILE B C 1
ATOM 2951 O O . ILE B 1 80 ? 4.207 17.234 1.824 1 97.31 80 ILE B O 1
ATOM 2955 N N . GLU B 1 81 ? 3.42 15.875 3.471 1 95.19 81 GLU B N 1
ATOM 2956 C CA . GLU B 1 81 ? 2.094 16.484 3.525 1 95.19 81 GLU B CA 1
ATOM 2957 C C . GLU B 1 81 ? 1.854 17.172 4.867 1 95.19 81 GLU B C 1
ATOM 2959 O O . GLU B 1 81 ? 2.328 16.688 5.902 1 95.19 81 GLU B O 1
ATOM 2964 N N . MET B 1 82 ? 1.271 18.297 4.809 1 93.12 82 MET B N 1
ATOM 2965 C CA . MET B 1 82 ? 0.815 19 6.012 1 93.12 82 MET B CA 1
ATOM 2966 C C . MET B 1 82 ? -0.697 19.188 5.988 1 93.12 82 MET B C 1
ATOM 2968 O O . MET B 1 82 ? -1.248 19.703 5.012 1 93.12 82 MET B O 1
ATOM 2972 N N . GLN B 1 83 ? -1.369 18.656 7.02 1 89.12 83 GLN B N 1
ATOM 2973 C CA . GLN B 1 83 ? -2.826 18.719 7.07 1 89.12 83 GLN B CA 1
ATOM 2974 C C . GLN B 1 83 ? -3.305 19.375 8.367 1 89.12 83 GLN B C 1
ATOM 2976 O O . GLN B 1 83 ? -3.105 18.828 9.453 1 89.12 83 GLN B O 1
ATOM 2981 N N . ARG B 1 84 ? -4.039 20.453 8.242 1 87.44 84 ARG B N 1
ATOM 2982 C CA . ARG B 1 84 ? -4.453 21.25 9.398 1 87.44 84 ARG B CA 1
ATOM 2983 C C . ARG B 1 84 ? -5.758 20.719 9.984 1 87.44 84 ARG B C 1
ATOM 2985 O O . ARG B 1 84 ? -5.883 20.562 11.203 1 87.44 84 ARG B O 1
ATOM 2992 N N . ALA B 1 85 ? -6.672 20.484 9.078 1 84.94 85 ALA B N 1
ATOM 2993 C CA . ALA B 1 85 ? -7.988 20.031 9.531 1 84.94 85 ALA B CA 1
ATOM 2994 C C . ALA B 1 85 ? -8.219 18.562 9.195 1 84.94 85 ALA B C 1
ATOM 2996 O O . ALA B 1 85 ? -7.723 18.062 8.188 1 84.94 85 ALA B O 1
ATOM 2997 N N . GLU B 1 86 ? -8.961 18.031 10.109 1 84.19 86 GLU B N 1
ATOM 2998 C CA . GLU B 1 86 ? -9.32 16.641 9.875 1 84.19 86 GLU B CA 1
ATOM 2999 C C . GLU B 1 86 ? -10.117 16.484 8.578 1 84.19 86 GLU B C 1
ATOM 3001 O O . GLU B 1 86 ? -10.992 17.297 8.281 1 84.19 86 GLU B O 1
ATOM 3006 N N . GLN B 1 87 ? -9.695 15.531 7.844 1 81.12 87 GLN B N 1
ATOM 3007 C CA . GLN B 1 87 ? -10.414 15.133 6.637 1 81.12 87 GLN B CA 1
ATOM 3008 C C . GLN B 1 87 ? -10.906 13.695 6.738 1 81.12 87 GLN B C 1
ATOM 3010 O O . GLN B 1 87 ? -10.18 12.82 7.211 1 81.12 87 GLN B O 1
ATOM 3015 N N . ARG B 1 88 ? -12.172 13.406 6.438 1 80.5 88 ARG B N 1
ATOM 3016 C CA . ARG B 1 88 ? -12.844 12.117 6.594 1 80.5 88 ARG B CA 1
ATOM 3017 C C . ARG B 1 88 ? -12.062 11.008 5.887 1 80.5 88 ARG B C 1
ATOM 3019 O O . ARG B 1 88 ? -11.93 9.898 6.41 1 80.5 88 ARG B O 1
ATOM 3026 N N . ASN B 1 89 ? -11.461 11.156 4.801 1 89 89 ASN B N 1
ATOM 3027 C CA . ASN B 1 89 ? -10.82 10.109 4 1 89 89 ASN B CA 1
ATOM 3028 C C . ASN B 1 89 ? -9.344 10.406 3.775 1 89 89 ASN B C 1
ATOM 3030 O O . ASN B 1 89 ? -8.812 10.164 2.688 1 89 89 ASN B O 1
ATOM 3034 N N . PHE B 1 90 ? -8.75 10.883 4.895 1 91.88 90 PHE B N 1
ATOM 3035 C CA . PHE B 1 90 ? -7.355 11.266 4.727 1 91.88 90 PHE B CA 1
ATOM 3036 C C . PHE B 1 90 ? -6.492 10.047 4.418 1 91.88 90 PHE B C 1
ATOM 3038 O O . PHE B 1 90 ? -5.539 10.133 3.641 1 91.88 90 PHE B O 1
ATOM 3045 N N . ARG B 1 91 ? -6.793 8.883 5.055 1 94.75 91 ARG B N 1
ATOM 3046 C CA . ARG B 1 91 ? -6.031 7.672 4.77 1 94.75 91 ARG B CA 1
ATOM 3047 C C . ARG B 1 91 ? -6.18 7.254 3.312 1 94.75 91 ARG B C 1
ATOM 3049 O O . ARG B 1 91 ? -5.203 6.879 2.664 1 94.75 91 ARG B O 1
ATOM 3056 N N . ASP B 1 92 ? -7.379 7.363 2.799 1 94.81 92 ASP B N 1
ATOM 3057 C CA . ASP B 1 92 ? -7.617 7.082 1.386 1 94.81 92 ASP B CA 1
ATOM 3058 C C . ASP B 1 92 ? -6.762 7.984 0.498 1 94.81 92 ASP B C 1
ATOM 3060 O O . ASP B 1 92 ? -6.164 7.52 -0.476 1 94.81 92 ASP B O 1
ATOM 3064 N N . ARG B 1 93 ? -6.652 9.219 0.873 1 92.31 93 ARG B N 1
ATOM 3065 C CA . ARG B 1 93 ? -5.855 10.18 0.113 1 92.31 93 ARG B CA 1
ATOM 3066 C C . ARG B 1 93 ? -4.379 9.797 0.13 1 92.31 93 ARG B C 1
ATOM 3068 O O . ARG B 1 93 ? -3.709 9.828 -0.904 1 92.31 93 ARG B O 1
ATOM 3075 N N . ALA B 1 94 ? -3.938 9.453 1.299 1 95.25 94 ALA B N 1
ATOM 3076 C CA . ALA B 1 94 ? -2.539 9.055 1.431 1 95.25 94 ALA B CA 1
ATOM 3077 C C . ALA B 1 94 ? -2.227 7.855 0.537 1 95.25 94 ALA B C 1
ATOM 3079 O O . ALA B 1 94 ? -1.203 7.836 -0.15 1 95.25 94 ALA B O 1
ATOM 3080 N N . ILE B 1 95 ? -3.129 6.891 0.518 1 96.88 95 ILE B N 1
ATOM 3081 C CA . ILE B 1 95 ? -2.949 5.688 -0.289 1 96.88 95 ILE B CA 1
ATOM 3082 C C . ILE B 1 95 ? -3.006 6.051 -1.771 1 96.88 95 ILE B C 1
ATOM 3084 O O . ILE B 1 95 ? -2.195 5.566 -2.566 1 96.88 95 ILE B O 1
ATOM 3088 N N . PHE B 1 96 ? -3.865 6.91 -2.145 1 94.62 96 PHE B N 1
ATOM 3089 C CA . PHE B 1 96 ? -3.98 7.344 -3.531 1 94.62 96 PHE B CA 1
ATOM 3090 C C . PHE B 1 96 ? -2.705 8.047 -3.986 1 94.62 96 PHE B C 1
ATOM 3092 O O . PHE B 1 96 ? -2.193 7.77 -5.074 1 94.62 96 PHE B O 1
ATOM 3099 N N . TYR B 1 97 ? -2.219 8.938 -3.141 1 94.62 97 TYR B N 1
ATOM 3100 C CA . TYR B 1 97 ? -1.025 9.711 -3.469 1 94.62 97 TYR B CA 1
ATOM 3101 C C . TYR B 1 97 ? 0.163 8.797 -3.73 1 94.62 97 TYR B C 1
ATOM 3103 O O . TYR B 1 97 ? 0.856 8.938 -4.738 1 94.62 97 TYR B O 1
ATOM 3111 N N . THR B 1 98 ? 0.374 7.855 -2.859 1 97.31 98 THR B N 1
ATOM 3112 C CA . THR B 1 98 ? 1.503 6.945 -3.029 1 97.31 98 THR B CA 1
ATOM 3113 C C . THR B 1 98 ? 1.286 6.035 -4.234 1 97.31 98 THR B C 1
ATOM 3115 O O . THR B 1 98 ? 2.232 5.727 -4.965 1 97.31 98 THR B O 1
ATOM 3118 N N . SER B 1 99 ? 0.052 5.582 -4.48 1 95.5 99 SER B N 1
ATOM 3119 C CA . SER B 1 99 ? -0.264 4.727 -5.621 1 95.5 99 SER B CA 1
ATOM 3120 C C . SER B 1 99 ? 0.008 5.445 -6.938 1 95.5 99 SER B C 1
ATOM 3122 O O . SER B 1 99 ? 0.454 4.828 -7.906 1 95.5 99 SER B O 1
ATOM 3124 N N . ARG B 1 100 ? -0.296 6.738 -6.984 1 92.5 100 ARG B N 1
ATOM 3125 C CA . ARG B 1 100 ? -0.013 7.543 -8.164 1 92.5 100 ARG B CA 1
ATOM 3126 C C . ARG B 1 100 ? 1.476 7.523 -8.5 1 92.5 100 ARG B C 1
ATOM 3128 O O . ARG B 1 100 ? 1.857 7.293 -9.648 1 92.5 100 ARG B O 1
ATOM 3135 N N . LEU B 1 101 ? 2.312 7.742 -7.512 1 94.31 101 LEU B N 1
ATOM 3136 C CA . LEU B 1 101 ? 3.754 7.77 -7.738 1 94.31 101 LEU B CA 1
ATOM 3137 C C . LEU B 1 101 ? 4.266 6.398 -8.164 1 94.31 101 LEU B C 1
ATOM 3139 O O . LEU B 1 101 ? 5.105 6.293 -9.062 1 94.31 101 LEU B O 1
ATOM 3143 N N . ILE B 1 102 ? 3.781 5.359 -7.516 1 95.19 102 ILE B N 1
ATOM 3144 C CA . ILE B 1 102 ? 4.195 4 -7.852 1 95.19 102 ILE B CA 1
ATOM 3145 C C . ILE B 1 102 ? 3.791 3.678 -9.289 1 95.19 102 ILE B C 1
ATOM 3147 O O . ILE B 1 102 ? 4.59 3.137 -10.062 1 95.19 102 ILE B O 1
ATOM 3151 N N . ASN B 1 103 ? 2.566 4.016 -9.633 1 91.12 103 ASN B N 1
ATOM 3152 C CA . ASN B 1 103 ? 2.055 3.781 -10.977 1 91.12 103 ASN B CA 1
ATOM 3153 C C . ASN B 1 103 ? 2.926 4.457 -12.031 1 91.12 103 ASN B C 1
ATOM 3155 O O . ASN B 1 103 ? 3.1 3.928 -13.133 1 91.12 103 ASN B O 1
ATOM 3159 N N . GLU B 1 104 ? 3.537 5.52 -11.727 1 89.12 104 GLU B N 1
ATOM 3160 C CA . GLU B 1 104 ? 4.32 6.324 -12.656 1 89.12 104 GLU B CA 1
ATOM 3161 C C . GLU B 1 104 ? 5.719 5.746 -12.844 1 89.12 104 GLU B C 1
ATOM 3163 O O . GLU B 1 104 ? 6.449 6.152 -13.75 1 89.12 104 GLU B O 1
ATOM 3168 N N . GLN B 1 105 ? 6.129 4.801 -12.047 1 90 105 GLN B N 1
ATOM 3169 C CA . GLN B 1 105 ? 7.512 4.332 -12.055 1 90 105 GLN B CA 1
ATOM 3170 C C . GLN B 1 105 ? 7.766 3.393 -13.234 1 90 105 GLN B C 1
ATOM 3172 O O . GLN B 1 105 ? 8.914 3.141 -13.594 1 90 105 GLN B O 1
ATOM 3177 N N . LEU B 1 106 ? 6.73 2.723 -13.789 1 83.12 106 LEU B N 1
ATOM 3178 C CA . LEU B 1 106 ? 6.973 1.79 -14.883 1 83.12 106 LEU B CA 1
ATOM 3179 C C . LEU B 1 106 ? 6.484 2.367 -16.203 1 83.12 106 LEU B C 1
ATOM 3181 O O . LEU B 1 106 ? 5.281 2.395 -16.469 1 83.12 106 LEU B O 1
ATOM 3185 N N . PRO B 1 107 ? 7.414 2.887 -16.953 1 72.25 107 PRO B N 1
ATOM 3186 C CA . PRO B 1 107 ? 7.047 3.459 -18.25 1 72.25 107 PRO B CA 1
ATOM 3187 C C . PRO B 1 107 ? 6.688 2.395 -19.281 1 72.25 107 PRO B C 1
ATOM 3189 O O . PRO B 1 107 ? 7.008 1.218 -19.094 1 72.25 107 PRO B O 1
ATOM 3192 N N . LYS B 1 108 ? 6.125 2.994 -20.328 1 70.56 108 LYS B N 1
ATOM 3193 C CA . LYS B 1 108 ? 5.77 2.141 -21.453 1 70.56 108 LYS B CA 1
ATOM 3194 C C . LYS B 1 108 ? 7.008 1.459 -22.031 1 70.56 108 LYS B C 1
ATOM 3196 O O . LYS B 1 108 ? 8.062 2.084 -22.172 1 70.56 108 LYS B O 1
ATOM 3201 N N . GLY B 1 109 ? 6.875 0.213 -22.297 1 63.22 109 GLY B N 1
ATOM 3202 C CA . GLY B 1 109 ? 7.949 -0.512 -22.969 1 63.22 109 GLY B CA 1
ATOM 3203 C C . GLY B 1 109 ? 8.883 -1.213 -22 1 63.22 109 GLY B C 1
ATOM 3204 O O . GLY B 1 109 ? 9.766 -1.967 -22.406 1 63.22 109 GLY B O 1
ATOM 3205 N N . ALA B 1 110 ? 8.852 -0.611 -20.703 1 61.41 110 ALA B N 1
ATOM 3206 C CA . ALA B 1 110 ? 9.719 -1.317 -19.766 1 61.41 110 ALA B CA 1
ATOM 3207 C C . ALA B 1 110 ? 9.602 -2.83 -19.938 1 61.41 110 ALA B C 1
ATOM 3209 O O . ALA B 1 110 ? 8.523 -3.34 -20.25 1 61.41 110 ALA B O 1
ATOM 3210 N N . SER B 1 111 ? 10.812 -3.408 -20.031 1 59.34 111 SER B N 1
ATOM 3211 C CA . SER B 1 111 ? 10.883 -4.859 -20.172 1 59.34 111 SER B CA 1
ATOM 3212 C C . SER B 1 111 ? 9.898 -5.543 -19.219 1 59.34 111 SER B C 1
ATOM 3214 O O . SER B 1 111 ? 9.383 -4.918 -18.297 1 59.34 111 SER B O 1
ATOM 3216 N N . ARG B 1 112 ? 9.906 -6.746 -19.281 1 60.72 112 ARG B N 1
ATOM 3217 C CA . ARG B 1 112 ? 8.992 -7.625 -18.562 1 60.72 112 ARG B CA 1
ATOM 3218 C C . ARG B 1 112 ? 8.969 -7.289 -17.078 1 60.72 112 ARG B C 1
ATOM 3220 O O . ARG B 1 112 ? 9.664 -6.375 -16.625 1 60.72 112 ARG B O 1
ATOM 3227 N N . TRP B 1 113 ? 8.156 -7.699 -16.328 1 63.56 113 TRP B N 1
ATOM 3228 C CA . TRP B 1 113 ? 7.785 -7.57 -14.914 1 63.56 113 TRP B CA 1
ATOM 3229 C C . TRP B 1 113 ? 9 -7.742 -14.016 1 63.56 113 TRP B C 1
ATOM 3231 O O . TRP B 1 113 ? 8.867 -7.828 -12.789 1 63.56 113 TRP B O 1
ATOM 3241 N N . ASN B 1 114 ? 10.203 -7.414 -14.617 1 70 114 ASN B N 1
ATOM 3242 C CA . ASN B 1 114 ? 11.359 -7.582 -13.742 1 70 114 ASN B CA 1
ATOM 3243 C C . ASN B 1 114 ? 11.93 -6.238 -13.297 1 70 114 ASN B C 1
ATOM 3245 O O . ASN B 1 114 ? 13.117 -6.129 -13 1 70 114 ASN B O 1
ATOM 3249 N N . ILE B 1 115 ? 11.133 -5.297 -13.32 1 74.56 115 ILE B N 1
ATOM 3250 C CA . ILE B 1 115 ? 11.617 -3.994 -12.875 1 74.56 115 ILE B CA 1
ATOM 3251 C C . ILE B 1 115 ? 11.375 -3.836 -11.383 1 74.56 115 ILE B C 1
ATOM 3253 O O . ILE B 1 115 ? 10.305 -4.188 -10.875 1 74.56 115 ILE B O 1
ATOM 3257 N N . GLU B 1 116 ? 12.445 -3.324 -10.711 1 88.56 116 GLU B N 1
ATOM 3258 C CA . GLU B 1 116 ? 12.422 -3.053 -9.273 1 88.56 116 GLU B CA 1
ATOM 3259 C C . GLU B 1 116 ? 11.836 -1.673 -8.984 1 88.56 116 GLU B C 1
ATOM 3261 O O . GLU B 1 116 ? 12.305 -0.668 -9.516 1 88.56 116 GLU B O 1
ATOM 3266 N N . LEU B 1 117 ? 10.789 -1.614 -8.203 1 93.75 117 LEU B N 1
ATOM 3267 C CA . LEU B 1 117 ? 10.188 -0.343 -7.812 1 93.75 117 LEU B CA 1
ATOM 3268 C C . LEU B 1 117 ? 11.094 0.411 -6.848 1 93.75 117 LEU B C 1
ATOM 3270 O O . LEU B 1 117 ? 11.789 -0.204 -6.031 1 93.75 117 LEU B O 1
ATOM 3274 N N . GLN B 1 118 ? 11.094 1.707 -6.977 1 94.94 118 GLN B N 1
ATOM 3275 C CA . GLN B 1 118 ? 11.758 2.561 -6 1 94.94 118 GLN B CA 1
ATOM 3276 C C . GLN B 1 118 ? 10.883 2.771 -4.766 1 94.94 118 GLN B C 1
ATOM 3278 O O . GLN B 1 118 ? 9.664 2.645 -4.836 1 94.94 118 GLN B O 1
ATOM 3283 N N . GLU B 1 119 ? 11.602 3.064 -3.639 1 97.31 119 GLU B N 1
ATOM 3284 C CA . GLU B 1 119 ? 10.883 3.283 -2.389 1 97.31 119 GLU B CA 1
ATOM 3285 C C . GLU B 1 119 ? 10 4.523 -2.471 1 97.31 119 GLU B C 1
ATOM 3287 O O . GLU B 1 119 ? 10.391 5.531 -3.062 1 97.31 119 GLU B O 1
ATOM 3292 N N . VAL B 1 120 ? 8.828 4.465 -1.926 1 98.31 120 VAL B N 1
ATOM 3293 C CA . VAL B 1 120 ? 7.914 5.598 -1.811 1 98.31 120 VAL B CA 1
ATOM 3294 C C . VAL B 1 120 ? 7.445 5.738 -0.364 1 98.31 120 VAL B C 1
ATOM 3296 O O . VAL B 1 120 ? 6.914 4.793 0.217 1 98.31 120 VAL B O 1
ATOM 3299 N N . TYR B 1 121 ? 7.609 6.914 0.237 1 98.12 121 TYR B N 1
ATOM 3300 C CA . TYR B 1 121 ? 7.172 7.215 1.596 1 98.12 121 TYR B CA 1
ATOM 3301 C C . TYR B 1 121 ? 6.289 8.461 1.622 1 98.12 121 TYR B C 1
ATOM 3303 O O . TYR B 1 121 ? 6.566 9.438 0.925 1 98.12 121 TYR B O 1
ATOM 3311 N N . LEU B 1 122 ? 5.242 8.375 2.342 1 98.56 122 LEU B N 1
ATOM 3312 C CA . LEU B 1 122 ? 4.453 9.562 2.643 1 98.56 122 LEU B CA 1
ATOM 3313 C C . LEU B 1 122 ? 4.586 9.945 4.113 1 98.56 122 LEU B C 1
ATOM 3315 O O . LEU B 1 122 ? 4.34 9.125 4.996 1 98.56 122 LEU B O 1
ATOM 3319 N N . ILE B 1 123 ? 5.047 11.109 4.355 1 98.25 123 ILE B N 1
ATOM 3320 C CA . ILE B 1 123 ? 5.164 11.688 5.688 1 98.25 123 ILE B CA 1
ATOM 3321 C C . ILE B 1 123 ? 4.113 12.789 5.859 1 98.25 123 ILE B C 1
ATOM 3323 O O . ILE B 1 123 ? 4.102 13.766 5.113 1 98.25 123 ILE B O 1
ATOM 3327 N N . ALA B 1 124 ? 3.25 12.594 6.812 1 97.62 124 ALA B N 1
ATOM 3328 C CA . ALA B 1 124 ? 2.184 13.57 7.031 1 97.62 124 ALA B CA 1
ATOM 3329 C C . ALA B 1 124 ? 2.289 14.195 8.422 1 97.62 124 ALA B C 1
ATOM 3331 O O . ALA B 1 124 ? 2.375 13.484 9.422 1 97.62 124 ALA B O 1
ATOM 3332 N N . ILE B 1 125 ? 2.389 15.5 8.453 1 97.19 125 ILE B N 1
ATOM 3333 C CA . ILE B 1 125 ? 2.297 16.281 9.688 1 97.19 125 ILE B CA 1
ATOM 3334 C C . ILE B 1 125 ? 0.861 16.75 9.891 1 97.19 125 ILE B C 1
ATOM 3336 O O . ILE B 1 125 ? 0.346 17.547 9.109 1 97.19 125 ILE B O 1
ATOM 3340 N N . LEU B 1 126 ? 0.242 16.297 10.945 1 95.88 126 LEU B N 1
ATOM 3341 C CA . LEU B 1 126 ? -1.191 16.484 11.141 1 95.88 126 LEU B CA 1
ATOM 3342 C C . LEU B 1 126 ? -1.466 17.359 12.352 1 95.88 126 LEU B C 1
ATOM 3344 O O . LEU B 1 126 ? -0.942 17.109 13.438 1 95.88 126 LEU B O 1
ATOM 3348 N N . GLU B 1 127 ? -2.32 18.391 12.156 1 93 127 GLU B N 1
ATOM 3349 C CA . GLU B 1 127 ? -2.789 19.203 13.273 1 93 127 GLU B CA 1
ATOM 3350 C C . GLU B 1 127 ? -4.133 18.719 13.797 1 93 127 GLU B C 1
ATOM 3352 O O . GLU B 1 127 ? -4.965 19.516 14.234 1 93 127 GLU B O 1
ATOM 3357 N N . PHE B 1 128 ? -4.41 17.453 13.586 1 91.06 128 PHE B N 1
ATOM 3358 C CA . PHE B 1 128 ? -5.559 16.734 14.117 1 91.06 128 PHE B CA 1
ATOM 3359 C C . PHE B 1 128 ? -5.172 15.305 14.5 1 91.06 128 PHE B C 1
ATOM 3361 O O . PHE B 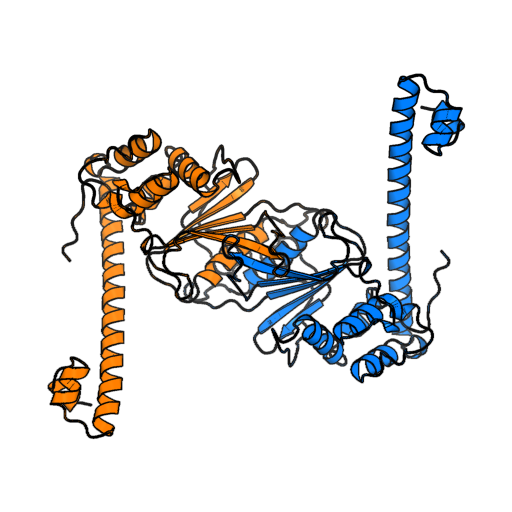1 128 ? -4.043 14.875 14.25 1 91.06 128 PHE B O 1
ATOM 3368 N N . SER B 1 129 ? -6.051 14.656 15.156 1 92.31 129 SER B N 1
ATOM 3369 C CA . SER B 1 129 ? -5.801 13.273 15.539 1 92.31 129 SER B CA 1
ATOM 3370 C C . SER B 1 129 ? -6.785 12.328 14.859 1 92.31 129 SER B C 1
ATOM 3372 O O . SER B 1 129 ? -7.941 12.68 14.633 1 92.31 129 SER B O 1
ATOM 3374 N N . PHE B 1 130 ? -6.293 11.141 14.516 1 91.06 130 PHE B N 1
ATOM 3375 C CA . PHE B 1 130 ? -7.195 10.086 14.07 1 91.06 130 PHE B CA 1
ATOM 3376 C C . PHE B 1 130 ? -8.117 9.656 15.211 1 91.06 130 PHE B C 1
ATOM 3378 O O . PHE B 1 130 ? -7.676 9.539 16.359 1 91.06 130 PHE B O 1
ATOM 3385 N N . LYS B 1 131 ? -9.297 9.383 14.875 1 86.94 131 LYS B N 1
ATOM 3386 C CA . LYS B 1 131 ? -10.289 9.023 15.883 1 86.94 131 LYS B CA 1
ATOM 3387 C C . LYS B 1 131 ? -9.945 7.688 16.547 1 86.94 131 LYS B C 1
ATOM 3389 O O . LYS B 1 131 ? -10.219 7.48 17.719 1 86.94 131 LYS B O 1
ATOM 3394 N N . ASP B 1 132 ? -9.289 6.84 15.836 1 88.06 132 ASP B N 1
ATOM 3395 C CA . ASP B 1 132 ? -9.062 5.484 16.312 1 88.06 132 ASP B CA 1
ATOM 3396 C C . ASP B 1 132 ? -7.637 5.324 16.844 1 88.06 132 ASP B C 1
ATOM 3398 O O . ASP B 1 132 ? -7.195 4.211 17.141 1 88.06 132 ASP B O 1
ATOM 3402 N N . SER B 1 133 ? -6.898 6.406 16.906 1 87.88 133 SER B N 1
ATOM 3403 C CA . SER B 1 133 ? -5.531 6.281 17.406 1 87.88 133 SER B CA 1
ATOM 3404 C C . SER B 1 133 ? -5.488 6.359 18.922 1 87.88 133 SER B C 1
ATOM 3406 O O . SER B 1 133 ? -6.332 7.016 19.547 1 87.88 133 SER B O 1
ATOM 3408 N N . ASN B 1 134 ? -4.594 5.648 19.516 1 85.69 134 ASN B N 1
ATOM 3409 C CA . ASN B 1 134 ? -4.441 5.605 20.953 1 85.69 134 ASN B CA 1
ATOM 3410 C C . ASN B 1 134 ? -3.975 6.949 21.516 1 85.69 134 ASN B C 1
ATOM 3412 O O . ASN B 1 134 ? -3.236 7.68 20.844 1 85.69 134 ASN B O 1
ATOM 3416 N N . ALA B 1 135 ? -4.414 7.039 22.781 1 80.44 135 ALA B N 1
ATOM 3417 C CA . ALA B 1 135 ? -3.988 8.258 23.453 1 80.44 135 ALA B CA 1
ATOM 3418 C C . ALA B 1 135 ? -2.477 8.273 23.672 1 80.44 135 ALA B C 1
ATOM 3420 O O . ALA B 1 135 ? -1.879 7.246 23.984 1 80.44 135 ALA B O 1
ATOM 3421 N N . GLY B 1 136 ? -1.861 9.234 23.406 1 83.38 136 GLY B N 1
ATOM 3422 C CA . GLY B 1 136 ? -0.439 9.406 23.656 1 83.38 136 GLY B CA 1
ATOM 3423 C C . GLY B 1 136 ? 0.427 8.984 22.484 1 83.38 136 GLY B C 1
ATOM 3424 O O . GLY B 1 136 ? 1.641 9.195 22.5 1 83.38 136 GLY B O 1
ATOM 3425 N N . SER B 1 137 ? -0.186 8.281 21.531 1 90.44 137 SER B N 1
ATOM 3426 C CA . SER B 1 137 ? 0.548 7.902 20.328 1 90.44 137 SER B CA 1
ATOM 3427 C C . SER B 1 137 ? 0.493 9 19.266 1 90.44 137 SER B C 1
ATOM 3429 O O . SER B 1 137 ? -0.567 9.273 18.703 1 90.44 137 SER B O 1
ATOM 3431 N N . TYR B 1 138 ? 1.668 9.625 19.109 1 95.38 138 TYR B N 1
ATOM 3432 C CA . TYR B 1 138 ? 1.624 10.758 18.188 1 95.38 138 TYR B CA 1
ATOM 3433 C C . TYR B 1 138 ? 2.357 10.43 16.891 1 95.38 138 TYR B C 1
ATOM 3435 O O . TYR B 1 138 ? 2.197 11.133 15.898 1 95.38 138 TYR B O 1
ATOM 3443 N N . LEU B 1 139 ? 3.207 9.445 16.906 1 96.69 139 LEU B N 1
ATOM 3444 C CA . LEU B 1 139 ? 3.895 9.055 15.672 1 96.69 139 LEU B CA 1
ATOM 3445 C C . LEU B 1 139 ? 3.502 7.645 15.258 1 96.69 139 LEU B C 1
ATOM 3447 O O . LEU B 1 139 ? 3.662 6.695 16.031 1 96.69 139 LEU B O 1
ATOM 3451 N N . HIS B 1 140 ? 2.943 7.492 14.078 1 97.12 140 HIS B N 1
ATOM 3452 C CA . HIS B 1 140 ? 2.521 6.203 13.539 1 97.12 140 HIS B CA 1
ATOM 3453 C C . HIS B 1 140 ? 3.385 5.797 12.352 1 97.12 140 HIS B C 1
ATOM 3455 O O . HIS B 1 140 ? 3.432 6.5 11.336 1 97.12 140 HIS B O 1
ATOM 3461 N N . ASN B 1 141 ? 4.137 4.703 12.508 1 97.12 141 ASN B N 1
ATOM 3462 C CA . ASN B 1 141 ? 4.859 4.074 11.414 1 97.12 141 ASN B CA 1
ATOM 3463 C C . ASN B 1 141 ? 4.047 2.951 10.773 1 97.12 141 ASN B C 1
ATOM 3465 O O . ASN B 1 141 ? 3.645 2.006 11.461 1 97.12 141 ASN B O 1
ATOM 3469 N N . VAL B 1 142 ? 3.777 3.096 9.5 1 98.12 142 VAL B N 1
ATOM 3470 C CA . VAL B 1 142 ? 2.889 2.154 8.828 1 98.12 142 VAL B CA 1
ATOM 3471 C C . VAL B 1 142 ? 3.607 1.525 7.637 1 98.12 142 VAL B C 1
ATOM 3473 O O . VAL B 1 142 ? 4.285 2.219 6.875 1 98.12 142 VAL B O 1
ATOM 3476 N N . ALA B 1 143 ? 3.564 0.224 7.457 1 98.25 143 ALA B N 1
ATOM 3477 C CA . ALA B 1 143 ? 4.133 -0.541 6.348 1 98.25 143 ALA B CA 1
ATOM 3478 C C . ALA B 1 143 ? 3.26 -1.747 6.012 1 98.25 143 ALA B C 1
ATOM 3480 O O . ALA B 1 143 ? 2.326 -2.072 6.75 1 98.25 143 ALA B O 1
ATOM 3481 N N . LEU B 1 144 ? 3.484 -2.322 4.875 1 98.56 144 LEU B N 1
ATOM 3482 C CA . LEU B 1 144 ? 2.869 -3.602 4.547 1 98.56 144 LEU B CA 1
ATOM 3483 C C . LEU B 1 144 ? 3.479 -4.727 5.375 1 98.56 144 LEU B C 1
ATOM 3485 O O . LEU B 1 144 ? 4.676 -5 5.273 1 98.56 144 LEU B O 1
ATOM 3489 N N . THR B 1 145 ? 2.627 -5.328 6.191 1 98.19 145 THR B N 1
ATOM 3490 C CA . THR B 1 145 ? 3.072 -6.328 7.156 1 98.19 145 THR B CA 1
ATOM 3491 C C . THR B 1 145 ? 2.219 -7.59 7.062 1 98.19 145 THR B C 1
ATOM 3493 O O . THR B 1 145 ? 1.023 -7.516 6.77 1 98.19 145 THR B O 1
ATOM 3496 N N . ASN B 1 146 ? 2.934 -8.758 7.176 1 97.19 146 ASN B N 1
ATOM 3497 C CA . ASN B 1 146 ? 2.17 -9.977 7.402 1 97.19 146 ASN B CA 1
ATOM 3498 C C . ASN B 1 146 ? 1.376 -9.906 8.703 1 97.19 146 ASN B C 1
ATOM 3500 O O . ASN B 1 146 ? 1.956 -9.789 9.789 1 97.19 146 ASN B O 1
ATOM 3504 N N . THR B 1 147 ? 0.059 -9.922 8.609 1 96 147 THR B N 1
ATOM 3505 C CA . THR B 1 147 ? -0.784 -9.648 9.766 1 96 147 THR B CA 1
ATOM 3506 C C . THR B 1 147 ? -0.754 -10.812 10.75 1 96 147 THR B C 1
ATOM 3508 O O . THR B 1 147 ? -1.118 -10.656 11.922 1 96 147 THR B O 1
ATOM 3511 N N . ASP B 1 148 ? -0.257 -11.992 10.312 1 93.44 148 ASP B N 1
ATOM 3512 C CA . ASP B 1 148 ? -0.165 -13.156 11.18 1 93.44 148 ASP B CA 1
ATOM 3513 C C . ASP B 1 148 ? 1.147 -13.156 11.961 1 93.44 148 ASP B C 1
ATOM 3515 O O . ASP B 1 148 ? 1.162 -13.438 13.164 1 93.44 148 ASP B O 1
ATOM 3519 N N . THR B 1 149 ? 2.236 -12.781 11.305 1 94.19 149 THR B N 1
ATOM 3520 C CA . THR B 1 149 ? 3.553 -12.883 11.922 1 94.19 149 THR B CA 1
ATOM 3521 C C . THR B 1 149 ? 4.031 -11.516 12.398 1 94.19 149 THR B C 1
ATOM 3523 O O . THR B 1 149 ? 4.984 -11.422 13.18 1 94.19 149 THR B O 1
ATOM 3526 N N . HIS B 1 150 ? 3.451 -10.422 11.875 1 95.81 150 HIS B N 1
ATOM 3527 C CA . HIS B 1 150 ? 3.773 -9.039 12.195 1 95.81 150 HIS B CA 1
ATOM 3528 C C . HIS B 1 150 ? 5.125 -8.641 11.625 1 95.81 150 HIS B C 1
ATOM 3530 O O . HIS B 1 150 ? 5.676 -7.594 11.984 1 95.81 150 HIS B O 1
ATOM 3536 N N . GLU B 1 151 ? 5.621 -9.492 10.703 1 95.25 151 GLU B N 1
ATOM 3537 C CA . GLU B 1 151 ? 6.855 -9.148 10.008 1 95.25 151 GLU B CA 1
ATOM 3538 C C . GLU B 1 151 ? 6.586 -8.227 8.82 1 95.25 151 GLU B C 1
ATOM 3540 O O . GLU B 1 151 ? 5.57 -8.375 8.133 1 95.25 151 GLU B O 1
ATOM 3545 N N . ILE B 1 152 ? 7.539 -7.309 8.641 1 96.19 152 ILE B N 1
ATOM 3546 C CA . ILE B 1 152 ? 7.414 -6.441 7.477 1 96.19 152 ILE B CA 1
ATOM 3547 C C . ILE B 1 152 ? 7.516 -7.273 6.199 1 96.19 152 ILE B C 1
ATOM 3549 O O . ILE B 1 152 ? 8.461 -8.047 6.027 1 96.19 152 ILE B O 1
ATOM 3553 N N . PHE B 1 153 ? 6.523 -7.168 5.32 1 96.12 153 PHE B N 1
ATOM 3554 C CA . PHE B 1 153 ? 6.445 -7.938 4.086 1 96.12 153 PHE B CA 1
ATOM 3555 C C . PHE B 1 153 ? 7.09 -7.176 2.932 1 96.12 153 PHE B C 1
ATOM 3557 O O . PHE B 1 153 ? 7.691 -7.781 2.039 1 96.12 153 PHE B O 1
ATOM 3564 N N . TYR B 1 154 ? 6.949 -5.906 2.949 1 96.06 154 TYR B N 1
ATOM 3565 C CA . TYR B 1 154 ? 7.43 -5.02 1.895 1 96.06 154 TYR B CA 1
ATOM 3566 C C . TYR B 1 154 ? 7.969 -3.719 2.479 1 96.06 154 TYR B C 1
ATOM 3568 O O . TYR B 1 154 ? 7.254 -3.002 3.182 1 96.06 154 TYR B O 1
ATOM 3576 N N . ASN B 1 155 ? 9.195 -3.432 2.172 1 94.19 155 ASN B N 1
ATOM 3577 C CA . ASN B 1 155 ? 9.859 -2.34 2.875 1 94.19 155 ASN B CA 1
ATOM 3578 C C . ASN B 1 155 ? 10.039 -1.118 1.975 1 94.19 155 ASN B C 1
ATOM 3580 O O . ASN B 1 155 ? 10.641 -0.125 2.381 1 94.19 155 ASN B O 1
ATOM 3584 N N . LYS B 1 156 ? 9.453 -1.14 0.762 1 96.94 156 LYS B N 1
ATOM 3585 C CA . LYS B 1 156 ? 9.672 -0.023 -0.153 1 96.94 156 LYS B CA 1
ATOM 3586 C C . LYS B 1 156 ? 8.461 0.907 -0.178 1 96.94 156 LYS B C 1
ATOM 3588 O O . LYS B 1 156 ? 8.422 1.865 -0.954 1 96.94 156 LYS B O 1
ATOM 3593 N N . LEU B 1 157 ? 7.457 0.63 0.58 1 98.38 157 LEU B N 1
ATOM 3594 C CA . LEU B 1 157 ? 6.293 1.489 0.759 1 98.38 157 LEU B CA 1
ATOM 3595 C C . LEU B 1 157 ? 6.031 1.749 2.24 1 98.38 157 LEU B C 1
ATOM 3597 O O . LEU B 1 157 ? 5.859 0.809 3.018 1 98.38 157 LEU B O 1
ATOM 3601 N N . GLY B 1 158 ? 5.996 2.994 2.57 1 97.94 158 GLY B N 1
ATOM 3602 C CA . GLY B 1 158 ? 5.801 3.307 3.977 1 97.94 158 GLY B CA 1
ATOM 3603 C C . GLY B 1 158 ? 5.109 4.637 4.203 1 97.94 158 GLY B C 1
ATOM 3604 O O . GLY B 1 158 ? 5.051 5.473 3.299 1 97.94 158 GLY B O 1
ATOM 3605 N N . PHE B 1 159 ? 4.555 4.75 5.402 1 98.44 159 PHE B N 1
ATOM 3606 C CA . PHE B 1 159 ? 3.863 5.961 5.832 1 98.44 159 PHE B CA 1
ATOM 3607 C C . PHE B 1 159 ? 4.281 6.348 7.246 1 98.44 159 PHE B C 1
ATOM 3609 O O . PHE B 1 159 ? 4.445 5.484 8.109 1 98.44 159 PHE B O 1
ATOM 3616 N N . LYS B 1 160 ? 4.484 7.559 7.43 1 98 160 LYS B N 1
ATOM 3617 C CA . LYS B 1 160 ? 4.684 8.133 8.758 1 98 160 LYS B CA 1
ATOM 3618 C C . LYS B 1 160 ? 3.695 9.266 9.023 1 98 160 LYS B C 1
ATOM 3620 O O . LYS B 1 160 ? 3.695 10.273 8.32 1 98 160 LYS B O 1
ATOM 3625 N N . PHE B 1 161 ? 2.842 9.062 10 1 97.69 161 PHE B N 1
ATOM 3626 C CA . PHE B 1 161 ? 1.851 10.062 10.383 1 97.69 161 PHE B CA 1
ATOM 3627 C C . PHE B 1 161 ? 2.184 10.656 11.75 1 97.69 161 PHE B C 1
ATOM 3629 O O . PHE B 1 161 ? 2.225 9.938 12.75 1 97.69 161 PHE B O 1
ATOM 3636 N N . LEU B 1 162 ? 2.439 11.938 11.75 1 97.44 162 LEU B N 1
ATOM 3637 C CA . LEU B 1 162 ? 2.674 12.648 13 1 97.44 162 LEU B CA 1
ATOM 3638 C C . LEU B 1 162 ? 1.429 13.422 13.43 1 97.44 162 LEU B C 1
ATOM 3640 O O . LEU B 1 162 ? 1.095 14.453 12.836 1 97.44 162 LEU B O 1
ATOM 3644 N N . GLU B 1 163 ? 0.737 12.93 14.414 1 96.94 163 GLU B N 1
ATOM 3645 C CA . GLU B 1 163 ? -0.316 13.703 15.055 1 96.94 163 GLU B CA 1
ATOM 3646 C C . GLU B 1 163 ? 0.27 14.75 16 1 96.94 163 GLU B C 1
ATOM 3648 O O . GLU B 1 163 ? 0.312 14.539 17.219 1 96.94 163 GLU B O 1
ATOM 3653 N N . LEU B 1 164 ? 0.578 15.883 15.453 1 96.56 164 LEU B N 1
ATOM 3654 C CA . LEU B 1 164 ? 1.32 16.906 16.188 1 96.56 164 LEU B CA 1
ATOM 3655 C C . LEU B 1 164 ? 0.524 17.391 17.391 1 96.56 164 LEU B C 1
ATOM 3657 O O . LEU B 1 164 ? 1.103 17.719 18.438 1 96.56 164 LEU B O 1
ATOM 3661 N N . VAL B 1 165 ? -0.783 17.359 17.312 1 93.19 165 VAL B N 1
ATOM 3662 C CA . VAL B 1 165 ? -1.657 17.828 18.391 1 93.19 165 VAL B CA 1
ATOM 3663 C C . VAL B 1 165 ? -1.463 16.984 19.641 1 93.19 165 VAL B C 1
ATOM 3665 O O . VAL B 1 165 ? -1.648 17.453 20.75 1 93.19 165 VAL B O 1
ATOM 3668 N N . LYS B 1 166 ? -0.996 15.812 19.484 1 95.12 166 LYS B N 1
ATOM 3669 C CA . LYS B 1 166 ? -0.862 14.883 20.594 1 95.12 166 LYS B CA 1
ATOM 3670 C C . LYS B 1 166 ? 0.526 14.969 21.219 1 95.12 166 LYS B C 1
ATOM 3672 O O . LYS B 1 166 ? 0.77 14.398 22.281 1 95.12 166 LYS B O 1
ATOM 3677 N N . PHE B 1 167 ? 1.424 15.609 20.562 1 96.44 167 PHE B N 1
ATOM 3678 C CA . PHE B 1 167 ? 2.74 15.828 21.141 1 96.44 167 PHE B CA 1
ATOM 3679 C C . PHE B 1 167 ? 2.686 16.938 22.188 1 96.44 167 PHE B C 1
ATOM 3681 O O . PHE B 1 167 ? 2.52 18.109 21.844 1 96.44 167 PHE B O 1
ATOM 3688 N N . VAL B 1 168 ? 2.916 16.594 23.484 1 95.25 168 VAL B N 1
ATOM 3689 C CA . VAL B 1 168 ? 2.676 17.578 24.531 1 95.25 168 VAL B CA 1
ATOM 3690 C C . VAL B 1 168 ? 3.914 17.719 25.406 1 95.25 168 VAL B C 1
ATOM 3692 O O . VAL B 1 168 ? 3.834 18.203 26.531 1 95.25 168 VAL B O 1
ATOM 3695 N N . LYS B 1 169 ? 5.039 17.219 24.953 1 95.62 169 LYS B N 1
ATOM 3696 C CA . LYS B 1 169 ? 6.258 17.328 25.75 1 95.62 169 LYS B CA 1
ATOM 3697 C C . LYS B 1 169 ? 6.676 18.797 25.922 1 95.62 169 LYS B C 1
ATOM 3699 O O . LYS B 1 169 ? 6.586 19.578 24.969 1 95.62 169 LYS B O 1
ATOM 3704 N N . THR B 1 170 ? 7.121 19.078 27.094 1 96.12 170 THR B N 1
ATOM 3705 C CA . THR B 1 170 ? 7.699 20.375 27.375 1 96.12 170 THR B CA 1
ATOM 3706 C C . THR B 1 170 ? 9.172 20.406 26.984 1 96.12 170 THR B C 1
ATOM 3708 O O . THR B 1 170 ? 9.758 19.375 26.656 1 96.12 170 THR B O 1
ATOM 3711 N N . GLU B 1 171 ? 9.727 21.625 27 1 96.25 171 GLU B N 1
ATOM 3712 C CA . GLU B 1 171 ? 11.141 21.781 26.688 1 96.25 171 GLU B CA 1
ATOM 3713 C C . GLU B 1 171 ? 12.008 20.859 27.516 1 96.25 171 GLU B C 1
ATOM 3715 O O . GLU B 1 171 ? 12.961 20.25 27.016 1 96.25 171 GLU B O 1
ATOM 3720 N N . ALA B 1 172 ? 11.68 20.672 28.781 1 95.94 172 ALA B N 1
ATOM 3721 C CA . ALA B 1 172 ? 12.469 19.891 29.734 1 95.94 172 ALA B CA 1
ATOM 3722 C C . ALA B 1 172 ? 12.367 18.406 29.453 1 95.94 172 ALA B C 1
ATOM 3724 O O . ALA B 1 172 ? 13.188 17.609 29.922 1 95.94 172 ALA B O 1
ATOM 3725 N N . GLU B 1 173 ? 11.391 18 28.656 1 97.19 173 GLU B N 1
ATOM 3726 C CA . GLU B 1 173 ? 11.109 16.578 28.422 1 97.19 173 GLU B CA 1
ATOM 3727 C C . GLU B 1 173 ? 11.672 16.109 27.078 1 97.19 173 GLU B C 1
ATOM 3729 O O . GLU B 1 173 ? 11.555 14.938 26.734 1 97.19 173 GLU B O 1
ATOM 3734 N N . LEU B 1 174 ? 12.289 17.078 26.375 1 97.31 174 LEU B N 1
ATOM 3735 C CA . LEU B 1 174 ? 12.836 16.719 25.062 1 97.31 174 LEU B CA 1
ATOM 3736 C C . LEU B 1 174 ? 14.109 15.891 25.203 1 97.31 174 LEU B C 1
ATOM 3738 O O . LEU B 1 174 ? 15.109 16.359 25.75 1 97.31 174 LEU B O 1
ATOM 3742 N N . GLU B 1 175 ? 14.086 14.617 24.703 1 95.44 175 GLU B N 1
ATOM 3743 C CA . GLU B 1 175 ? 15.211 13.695 24.859 1 95.44 175 GLU B CA 1
ATOM 3744 C C . GLU B 1 175 ? 15.938 13.477 23.531 1 95.44 175 GLU B C 1
ATOM 3746 O O . GLU B 1 175 ? 17.156 13.305 23.516 1 95.44 175 GLU B O 1
ATOM 3751 N N . THR B 1 176 ? 15.258 13.414 22.453 1 95.5 176 THR B N 1
ATOM 3752 C CA . THR B 1 176 ? 15.844 13.102 21.156 1 95.5 176 THR B CA 1
ATOM 3753 C C . THR B 1 176 ? 15.742 14.297 20.219 1 95.5 176 THR B C 1
ATOM 3755 O O . THR B 1 176 ? 15 15.242 20.484 1 95.5 176 THR B O 1
ATOM 3758 N N . ASP B 1 177 ? 16.453 14.266 19.156 1 96.31 177 ASP B N 1
ATOM 3759 C CA . ASP B 1 177 ? 16.344 15.312 18.141 1 96.31 177 ASP B CA 1
ATOM 3760 C C . ASP B 1 177 ? 14.984 15.273 17.453 1 96.31 177 ASP B C 1
ATOM 3762 O O . ASP B 1 177 ? 14.477 16.297 17 1 96.31 177 ASP B O 1
ATOM 3766 N N . LEU B 1 178 ? 14.453 14.094 17.453 1 97 178 LEU B N 1
ATOM 3767 C CA . LEU B 1 178 ? 13.102 14 16.922 1 97 178 LEU B CA 1
ATOM 3768 C C . LEU B 1 178 ? 12.109 14.75 17.797 1 97 178 LEU B C 1
ATOM 3770 O O . LEU B 1 178 ? 11.258 15.484 17.297 1 97 178 LEU B O 1
ATOM 3774 N N . ASP B 1 179 ? 12.266 14.656 19.078 1 97.12 179 ASP B N 1
ATOM 3775 C CA . ASP B 1 179 ? 11.469 15.453 20 1 97.12 179 ASP B CA 1
ATOM 3776 C C . ASP B 1 179 ? 11.609 16.938 19.703 1 97.12 179 ASP B C 1
ATOM 3778 O O . ASP B 1 179 ? 10.617 17.672 19.703 1 97.12 179 ASP B O 1
ATOM 3782 N N . ARG B 1 180 ? 12.789 17.312 19.547 1 98.12 180 ARG B N 1
ATOM 3783 C CA . ARG B 1 180 ? 13.086 18.719 19.328 1 98.12 180 ARG B CA 1
ATOM 3784 C C . ARG B 1 180 ? 12.43 19.219 18.047 1 98.12 180 ARG B C 1
ATOM 3786 O O . ARG B 1 180 ? 11.898 20.328 18.016 1 98.12 180 ARG B O 1
ATOM 3793 N N . TRP B 1 181 ? 12.43 18.391 17.031 1 98.25 181 TRP B N 1
ATOM 3794 C CA . TRP B 1 181 ? 11.75 18.75 15.789 1 98.25 181 TRP B CA 1
ATOM 3795 C C . TRP B 1 181 ? 10.25 18.938 16.016 1 98.25 181 TRP B C 1
ATOM 3797 O O . TRP B 1 181 ? 9.672 19.938 15.578 1 98.25 181 TRP B O 1
ATOM 3807 N N . PHE B 1 182 ? 9.688 17.984 16.734 1 98 182 PHE B N 1
ATOM 3808 C CA . PHE B 1 182 ? 8.25 18.062 16.984 1 98 182 PHE B CA 1
ATOM 3809 C C . PHE B 1 182 ? 7.902 19.297 17.812 1 98 182 PHE B C 1
ATOM 3811 O O . PHE B 1 182 ? 6.926 19.984 17.516 1 98 182 PHE B O 1
ATOM 3818 N N . TYR B 1 183 ? 8.727 19.578 18.766 1 98.06 183 TYR B N 1
ATOM 3819 C CA . TYR B 1 183 ? 8.547 20.75 19.594 1 98.06 183 TYR B CA 1
ATOM 3820 C C . TYR B 1 183 ? 8.648 22.031 18.781 1 98.06 183 TYR B C 1
ATOM 3822 O O . TYR B 1 183 ? 7.809 22.922 18.906 1 98.06 183 TYR B O 1
ATOM 3830 N N . LEU B 1 184 ? 9.625 22.094 17.969 1 98.25 184 LEU B N 1
ATOM 3831 C CA . LEU B 1 184 ? 9.852 23.25 17.109 1 98.25 184 LEU B CA 1
ATOM 3832 C C . LEU B 1 184 ? 8.664 23.469 16.188 1 98.25 184 LEU B C 1
ATOM 3834 O O . LEU B 1 184 ? 8.125 24.578 16.125 1 98.25 184 LEU B O 1
ATOM 3838 N N . LEU B 1 185 ? 8.211 22.453 15.523 1 97.81 185 LEU B N 1
ATOM 3839 C CA . LEU B 1 185 ? 7.098 22.562 14.586 1 97.81 185 LEU B CA 1
ATOM 3840 C C . LEU B 1 185 ? 5.848 23.078 15.281 1 97.81 185 LEU B C 1
ATOM 3842 O O . LEU B 1 185 ? 5.133 23.922 14.742 1 97.81 185 LEU B O 1
ATOM 3846 N N . LYS B 1 186 ? 5.684 22.625 16.453 1 96.25 186 LYS B N 1
ATOM 3847 C CA . LYS B 1 186 ? 4.457 22.938 17.188 1 96.25 186 LYS B CA 1
ATOM 3848 C C . LYS B 1 186 ? 4.512 24.328 17.797 1 96.25 186 LYS B C 1
ATOM 3850 O O . LYS B 1 186 ? 3.486 25.016 17.891 1 96.25 186 LYS B O 1
ATOM 3855 N N . ASN B 1 187 ? 5.727 24.859 18.141 1 96.69 187 ASN B N 1
ATOM 3856 C CA . ASN B 1 187 ? 5.766 26 19.047 1 96.69 187 ASN B CA 1
ATOM 3857 C C . ASN B 1 187 ? 6.496 27.188 18.438 1 96.69 187 ASN B C 1
ATOM 3859 O O . ASN B 1 187 ? 6.43 28.297 18.969 1 96.69 187 ASN B O 1
ATOM 3863 N N . MET B 1 188 ? 7.152 26.984 17.359 1 97 188 MET B N 1
ATOM 3864 C CA . MET B 1 188 ? 8.07 27.984 16.828 1 97 188 MET B CA 1
ATOM 3865 C C . MET B 1 188 ? 7.391 29.344 16.703 1 97 188 MET B C 1
ATOM 3867 O O . MET B 1 188 ? 7.953 30.375 17.109 1 97 188 MET B O 1
ATOM 3871 N N . SER B 1 189 ? 6.191 29.406 16.219 1 95.81 189 SER B N 1
ATOM 3872 C CA . SER B 1 189 ? 5.508 30.656 15.922 1 95.81 189 SER B CA 1
ATOM 3873 C C . SER B 1 189 ? 5.172 31.422 17.203 1 95.81 189 SER B C 1
ATOM 3875 O O . SER B 1 189 ? 4.836 32.594 17.156 1 95.81 189 SER B O 1
ATOM 3877 N N . HIS B 1 190 ? 5.324 30.734 18.344 1 95.12 190 HIS B N 1
ATOM 3878 C CA . HIS B 1 190 ? 4.969 31.359 19.625 1 95.12 190 HIS B CA 1
ATOM 3879 C C . HIS B 1 190 ? 6.207 31.641 20.453 1 95.12 190 HIS B C 1
ATOM 3881 O O . HIS B 1 190 ? 6.105 32.219 21.547 1 95.12 190 HIS B O 1
ATOM 3887 N N . LEU B 1 191 ? 7.312 31.312 19.938 1 96.31 191 LEU B N 1
ATOM 3888 C CA . LEU B 1 191 ? 8.547 31.5 20.688 1 96.31 191 LEU B CA 1
ATOM 3889 C C . LEU B 1 191 ? 9.047 32.938 20.547 1 96.31 191 LEU B C 1
ATOM 3891 O O . LEU B 1 191 ? 8.992 33.5 19.469 1 96.31 191 LEU B O 1
ATOM 3895 N N . GLU B 1 192 ? 9.516 33.469 21.641 1 95.81 192 GLU B N 1
ATOM 3896 C CA . GLU B 1 192 ? 10.109 34.812 21.625 1 95.81 192 GLU B CA 1
ATOM 3897 C C . GLU B 1 192 ? 11.633 34.75 21.578 1 95.81 192 GLU B C 1
ATOM 3899 O O . GLU B 1 192 ? 12.289 35.719 21.203 1 95.81 192 GLU B O 1
ATOM 3904 N N . LYS B 1 193 ? 12.109 33.625 22.047 1 95.69 193 LYS B N 1
ATOM 3905 C CA . LYS B 1 193 ? 13.547 33.344 22 1 95.69 193 LYS B CA 1
ATOM 3906 C C . LYS B 1 193 ? 13.82 31.906 21.625 1 95.69 193 LYS B C 1
ATOM 3908 O O . LYS B 1 193 ? 12.938 31.047 21.719 1 95.69 193 LYS B O 1
ATOM 3913 N N . ILE B 1 194 ? 14.969 31.672 21.188 1 96.31 194 ILE B N 1
ATOM 3914 C CA . ILE B 1 194 ? 15.375 30.312 20.844 1 96.31 194 ILE B CA 1
ATOM 3915 C C . ILE B 1 194 ? 15.68 29.531 22.125 1 96.31 194 ILE B C 1
ATOM 3917 O O . ILE B 1 194 ? 16.594 29.875 22.859 1 96.31 194 ILE B O 1
ATOM 3921 N N . PRO B 1 195 ? 14.945 28.469 22.328 1 96.31 195 PRO B N 1
ATOM 3922 C CA . PRO B 1 195 ? 15.242 27.656 23.516 1 96.31 195 PRO B CA 1
ATOM 3923 C C . PRO B 1 195 ? 16.641 27.062 23.469 1 96.31 195 PRO B C 1
ATOM 3925 O O . PRO B 1 195 ? 17.109 26.641 22.406 1 96.31 195 PRO B O 1
ATOM 3928 N N . ALA B 1 196 ? 17.234 26.844 24.641 1 95.31 196 ALA B N 1
ATOM 3929 C CA . ALA B 1 196 ? 18.578 26.312 24.75 1 95.31 196 ALA B CA 1
ATOM 3930 C C . ALA B 1 196 ? 18.641 24.875 24.234 1 95.31 196 ALA B C 1
ATOM 3932 O O . ALA B 1 196 ? 19.641 24.438 23.672 1 95.31 196 ALA B O 1
ATOM 3933 N N . VAL B 1 197 ? 17.547 24.203 24.391 1 95.5 197 VAL B N 1
ATOM 3934 C CA . VAL B 1 197 ? 17.484 22.797 24.016 1 95.5 197 VAL B CA 1
ATOM 3935 C C . VAL B 1 197 ? 17.547 22.656 22.5 1 95.5 197 VAL B C 1
ATOM 3937 O O . VAL B 1 197 ? 17.844 21.578 21.984 1 95.5 197 VAL B O 1
ATOM 3940 N N . LEU B 1 198 ? 17.328 23.781 21.781 1 96.5 198 LEU B N 1
ATOM 3941 C CA . LEU B 1 198 ? 17.391 23.797 20.312 1 96.5 198 LEU B CA 1
ATOM 3942 C C . LEU B 1 198 ? 18.672 24.453 19.828 1 96.5 198 LEU B C 1
ATOM 3944 O O . LEU B 1 198 ? 18.656 25.281 18.922 1 96.5 198 LEU B O 1
ATOM 3948 N N . ASP B 1 199 ? 19.719 24.047 20.5 1 91.12 199 ASP B N 1
ATOM 3949 C CA . ASP B 1 199 ? 21 24.656 20.203 1 91.12 199 ASP B CA 1
ATOM 3950 C C . ASP B 1 199 ? 21.812 23.797 19.25 1 91.12 199 ASP B C 1
ATOM 3952 O O . ASP B 1 199 ? 22.953 23.438 19.547 1 91.12 199 ASP B O 1
ATOM 3956 N N . LYS B 1 200 ? 21.266 23.266 18.219 1 94.38 200 LYS B N 1
ATOM 3957 C CA . LYS B 1 200 ? 21.938 22.562 17.125 1 94.38 200 LYS B CA 1
ATOM 3958 C C . LYS B 1 200 ? 21.984 23.422 15.859 1 94.38 200 LYS B C 1
ATOM 3960 O O . LYS B 1 200 ? 21.125 24.297 15.664 1 94.38 200 LYS B O 1
ATOM 3965 N N . ARG B 1 201 ? 22.922 23.125 15.117 1 96.12 201 ARG B N 1
ATOM 3966 C CA . ARG B 1 201 ? 23.172 23.938 13.93 1 96.12 201 ARG B CA 1
ATOM 3967 C C . ARG B 1 201 ? 21.922 24.016 13.047 1 96.12 201 ARG B C 1
ATOM 3969 O O . ARG B 1 201 ? 21.547 25.094 12.578 1 96.12 201 ARG B O 1
ATOM 3976 N N . VAL B 1 202 ? 21.312 22.891 12.844 1 97.44 202 VAL B N 1
ATOM 3977 C CA . VAL B 1 202 ? 20.156 22.859 11.938 1 97.44 202 VAL B CA 1
ATOM 3978 C C . VAL B 1 202 ? 19.016 23.688 12.516 1 97.44 202 VAL B C 1
ATOM 3980 O O . VAL B 1 202 ? 18.328 24.406 11.781 1 97.44 202 VAL B O 1
ATOM 3983 N N . PHE B 1 203 ? 18.797 23.656 13.789 1 98 203 PHE B N 1
ATOM 3984 C CA . PHE B 1 203 ? 17.734 24.453 14.406 1 98 203 PHE B CA 1
ATOM 3985 C C . PHE B 1 203 ? 18.078 25.938 14.375 1 98 203 PHE B C 1
ATOM 3987 O O . PHE B 1 203 ? 17.203 26.766 14.164 1 98 203 PHE B O 1
ATOM 3994 N N . GLN B 1 204 ? 19.312 26.219 14.562 1 96.75 204 GLN B N 1
ATOM 3995 C CA . GLN B 1 204 ? 19.734 27.625 14.453 1 96.75 204 GLN B CA 1
ATOM 3996 C C . GLN B 1 204 ? 19.453 28.172 13.062 1 96.75 204 GLN B C 1
ATOM 3998 O O . GLN B 1 204 ? 19 29.312 12.93 1 96.75 204 GLN B O 1
ATOM 4003 N N . LYS B 1 205 ? 19.734 27.375 12.172 1 97.75 205 LYS B N 1
ATOM 4004 C CA . LYS B 1 205 ? 19.438 27.781 10.797 1 97.75 205 LYS B CA 1
ATOM 4005 C C . LYS B 1 205 ? 17.938 28.016 10.609 1 97.75 205 LYS B C 1
ATOM 4007 O O . LYS B 1 205 ? 17.516 29.016 10.016 1 97.75 205 LYS B O 1
ATOM 4012 N N . VAL B 1 206 ? 17.125 27.109 11.102 1 98.44 206 VAL B N 1
ATOM 4013 C CA . VAL B 1 206 ? 15.664 27.219 11.008 1 98.44 206 VAL B CA 1
ATOM 4014 C C . VAL B 1 206 ? 15.195 28.531 11.609 1 98.44 206 VAL B C 1
ATOM 4016 O O . VAL B 1 206 ? 14.414 29.266 10.992 1 98.44 206 VAL B O 1
ATOM 4019 N N . PHE B 1 207 ? 15.719 28.875 12.773 1 98.12 207 PHE B N 1
ATOM 4020 C CA . PHE B 1 207 ? 15.297 30.094 13.453 1 98.12 207 PHE B CA 1
ATOM 4021 C C . PHE B 1 207 ? 15.805 31.328 12.719 1 98.12 207 PHE B C 1
ATOM 4023 O O . PHE B 1 207 ? 15.109 32.344 12.664 1 98.12 207 PHE B O 1
ATOM 4030 N N . LYS B 1 208 ? 16.953 31.203 12.156 1 97.38 208 LYS B N 1
ATOM 4031 C CA . LYS B 1 208 ? 17.516 32.344 11.422 1 97.38 208 LYS B CA 1
ATOM 4032 C C . LYS B 1 208 ? 16.672 32.656 10.195 1 97.38 208 LYS B C 1
ATOM 4034 O O . LYS B 1 208 ? 16.234 33.812 10.016 1 97.38 208 LYS B O 1
ATOM 4039 N N . ILE B 1 209 ? 16.359 31.703 9.406 1 97 209 ILE B N 1
ATOM 4040 C CA . ILE B 1 209 ? 15.656 31.969 8.164 1 97 209 ILE B CA 1
ATOM 4041 C C . ILE B 1 209 ? 14.164 32.156 8.445 1 97 209 ILE B C 1
ATOM 4043 O O . ILE B 1 209 ? 13.422 32.656 7.594 1 97 209 ILE B O 1
ATOM 4047 N N . GLY B 1 210 ? 13.766 31.641 9.664 1 97.62 210 GLY B N 1
ATOM 4048 C CA . GLY B 1 210 ? 12.359 31.719 10.039 1 97.62 210 GLY B CA 1
ATOM 4049 C C . GLY B 1 210 ? 12.031 32.969 10.844 1 97.62 210 GLY B C 1
ATOM 4050 O O . GLY B 1 210 ? 10.883 33.156 11.242 1 97.62 210 GLY B O 1
ATOM 4051 N N . GLU B 1 211 ? 13.023 33.75 11.141 1 98.12 211 GLU B N 1
ATOM 4052 C CA . GLU B 1 211 ? 12.742 34.969 11.844 1 98.12 211 GLU B CA 1
ATOM 4053 C C . GLU B 1 211 ? 12.07 36 10.93 1 98.12 211 GLU B C 1
ATOM 4055 O O . GLU B 1 211 ? 12.594 36.312 9.859 1 98.12 211 GLU B O 1
ATOM 4060 N N . VAL B 1 212 ? 10.984 36.562 11.359 1 97.38 212 VAL B N 1
ATOM 4061 C CA . VAL B 1 212 ? 10.125 37.406 10.523 1 97.38 212 VAL B CA 1
ATOM 4062 C C . VAL B 1 212 ? 10.898 38.625 10.062 1 97.38 212 VAL B C 1
ATOM 4064 O O . VAL B 1 212 ? 10.766 39.062 8.922 1 97.38 212 VAL B O 1
ATOM 4067 N N . SER B 1 213 ? 11.758 39.188 10.883 1 97 213 SER B N 1
ATOM 4068 C CA . SER B 1 213 ? 12.516 40.375 10.57 1 97 213 SER B CA 1
ATOM 4069 C C . SER B 1 213 ? 13.547 40.125 9.477 1 97 213 SER B C 1
ATOM 4071 O O . SER B 1 213 ? 14.07 41.062 8.875 1 97 213 SER B O 1
ATOM 4073 N N . ASN B 1 214 ? 13.859 38.844 9.219 1 97.12 214 ASN B N 1
ATOM 4074 C CA . ASN B 1 214 ? 14.852 38.5 8.211 1 97.12 214 ASN B CA 1
ATOM 4075 C C . ASN B 1 214 ? 14.203 38.25 6.844 1 97.12 214 ASN B C 1
ATOM 4077 O O . ASN B 1 214 ? 14.906 38.094 5.844 1 97.12 214 ASN B O 1
ATOM 4081 N N . LEU B 1 215 ? 12.914 38.25 6.754 1 97.06 215 LEU B N 1
ATOM 4082 C CA . LEU B 1 215 ? 12.219 38.062 5.488 1 97.06 215 LEU B CA 1
ATOM 4083 C C . LEU B 1 215 ? 12.312 39.281 4.613 1 97.06 215 LEU B C 1
ATOM 4085 O O . LEU B 1 215 ? 12.266 40.406 5.117 1 97.06 215 LEU B O 1
ATOM 4089 N N . SER B 1 216 ? 12.453 39.062 3.348 1 97.06 216 SER B N 1
ATOM 4090 C CA . SER B 1 216 ? 12.328 40.188 2.422 1 97.06 216 SER B CA 1
ATOM 4091 C C . SER B 1 216 ? 10.906 40.75 2.434 1 97.06 216 SER B C 1
ATOM 4093 O O . SER B 1 216 ? 9.992 40.125 2.967 1 97.06 216 SER B O 1
ATOM 4095 N N . LYS B 1 217 ? 10.766 41.875 1.824 1 96.44 217 LYS B N 1
ATOM 4096 C CA . LYS B 1 217 ? 9.438 42.5 1.734 1 96.44 217 LYS B CA 1
ATOM 4097 C C . LYS B 1 217 ? 8.461 41.562 1.019 1 96.44 217 LYS B C 1
ATOM 4099 O O . LYS B 1 217 ? 7.332 41.375 1.477 1 96.44 217 LYS B O 1
ATOM 4104 N N . GLU B 1 218 ? 8.945 41 0.011 1 96.44 218 GLU B N 1
ATOM 4105 C CA . GLU B 1 218 ? 8.117 40.094 -0.764 1 96.44 218 GLU B CA 1
ATOM 4106 C C . GLU B 1 218 ? 7.758 38.844 0.047 1 96.44 218 GLU B C 1
ATOM 4108 O O . GLU B 1 218 ? 6.598 38.406 0.066 1 96.44 218 GLU B O 1
ATOM 4113 N N . GLU B 1 219 ? 8.695 38.281 0.717 1 95.62 219 GLU B N 1
ATOM 4114 C CA . GLU B 1 219 ? 8.469 37.125 1.549 1 95.62 219 GLU B CA 1
ATOM 4115 C C . GLU B 1 219 ? 7.488 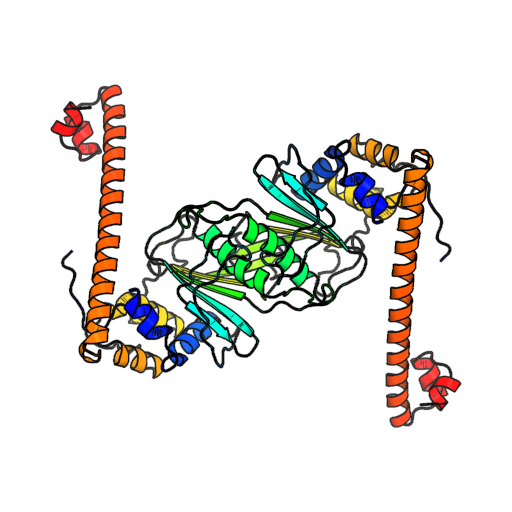37.406 2.678 1 95.62 219 GLU B C 1
ATOM 4117 O O . GLU B 1 219 ? 6.641 36.594 3.006 1 95.62 219 GLU B O 1
ATOM 4122 N N . LYS B 1 220 ? 7.645 38.562 3.234 1 96.31 220 LYS B N 1
ATOM 4123 C CA . LYS B 1 220 ? 6.754 38.969 4.32 1 96.31 220 LYS B CA 1
ATOM 4124 C C . LYS B 1 220 ? 5.312 39.062 3.842 1 96.31 220 LYS B C 1
ATOM 4126 O O . LYS B 1 220 ? 4.387 38.656 4.539 1 96.31 220 LYS B O 1
ATOM 4131 N N . GLU B 1 221 ? 5.137 39.625 2.711 1 95.56 221 GLU B N 1
ATOM 4132 C CA . GLU B 1 221 ? 3.799 39.719 2.133 1 95.56 221 GLU B CA 1
ATOM 4133 C C . GLU B 1 221 ? 3.197 38.344 1.895 1 95.56 221 GLU B C 1
ATOM 4135 O O . GLU B 1 221 ? 2.02 38.125 2.182 1 95.56 221 GLU B O 1
ATOM 4140 N N . MET B 1 222 ? 4.023 37.5 1.376 1 96 222 MET B N 1
ATOM 4141 C CA . MET B 1 222 ? 3.576 36.125 1.138 1 96 222 MET B CA 1
ATOM 4142 C C . MET B 1 222 ? 3.227 35.438 2.451 1 96 222 MET B C 1
ATOM 4144 O O . MET B 1 222 ? 2.232 34.719 2.531 1 96 222 MET B O 1
ATOM 4148 N N . TYR B 1 223 ? 4.047 35.688 3.424 1 95.31 223 TYR B N 1
ATOM 4149 C CA . TYR B 1 223 ? 3.809 35.094 4.738 1 95.31 223 TYR B CA 1
ATOM 4150 C C . TYR B 1 223 ? 2.504 35.594 5.336 1 95.31 223 TYR B C 1
ATOM 4152 O O . TYR B 1 223 ? 1.67 34.812 5.793 1 95.31 223 TYR B O 1
ATOM 4160 N N . ASP B 1 224 ? 2.311 36.906 5.277 1 94.44 224 ASP B N 1
ATOM 4161 C CA . ASP B 1 224 ? 1.092 37.5 5.797 1 94.44 224 ASP B CA 1
ATOM 4162 C C . ASP B 1 224 ? -0.146 36.938 5.117 1 94.44 224 ASP B C 1
ATOM 4164 O O . ASP B 1 224 ? -1.137 36.625 5.781 1 94.44 224 ASP B O 1
ATOM 4168 N N . SER B 1 225 ? -0.069 36.812 3.873 1 93.25 225 SER B N 1
ATOM 4169 C CA . SER B 1 225 ? -1.173 36.25 3.111 1 93.25 225 SER B CA 1
ATOM 4170 C C . SER B 1 225 ? -1.446 34.812 3.539 1 93.25 225 SER B C 1
ATOM 4172 O O . SER B 1 225 ? -2.604 34.406 3.672 1 93.25 225 SER B O 1
ATOM 4174 N N . SER B 1 226 ? -0.408 34.094 3.691 1 92.94 226 SER B N 1
ATOM 4175 C CA . SER B 1 226 ? -0.527 32.688 4.105 1 92.94 226 SER B CA 1
ATOM 4176 C C . SER B 1 226 ? -1.162 32.562 5.488 1 92.94 226 SER B C 1
ATOM 4178 O O . SER B 1 226 ? -1.981 31.688 5.73 1 92.94 226 SER B O 1
ATOM 4180 N N . LEU B 1 227 ? -0.803 33.438 6.355 1 92.56 227 LEU B N 1
ATOM 4181 C CA . LEU B 1 227 ? -1.374 33.438 7.695 1 92.56 227 LEU B CA 1
ATOM 4182 C C . LEU B 1 227 ? -2.859 33.781 7.656 1 92.56 227 LEU B C 1
ATOM 4184 O O . LEU B 1 227 ? -3.662 33.188 8.359 1 92.56 227 LEU B O 1
ATOM 4188 N N . LYS B 1 228 ? -3.16 34.75 6.871 1 90.25 228 LYS B N 1
ATOM 4189 C CA . LYS B 1 228 ? -4.562 35.125 6.73 1 90.25 228 LYS B CA 1
ATOM 4190 C C . LYS B 1 228 ? -5.395 33.969 6.215 1 90.25 228 LYS B C 1
ATOM 4192 O O . LYS B 1 228 ? -6.484 33.688 6.727 1 90.25 228 LYS B O 1
ATOM 4197 N N . ALA B 1 229 ? -4.859 33.344 5.234 1 88.31 229 ALA B N 1
ATOM 4198 C CA . ALA B 1 229 ? -5.539 32.188 4.695 1 88.31 229 ALA B CA 1
ATOM 4199 C C . ALA B 1 229 ? -5.723 31.109 5.766 1 88.31 229 ALA B C 1
ATOM 4201 O O . ALA B 1 229 ? -6.793 30.5 5.871 1 88.31 229 ALA B O 1
ATOM 4202 N N . LYS B 1 230 ? -4.738 30.891 6.469 1 87.06 230 LYS B N 1
ATOM 4203 C CA . LYS B 1 230 ? -4.785 29.922 7.555 1 87.06 230 LYS B CA 1
ATOM 4204 C C . LYS B 1 230 ? -5.848 30.281 8.586 1 87.06 230 LYS B C 1
ATOM 4206 O O . LYS B 1 230 ? -6.652 29.438 8.984 1 87.06 230 LYS B O 1
ATOM 4211 N N . TRP B 1 231 ? -5.898 31.516 8.969 1 87.81 231 TRP B N 1
ATOM 4212 C CA . TRP B 1 231 ? -6.852 31.984 9.961 1 87.81 231 TRP B CA 1
ATOM 4213 C C . TRP B 1 231 ? -8.281 31.922 9.43 1 87.81 231 TRP B C 1
ATOM 4215 O O . TRP B 1 231 ? -9.203 31.547 10.156 1 87.81 231 TRP B O 1
ATOM 4225 N N . ASP B 1 232 ? -8.422 32.281 8.234 1 86.5 232 ASP B N 1
ATOM 4226 C CA . ASP B 1 232 ? -9.734 32.188 7.602 1 86.5 232 ASP B CA 1
ATOM 4227 C C . ASP B 1 232 ? -10.227 30.734 7.609 1 86.5 232 ASP B C 1
ATOM 4229 O O . ASP B 1 232 ? -11.398 30.469 7.887 1 86.5 232 ASP B O 1
ATOM 4233 N N . TYR B 1 233 ? -9.297 29.969 7.273 1 84.38 233 TYR B N 1
ATOM 4234 C CA . TYR B 1 233 ? -9.633 28.547 7.262 1 84.38 233 TYR B CA 1
ATOM 4235 C C . TYR B 1 233 ? -10.016 28.078 8.656 1 84.38 233 TYR B C 1
ATOM 4237 O O . TYR B 1 233 ? -11.055 27.422 8.836 1 84.38 233 TYR B O 1
ATOM 4245 N N . GLU B 1 234 ? -9.234 28.359 9.609 1 84.5 234 GLU B N 1
ATOM 4246 C CA . GLU B 1 234 ? -9.492 27.953 10.992 1 84.5 234 GLU B CA 1
ATOM 4247 C C . GLU B 1 234 ? -10.828 28.5 11.484 1 84.5 234 GLU B C 1
ATOM 4249 O O . GLU B 1 234 ? -11.578 27.797 12.164 1 84.5 234 GLU B O 1
ATOM 4254 N N . ASN B 1 235 ? -11.094 29.672 11.156 1 85.38 235 ASN B N 1
ATOM 4255 C CA . ASN B 1 235 ? -12.367 30.297 11.516 1 85.38 235 ASN B CA 1
ATOM 4256 C C . ASN B 1 235 ? -13.539 29.578 10.844 1 85.38 235 ASN B C 1
ATOM 4258 O O . ASN B 1 235 ? -14.594 29.406 11.453 1 85.38 235 ASN B O 1
ATOM 4262 N N . SER B 1 236 ? -13.336 29.297 9.625 1 85.75 236 SER B N 1
ATOM 4263 C CA . SER B 1 236 ? -14.375 28.578 8.898 1 85.75 236 SER B CA 1
ATOM 4264 C C . SER B 1 236 ? -14.68 27.234 9.555 1 85.75 236 SER B C 1
ATOM 4266 O O . SER B 1 236 ? -15.844 26.844 9.664 1 85.75 236 SER B O 1
ATOM 4268 N N . ILE B 1 237 ? -13.711 26.594 9.961 1 84.81 237 ILE B N 1
ATOM 4269 C CA . ILE B 1 237 ? -13.883 25.312 10.625 1 84.81 237 ILE B CA 1
ATOM 4270 C C . ILE B 1 237 ? -14.609 25.5 11.953 1 84.81 237 ILE B C 1
ATOM 4272 O O . ILE B 1 237 ? -15.555 24.781 12.266 1 84.81 237 ILE B O 1
ATOM 4276 N N . ALA B 1 238 ? -14.172 26.469 12.727 1 81.88 238 ALA B N 1
ATOM 4277 C CA . ALA B 1 238 ? -14.812 26.781 14.008 1 81.88 238 ALA B CA 1
ATOM 4278 C C . ALA B 1 238 ? -16.297 27.094 13.82 1 81.88 238 ALA B C 1
ATOM 4280 O O . ALA B 1 238 ? -17.141 26.625 14.578 1 81.88 238 ALA B O 1
ATOM 4281 N N . TYR B 1 239 ? -16.531 27.797 12.867 1 85.25 239 TYR B N 1
ATOM 4282 C CA . TYR B 1 239 ? -17.906 28.156 12.562 1 85.25 239 TYR B CA 1
ATOM 4283 C C . TYR B 1 239 ? -18.734 26.938 12.195 1 85.25 239 TYR B C 1
ATOM 4285 O O . TYR B 1 239 ? -19.859 26.766 12.672 1 85.25 239 TYR B O 1
ATOM 4293 N N . ALA B 1 240 ? -18.156 26.156 11.367 1 84.88 240 ALA B N 1
ATOM 4294 C CA . ALA B 1 240 ? -18.828 24.922 10.953 1 84.88 240 ALA B CA 1
ATOM 4295 C C . ALA B 1 240 ? -19.109 24.016 12.156 1 84.88 240 ALA B C 1
ATOM 4297 O O . ALA B 1 240 ? -20.172 23.406 12.25 1 84.88 240 ALA B O 1
ATOM 4298 N N . GLU B 1 241 ? -18.203 23.891 12.984 1 85.38 241 GLU B N 1
ATOM 4299 C CA . GLU B 1 241 ? -18.375 23.094 14.195 1 85.38 241 GLU B CA 1
ATOM 4300 C C . GLU B 1 241 ? -19.469 23.672 15.094 1 85.38 241 GLU B C 1
ATOM 4302 O O . GLU B 1 241 ? -20.297 22.938 15.625 1 85.38 241 GLU B O 1
ATOM 4307 N N . GLU B 1 242 ? -19.375 24.922 15.273 1 85.25 242 GLU B N 1
ATOM 4308 C CA . GLU B 1 242 ? -20.406 25.594 16.062 1 85.25 242 GLU B CA 1
ATOM 4309 C C . GLU B 1 242 ? -21.797 25.375 15.461 1 85.25 242 GLU B C 1
ATOM 4311 O O . GLU B 1 242 ? -22.75 25.047 16.188 1 85.25 242 GLU B O 1
ATOM 4316 N N . LYS B 1 243 ? -21.844 25.531 14.234 1 87.12 243 LYS B N 1
ATOM 4317 C CA . LYS B 1 243 ? -23.125 25.297 13.555 1 87.12 243 LYS B CA 1
ATOM 4318 C C . LYS B 1 243 ? -23.594 23.859 13.734 1 87.12 243 LYS B C 1
ATOM 4320 O O . LYS B 1 243 ? -24.781 23.609 13.969 1 87.12 243 LYS B O 1
ATOM 4325 N N . ALA B 1 244 ? -22.688 22.953 13.609 1 87.62 244 ALA B N 1
ATOM 4326 C CA . ALA B 1 244 ? -23.016 21.547 13.781 1 87.62 244 ALA B CA 1
ATOM 4327 C C . ALA B 1 244 ? -23.469 21.266 15.211 1 87.62 244 ALA B C 1
ATOM 4329 O O . ALA B 1 244 ? -24.422 20.531 15.43 1 87.62 244 ALA B O 1
ATOM 4330 N N . GLU B 1 245 ? -22.797 21.781 16.141 1 88.38 245 GLU B N 1
ATOM 4331 C CA . GLU B 1 245 ? -23.172 21.641 17.531 1 88.38 245 GLU B CA 1
ATOM 4332 C C . GLU B 1 245 ? -24.547 22.25 17.812 1 88.38 245 GLU B C 1
ATOM 4334 O O . GLU B 1 245 ? -25.359 21.688 18.547 1 88.38 245 GLU B O 1
ATOM 4339 N N . HIS B 1 246 ? -24.703 23.406 17.266 1 90.25 246 HIS B N 1
ATOM 4340 C CA . HIS B 1 246 ? -25.984 24.078 17.438 1 90.25 246 HIS B CA 1
ATOM 4341 C C . HIS B 1 246 ? -27.109 23.25 16.812 1 90.25 246 HIS B C 1
ATOM 4343 O O . HIS B 1 246 ? -28.172 23.094 17.438 1 90.25 246 HIS B O 1
ATOM 4349 N N . LYS B 1 247 ? -26.906 22.75 15.711 1 90.44 247 LYS B N 1
ATOM 4350 C CA . LYS B 1 247 ? -27.891 21.906 15.047 1 90.44 247 LYS B CA 1
ATOM 4351 C C . LYS B 1 247 ? -28.188 20.656 15.859 1 90.44 247 LYS B C 1
ATOM 4353 O O . LYS B 1 247 ? -29.344 20.25 15.992 1 90.44 247 LYS B O 1
ATOM 4358 N N . LYS B 1 248 ? -27.156 20.125 16.375 1 90.81 248 LYS B N 1
ATOM 4359 C CA . LYS B 1 248 ? -27.328 18.953 17.203 1 90.81 248 LYS B CA 1
ATOM 4360 C C . LYS B 1 248 ? -28.109 19.281 18.469 1 90.81 248 LYS B C 1
ATOM 4362 O O . LYS B 1 248 ? -28.969 18.516 18.891 1 90.81 248 LYS B O 1
ATOM 4367 N N . ALA B 1 249 ? -27.75 20.391 18.984 1 91.19 249 ALA B N 1
ATOM 4368 C CA . ALA B 1 249 ? -28.469 20.859 20.172 1 91.19 249 ALA B CA 1
ATOM 4369 C C . ALA B 1 249 ? -29.938 21.078 19.859 1 91.19 249 ALA B C 1
ATOM 4371 O O . ALA B 1 249 ? -30.812 20.703 20.656 1 91.19 249 ALA B O 1
ATOM 4372 N N . LEU B 1 250 ? -30.156 21.625 18.812 1 92.75 250 LEU B N 1
ATOM 4373 C CA . LEU B 1 250 ? -31.531 21.844 18.391 1 92.75 250 LEU B CA 1
ATOM 4374 C C . LEU B 1 250 ? -32.25 20.516 18.203 1 92.75 250 LEU B C 1
ATOM 4376 O O . LEU B 1 250 ? -33.406 20.375 18.609 1 92.75 250 LEU B O 1
ATOM 4380 N N . ALA B 1 251 ? -31.656 19.609 17.641 1 92.94 251 ALA B N 1
ATOM 4381 C CA . ALA B 1 251 ? -32.25 18.297 17.422 1 92.94 251 ALA B CA 1
ATOM 4382 C C . ALA B 1 251 ? -32.531 17.594 18.75 1 92.94 251 ALA B C 1
ATOM 4384 O O . ALA B 1 251 ? -33.625 17 18.922 1 92.94 251 ALA B O 1
ATOM 4385 N N . ILE B 1 252 ? -31.625 17.703 19.656 1 93.5 252 ILE B N 1
ATOM 4386 C CA . ILE B 1 252 ? -31.797 17.109 20.984 1 93.5 252 ILE B CA 1
ATOM 4387 C C . ILE B 1 252 ? -32.938 17.812 21.719 1 93.5 252 ILE B C 1
ATOM 4389 O O . ILE B 1 252 ? -33.781 17.156 22.312 1 93.5 252 ILE B O 1
ATOM 4393 N N . ALA B 1 253 ? -32.938 19.109 21.594 1 93.12 253 ALA B N 1
ATOM 4394 C CA . ALA B 1 253 ? -33.969 19.906 22.234 1 93.12 253 ALA B CA 1
ATOM 4395 C C . ALA B 1 253 ? -35.344 19.516 21.719 1 93.12 253 ALA B C 1
ATOM 4397 O O . ALA B 1 253 ? -36.312 19.375 22.484 1 93.12 253 ALA B O 1
ATOM 4398 N N . ALA B 1 254 ? -35.406 19.312 20.484 1 94.69 254 ALA B N 1
ATOM 4399 C CA . ALA B 1 254 ? -36.656 18.906 19.859 1 94.69 254 ALA B CA 1
ATOM 4400 C C . ALA B 1 254 ? -37.125 17.562 20.375 1 94.69 254 ALA B C 1
ATOM 4402 O O . ALA B 1 254 ? -38.312 17.359 20.641 1 94.69 254 ALA B O 1
ATOM 4403 N N . GLU B 1 255 ? -36.25 16.688 20.516 1 94.94 255 GLU B N 1
ATOM 4404 C CA . GLU B 1 255 ? -36.562 15.375 21.031 1 94.94 255 GLU B CA 1
ATOM 4405 C C . GLU B 1 255 ? -37 15.445 22.5 1 94.94 255 GLU B C 1
ATOM 4407 O O . GLU B 1 255 ? -37.938 14.75 22.906 1 94.94 255 GLU B O 1
ATOM 4412 N N . LEU B 1 256 ? -36.312 16.266 23.25 1 94.38 256 LEU B N 1
ATOM 4413 C CA . LEU B 1 256 ? -36.625 16.422 24.656 1 94.38 256 LEU B CA 1
ATOM 4414 C C . LEU B 1 256 ? -38 17.094 24.812 1 94.38 256 LEU B C 1
ATOM 4416 O O . LEU B 1 256 ? -38.781 16.75 25.703 1 94.38 256 LEU B O 1
ATOM 4420 N N . LYS B 1 257 ? -38.312 18.062 24.016 1 93.56 257 LYS B N 1
ATOM 4421 C CA . LYS B 1 257 ? -39.625 18.734 24.031 1 93.56 257 LYS B CA 1
ATOM 4422 C C . LYS B 1 257 ? -40.75 17.75 23.719 1 93.56 257 LYS B C 1
ATOM 4424 O O . LYS B 1 257 ? -41.812 17.797 24.359 1 93.56 257 LYS B O 1
ATOM 4429 N N . LYS B 1 258 ? -40.469 16.891 22.844 1 94.19 258 LYS B N 1
ATOM 4430 C CA . LYS B 1 258 ? -41.469 15.859 22.5 1 94.19 258 LYS B CA 1
ATOM 4431 C C . LYS B 1 258 ? -41.75 14.953 23.688 1 94.19 258 LYS B C 1
ATOM 4433 O O . LYS B 1 258 ? -42.875 14.43 23.812 1 94.19 258 LYS B O 1
ATOM 4438 N N . GLU B 1 259 ? -40.719 14.727 24.5 1 94.62 259 GLU B N 1
ATOM 4439 C CA . GLU B 1 259 ? -40.875 13.867 25.672 1 94.62 259 GLU B CA 1
ATOM 4440 C C . GLU B 1 259 ? -41.531 14.625 26.828 1 94.62 259 GLU B C 1
ATOM 4442 O O . GLU B 1 259 ? -41.719 14.07 27.922 1 94.62 259 GLU B O 1
ATOM 4447 N N . GLY B 1 260 ? -41.781 15.977 26.688 1 92.81 260 GLY B N 1
ATOM 4448 C CA . GLY B 1 260 ? -42.594 16.734 27.641 1 92.81 260 GLY B CA 1
ATOM 4449 C C . GLY B 1 260 ? -41.75 17.469 28.672 1 92.81 260 GLY B C 1
ATOM 4450 O O . GLY B 1 260 ? -42.281 17.922 29.688 1 92.81 260 GLY B O 1
ATOM 4451 N N . LEU B 1 261 ? -40.469 17.594 28.484 1 93.94 261 LEU B N 1
ATOM 4452 C CA . LEU B 1 261 ? -39.625 18.281 29.438 1 93.94 261 LEU B CA 1
ATOM 4453 C C . LEU B 1 261 ? -39.781 19.797 29.297 1 93.94 261 LEU B C 1
ATOM 4455 O O . LEU B 1 261 ? -40.156 20.297 28.234 1 93.94 261 LEU B O 1
ATOM 4459 N N . SER B 1 262 ? -39.531 20.453 30.375 1 94.25 262 SER B N 1
ATOM 4460 C CA . SER B 1 262 ? -39.719 21.906 30.406 1 94.25 262 SER B CA 1
ATOM 4461 C C . SER B 1 262 ? -38.656 22.625 29.578 1 94.25 262 SER B C 1
ATOM 4463 O O . SER B 1 262 ? -37.531 22.141 29.453 1 94.25 262 SER B O 1
ATOM 4465 N N . ASN B 1 263 ? -39.031 23.781 28.953 1 94.69 263 ASN B N 1
ATOM 4466 C CA . ASN B 1 263 ? -38.094 24.594 28.188 1 94.69 263 ASN B CA 1
ATOM 4467 C C . ASN B 1 263 ? -36.906 25.016 29.016 1 94.69 263 ASN B C 1
ATOM 4469 O O . ASN B 1 263 ? -35.781 25.109 28.516 1 94.69 263 ASN B O 1
ATOM 4473 N N . GLU B 1 264 ? -37.188 25.281 30.312 1 94.06 264 GLU B N 1
ATOM 4474 C CA . GLU B 1 264 ? -36.094 25.672 31.203 1 94.06 264 GLU B CA 1
ATOM 4475 C C . GLU B 1 264 ? -35.062 24.562 31.375 1 94.06 264 GLU B C 1
ATOM 4477 O O . GLU B 1 264 ? -33.875 24.797 31.344 1 94.06 264 GLU B O 1
ATOM 4482 N N . PHE B 1 265 ? -35.594 23.375 31.531 1 94 265 PHE B N 1
ATOM 4483 C CA . PHE B 1 265 ? -34.719 22.219 31.672 1 94 265 PHE B CA 1
ATOM 4484 C C . PHE B 1 265 ? -33.906 22 30.391 1 94 265 PHE B C 1
ATOM 4486 O O . PHE B 1 265 ? -32.719 21.734 30.438 1 94 265 PHE B O 1
ATOM 4493 N N . ILE B 1 266 ? -34.625 22.016 29.25 1 95.56 266 ILE B N 1
ATOM 4494 C CA . ILE B 1 266 ? -34 21.797 27.953 1 95.56 266 ILE B CA 1
ATOM 4495 C C . ILE B 1 266 ? -32.906 22.844 27.719 1 95.56 266 ILE B C 1
ATOM 4497 O O . ILE B 1 266 ? -31.812 22.531 27.25 1 95.56 266 ILE B O 1
ATOM 4501 N N . ALA B 1 267 ? -33.219 24.109 28.016 1 93.75 267 ALA B N 1
ATOM 4502 C CA . ALA B 1 267 ? -32.25 25.203 27.859 1 93.75 267 ALA B CA 1
ATOM 4503 C C . ALA B 1 267 ? -31 24.969 28.719 1 93.75 267 ALA B C 1
ATOM 4505 O O . ALA B 1 267 ? -29.875 25.188 28.266 1 93.75 267 ALA B O 1
ATOM 4506 N N . LYS B 1 268 ? -31.25 24.531 29.922 1 92.38 268 LYS B N 1
ATOM 4507 C CA . LYS B 1 268 ? -30.156 24.266 30.828 1 92.38 268 LYS B CA 1
ATOM 4508 C C . LYS B 1 268 ? -29.281 23.109 30.328 1 92.38 268 LYS B C 1
ATOM 4510 O O . LYS B 1 268 ? -28.047 23.156 30.438 1 92.38 268 LYS B O 1
ATOM 4515 N N . THR B 1 269 ? -29.922 22.141 29.75 1 90.25 269 THR B N 1
ATOM 4516 C CA . THR B 1 269 ? -29.234 20.938 29.344 1 90.25 269 THR B CA 1
ATOM 4517 C C . THR B 1 269 ? -28.516 21.141 28.016 1 90.25 269 THR B C 1
ATOM 4519 O O . THR B 1 269 ? -27.406 20.656 27.828 1 90.25 269 THR B O 1
ATOM 4522 N N . THR B 1 270 ? -29.219 21.875 27.125 1 92.81 270 THR B N 1
ATOM 4523 C CA . THR B 1 270 ? -28.703 22 25.766 1 92.81 270 THR B CA 1
ATOM 4524 C C . THR B 1 270 ? -27.938 23.312 25.578 1 92.81 270 THR B C 1
ATOM 4526 O O . THR B 1 270 ? -27.25 23.5 24.594 1 92.81 270 THR B O 1
ATOM 4529 N N . LYS B 1 271 ? -28.078 24.281 26.484 1 91.19 271 LYS B N 1
ATOM 4530 C CA . LYS B 1 271 ? -27.469 25.609 26.484 1 91.19 271 LYS B CA 1
ATOM 4531 C C . LYS B 1 271 ? -28.016 26.484 25.359 1 91.19 271 LYS B C 1
ATOM 4533 O O . LYS B 1 271 ? -27.375 27.438 24.938 1 91.19 271 LYS B O 1
ATOM 4538 N N . LEU B 1 272 ? -29.125 26.047 24.859 1 93.19 272 LEU B N 1
ATOM 4539 C CA . LEU B 1 272 ? -29.875 26.875 23.906 1 93.19 272 LEU B CA 1
ATOM 4540 C C . LEU B 1 272 ? -30.688 27.938 24.625 1 93.19 272 LEU B C 1
ATOM 4542 O O . LEU B 1 272 ? -30.969 27.812 25.828 1 93.19 272 LEU B O 1
ATOM 4546 N N . THR B 1 273 ? -31 28.953 23.875 1 92.69 273 THR B N 1
ATOM 4547 C CA . THR B 1 273 ? -31.891 29.953 24.453 1 92.69 273 THR B CA 1
ATOM 4548 C C . T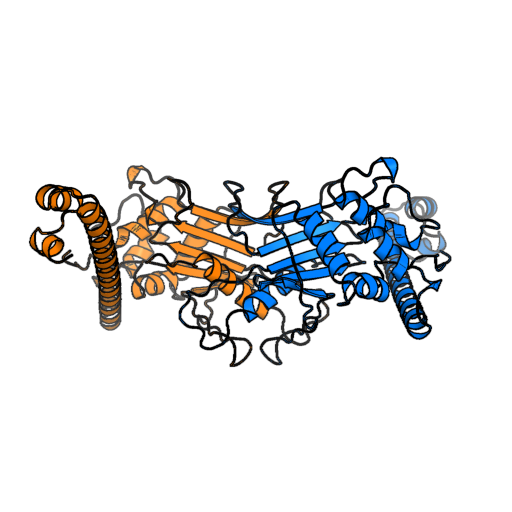HR B 1 273 ? -33.344 29.453 24.484 1 92.69 273 THR B C 1
ATOM 4550 O O . THR B 1 273 ? -33.719 28.594 23.688 1 92.69 273 THR B O 1
ATOM 4553 N N . ILE B 1 274 ? -34.062 29.984 25.516 1 92.94 274 ILE B N 1
ATOM 4554 C CA . ILE B 1 274 ? -35.469 29.641 25.625 1 92.94 274 ILE B CA 1
ATOM 4555 C C . ILE B 1 274 ? -36.188 29.969 24.312 1 92.94 274 ILE B C 1
ATOM 4557 O O . ILE B 1 274 ? -37.062 29.219 23.875 1 92.94 274 ILE B O 1
ATOM 4561 N N . GLU B 1 275 ? -35.719 31.031 23.719 1 93.81 275 GLU B N 1
ATOM 4562 C CA . GLU B 1 275 ? -36.344 31.469 22.453 1 93.81 275 GLU B CA 1
ATOM 4563 C C . GLU B 1 275 ? -36.125 30.438 21.359 1 93.81 275 GLU B C 1
ATOM 4565 O O . GLU B 1 275 ? -37.062 30.141 20.594 1 93.81 275 GLU B O 1
ATOM 4570 N N . GLU B 1 276 ? -35 29.859 21.219 1 94.44 276 GLU B N 1
ATOM 4571 C CA . GLU B 1 276 ? -34.656 28.844 20.234 1 94.44 276 GLU B CA 1
ATOM 4572 C C . GLU B 1 276 ? -35.5 27.594 20.438 1 94.44 276 GLU B C 1
ATOM 4574 O O . GLU B 1 276 ? -35.938 26.953 19.469 1 94.44 276 GLU B O 1
ATOM 4579 N N . ILE B 1 277 ? -35.719 27.312 21.688 1 93.31 277 ILE B N 1
ATOM 4580 C CA . ILE B 1 277 ? -36.438 26.094 22.047 1 93.31 277 ILE B CA 1
ATOM 4581 C C . ILE B 1 277 ? -37.938 26.281 21.734 1 93.31 277 ILE B C 1
ATOM 4583 O O . ILE B 1 277 ? -38.562 25.359 21.234 1 93.31 277 ILE B O 1
ATOM 4587 N N . GLU B 1 278 ? -38.438 27.438 22.047 1 92.62 278 GLU B N 1
ATOM 4588 C CA . GLU B 1 278 ? -39.844 27.719 21.797 1 92.62 278 GLU B CA 1
ATOM 4589 C C . GLU B 1 278 ? -40.188 27.609 20.312 1 92.62 278 GLU B C 1
ATOM 4591 O O . GLU B 1 278 ? -41.312 27.281 19.938 1 92.62 278 GLU B O 1
ATOM 4596 N N . LYS B 1 279 ? -39.188 27.781 19.547 1 92.81 279 LYS B N 1
ATOM 4597 C CA . LYS B 1 279 ? -39.375 27.766 18.094 1 92.81 279 LYS B CA 1
ATOM 4598 C C . LYS B 1 279 ? -39.344 26.328 17.562 1 92.81 279 LYS B C 1
ATOM 4600 O O . LYS B 1 279 ? -39.719 26.094 16.406 1 92.81 279 LYS B O 1
ATOM 4605 N N . LEU B 1 280 ? -38.969 25.453 18.25 1 91 280 LEU B N 1
ATOM 4606 C CA . LEU B 1 280 ? -38.875 24.062 17.844 1 91 280 LEU B CA 1
ATOM 4607 C C . LEU B 1 280 ? -40.25 23.391 17.922 1 91 280 LEU B C 1
ATOM 4609 O O . LEU B 1 280 ? -41.062 23.688 18.812 1 91 280 LEU B O 1
#